Protein 7ARW (pdb70)

Nearest PDB structures (foldseek):
  7arw-assembly1_A  TM=1.003E+00  e=2.309E-49  Homo sapiens
  7aks-assembly4_GGG  TM=9.852E-01  e=9.099E-46  Homo sapiens
  7l9f-assembly3_A  TM=9.895E-01  e=3.810E-45  Homo sapiens
  7aks-assembly2_CCC  TM=9.820E-01  e=2.129E-45  Homo sapiens
  6d36-assembly3_A  TM=9.723E-01  e=6.816E-45  Homo sapiens

B-factor: mean 27.27, std 14.64, range [8.33, 114.0]

Structure (mmCIF, N/CA/C/O backbone):
data_7ARW
#
_entry.id   7ARW
#
_cell.length_a   44.746
_cell.length_b   66.112
_cell.length_c   70.055
_cell.angle_alpha   115.800
_cell.angle_beta   94.980
_cell.angle_gamma   104.070
#
_symmetry.space_group_name_H-M   'P 1'
#
loop_
_entity.id
_entity.type
_entity.pdbx_description
1 polymer 'ADP-ribose glycohydrolase ARH3'
2 non-polymer 'MAGNESIUM ION'
3 non-polymer 'alpha-Diphosphopyridine nucleotide'
4 non-polymer 1,2-ETHANEDIOL
5 non-polymer 'ACETATE ION'
6 water water
#
loop_
_atom_site.group_PDB
_atom_site.id
_atom_site.type_symbol
_atom_site.label_atom_id
_atom_site.label_alt_id
_atom_site.label_comp_id
_atom_site.label_asym_id
_atom_site.label_entity_id
_atom_site.label_seq_id
_atom_site.pdbx_PDB_ins_code
_atom_site.Cartn_x
_atom_site.Cartn_y
_atom_site.Cartn_z
_atom_site.occupancy
_atom_site.B_iso_or_equiv
_atom_site.auth_seq_id
_atom_site.auth_comp_id
_atom_site.auth_asym_id
_atom_site.auth_atom_id
_atom_site.pdbx_PDB_model_num
ATOM 1 N N . SER A 1 4 ? 34.686 -10.588 17.772 1.00 47.75 18 SER A N 1
ATOM 2 C CA . SER A 1 4 ? 35.659 -10.091 18.736 1.00 34.45 18 SER A CA 1
ATOM 3 C C . SER A 1 4 ? 34.964 -9.544 19.978 1.00 22.84 18 SER A C 1
ATOM 4 O O . SER A 1 4 ? 33.762 -9.259 19.969 1.00 20.53 18 SER A O 1
ATOM 7 N N . SER A 1 5 ? 35.732 -9.397 21.058 1.00 25.68 19 SER A N 1
ATOM 8 C CA A SER A 1 5 ? 35.165 -8.796 22.257 0.69 19.99 19 SER A CA 1
ATOM 9 C CA B SER A 1 5 ? 35.196 -8.785 22.268 0.31 21.55 19 SER A CA 1
ATOM 10 C C . SER A 1 5 ? 34.745 -7.355 21.997 1.00 18.56 19 SER A C 1
ATOM 11 O O . SER A 1 5 ? 33.703 -6.918 22.488 1.00 19.47 19 SER A O 1
ATOM 16 N N . LEU A 1 6 ? 35.528 -6.609 21.209 1.00 19.36 20 LEU A N 1
ATOM 17 C CA . LEU A 1 6 ? 35.134 -5.244 20.863 1.00 19.44 20 LEU A CA 1
ATOM 18 C C . LEU A 1 6 ? 33.785 -5.231 20.155 1.00 19.13 20 LEU A C 1
ATOM 19 O O . LEU A 1 6 ? 32.903 -4.430 20.483 1.00 17.13 20 LEU A O 1
ATOM 24 N N . SER A 1 7 ? 33.601 -6.129 19.186 1.00 20.26 21 SER A N 1
ATOM 25 C CA . SER A 1 7 ? 32.326 -6.202 18.478 1.00 17.51 21 SER A CA 1
ATOM 26 C C . SER A 1 7 ? 31.178 -6.511 19.430 1.00 17.74 21 SER A C 1
ATOM 27 O O . SER A 1 7 ? 30.074 -5.977 19.273 1.00 16.98 21 SER A O 1
ATOM 30 N N . ARG A 1 8 ? 31.414 -7.378 20.422 1.00 17.04 22 ARG A N 1
ATOM 31 C CA . ARG A 1 8 ? 30.358 -7.714 21.371 1.00 17.54 22 ARG A CA 1
ATOM 32 C C . ARG A 1 8 ? 30.060 -6.559 22.316 1.00 14.54 22 ARG A C 1
ATOM 33 O O . ARG A 1 8 ? 28.904 -6.358 22.705 1.00 14.88 22 ARG A O 1
ATOM 41 N N . PHE A 1 9 ? 31.091 -5.818 22.738 1.00 16.04 23 PHE A N 1
ATOM 42 C CA . PHE A 1 9 ? 30.862 -4.646 23.582 1.00 15.83 23 PHE A CA 1
ATOM 43 C C . PHE A 1 9 ? 30.025 -3.612 22.844 1.00 14.04 23 PHE A C 1
ATOM 44 O O . PHE A 1 9 ? 29.026 -3.101 23.371 1.00 14.05 23 PHE A O 1
ATOM 52 N N . ARG A 1 10 ? 30.413 -3.315 21.606 1.00 14.58 24 ARG A N 1
ATOM 53 C CA . ARG A 1 10 ? 29.674 -2.354 20.798 1.00 14.85 24 ARG A CA 1
ATOM 54 C C . ARG A 1 10 ? 28.267 -2.854 20.510 1.00 16.35 24 ARG A C 1
ATOM 55 O O . ARG A 1 10 ? 27.302 -2.087 20.590 1.00 14.63 24 ARG A O 1
ATOM 63 N N . GLY A 1 11 ? 28.126 -4.143 20.189 1.00 14.50 25 GLY A N 1
ATOM 64 C CA . GLY A 1 11 ? 26.806 -4.692 19.915 1.00 15.97 25 GLY A CA 1
ATOM 65 C C . GLY A 1 11 ? 25.893 -4.652 21.121 1.00 14.39 25 GLY A C 1
ATOM 66 O O . GLY A 1 11 ? 24.691 -4.391 20.995 1.00 14.23 25 GLY A O 1
ATOM 67 N N . CYS A 1 12 ? 26.445 -4.913 22.308 1.00 13.32 26 CYS A N 1
ATOM 68 C CA . CYS A 1 12 ? 25.643 -4.905 23.526 1.00 14.59 26 CYS A CA 1
ATOM 69 C C . CYS A 1 12 ? 25.019 -3.532 23.750 1.00 14.26 26 CYS A C 1
ATOM 70 O O . CYS A 1 12 ? 23.799 -3.408 23.911 1.00 13.63 26 CYS A O 1
ATOM 73 N N . LEU A 1 13 ? 25.838 -2.476 23.742 1.00 14.18 27 LEU A N 1
ATOM 74 C CA . LEU A 1 13 ? 25.286 -1.159 24.034 1.00 14.45 27 LEU A CA 1
ATOM 75 C C . LEU A 1 13 ? 24.410 -0.653 22.895 1.00 14.29 27 LEU A C 1
ATOM 76 O O . LEU A 1 13 ? 23.417 0.036 23.149 1.00 14.21 27 LEU A O 1
ATOM 81 N N . ALA A 1 14 ? 24.742 -0.997 21.644 1.00 13.63 28 ALA A N 1
ATOM 82 C CA . ALA A 1 14 ? 23.871 -0.632 20.530 1.00 13.61 28 ALA A CA 1
ATOM 83 C C . ALA A 1 14 ? 22.544 -1.370 20.612 1.00 13.87 28 ALA A C 1
ATOM 84 O O . ALA A 1 14 ? 21.488 -0.787 20.331 1.00 15.07 28 ALA A O 1
ATOM 86 N N . GLY A 1 15 ? 22.577 -2.652 20.979 1.00 13.61 29 GLY A N 1
ATOM 87 C CA . GLY A 1 15 ? 21.342 -3.400 21.121 1.00 13.49 29 GLY A CA 1
ATOM 88 C C . GLY A 1 15 ? 20.450 -2.856 22.210 1.00 12.73 29 GLY A C 1
ATOM 89 O O . GLY A 1 15 ? 19.222 -2.816 22.059 1.00 13.59 29 GLY A O 1
ATOM 90 N N . ALA A 1 16 ? 21.045 -2.481 23.345 1.00 12.55 30 ALA A N 1
ATOM 91 C CA . ALA A 1 16 ? 20.280 -1.841 24.405 1.00 12.88 30 ALA A CA 1
ATOM 92 C C . ALA A 1 16 ? 19.662 -0.532 23.921 1.00 14.21 30 ALA A C 1
ATOM 93 O O . ALA A 1 16 ? 18.485 -0.252 24.188 1.00 13.90 30 ALA A O 1
ATOM 95 N N . LEU A 1 17 ? 20.443 0.286 23.204 1.00 12.29 31 LEU A N 1
ATOM 96 C CA . LEU A 1 17 ? 19.920 1.544 22.683 1.00 12.27 31 LEU A CA 1
ATOM 97 C C . LEU A 1 17 ? 18.781 1.301 21.700 1.00 13.68 31 LEU A C 1
ATOM 98 O O . LEU A 1 17 ? 17.735 1.958 21.780 1.00 14.98 31 LEU A O 1
ATOM 103 N N . LEU A 1 18 ? 18.949 0.328 20.797 1.00 13.93 32 LEU A N 1
ATOM 104 C CA . LEU A 1 18 ? 17.880 -0.021 19.864 1.00 14.28 32 LEU A CA 1
ATOM 105 C C . LEU A 1 18 ? 16.615 -0.443 20.597 1.00 13.32 32 LEU A C 1
ATOM 106 O O . LEU A 1 18 ? 15.508 -0.031 20.239 1.00 13.47 32 LEU A O 1
ATOM 111 N N . GLY A 1 19 ? 16.745 -1.291 21.613 1.00 12.53 33 GLY A N 1
ATOM 112 C CA . GLY A 1 19 ? 15.559 -1.721 22.329 1.00 14.08 33 GLY A CA 1
ATOM 113 C C . GLY A 1 19 ? 14.825 -0.556 22.964 1.00 12.42 33 GLY A C 1
ATOM 114 O O . GLY A 1 19 ? 13.596 -0.472 22.899 1.00 14.34 33 GLY A O 1
ATOM 115 N N . ASP A 1 20 ? 15.568 0.359 23.595 1.00 12.70 34 ASP A N 1
ATOM 116 C CA . ASP A 1 20 ? 14.943 1.527 24.209 1.00 12.45 34 ASP A CA 1
ATOM 117 C C . ASP A 1 20 ? 14.277 2.410 23.148 1.00 13.26 34 ASP A C 1
ATOM 118 O O . ASP A 1 20 ? 13.097 2.768 23.259 1.00 14.14 34 ASP A O 1
ATOM 123 N N . CYS A 1 21 ? 15.019 2.749 22.101 1.00 13.26 35 CYS A N 1
ATOM 124 C CA . CYS A 1 21 ? 14.510 3.692 21.104 1.00 14.33 35 CYS A CA 1
ATOM 125 C C . CYS A 1 21 ? 13.377 3.092 20.287 1.00 14.27 35 CYS A C 1
ATOM 126 O O . CYS A 1 21 ? 12.328 3.722 20.117 1.00 14.81 35 CYS A O 1
ATOM 129 N N . VAL A 1 22 ? 13.569 1.872 19.770 1.00 14.93 36 VAL A N 1
ATOM 130 C CA . VAL A 1 22 ? 12.522 1.249 18.963 1.00 15.98 36 VAL A CA 1
ATOM 131 C C . VAL A 1 22 ? 11.340 0.869 19.842 1.00 15.96 36 VAL A C 1
ATOM 132 O O . VAL A 1 22 ? 10.177 1.069 19.469 1.00 16.20 36 VAL A O 1
ATOM 136 N N . GLY A 1 23 ? 11.616 0.329 21.033 1.00 15.42 37 GLY A N 1
ATOM 137 C CA . GLY A 1 23 ? 10.533 0.014 21.948 1.00 16.18 37 GLY A CA 1
ATOM 138 C C . GLY A 1 23 ? 9.695 1.224 22.317 1.00 15.43 37 GLY A C 1
ATOM 139 O O . GLY A 1 23 ? 8.465 1.154 22.346 1.00 17.75 37 GLY A O 1
ATOM 140 N N . SER A 1 24 ? 10.346 2.358 22.601 1.00 15.56 38 SER A N 1
ATOM 141 C CA A SER A 1 24 ? 9.598 3.556 22.974 0.50 15.80 38 SER A CA 1
ATOM 142 C CA B SER A 1 24 ? 9.595 3.555 22.973 0.30 16.28 38 SER A CA 1
ATOM 143 C CA C SER A 1 24 ? 9.590 3.549 22.975 0.20 16.45 38 SER A CA 1
ATOM 144 C C . SER A 1 24 ? 8.802 4.117 21.800 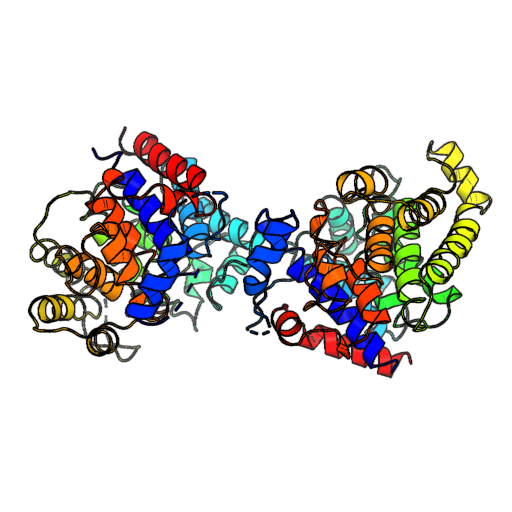1.00 16.77 38 SER A C 1
ATOM 145 O O . SER A 1 24 ? 7.710 4.661 21.998 1.00 19.33 38 SER A O 1
ATOM 152 N N . PHE A 1 25 ? 9.323 3.985 20.578 1.00 17.19 39 PHE A N 1
ATOM 153 C CA . PHE A 1 25 ? 8.564 4.415 19.407 1.00 17.27 39 PHE A CA 1
ATOM 154 C C . PHE A 1 25 ? 7.224 3.698 19.348 1.00 17.79 39 PHE A C 1
ATOM 155 O O . PHE A 1 25 ? 6.168 4.322 19.199 1.00 19.53 39 PHE A O 1
ATOM 163 N N . TYR A 1 26 ? 7.247 2.374 19.497 1.00 18.44 40 TYR A N 1
ATOM 164 C CA . TYR A 1 26 ? 6.005 1.628 19.378 1.00 19.28 40 TYR A CA 1
ATOM 165 C C . TYR A 1 26 ? 5.098 1.842 20.582 1.00 20.61 40 TYR A C 1
ATOM 166 O O . TYR A 1 26 ? 3.872 1.875 20.429 1.00 27.78 40 TYR A O 1
ATOM 175 N N . ALA A 1 27 ? 5.677 2.005 21.776 1.00 21.27 41 ALA A N 1
ATOM 176 C CA . ALA A 1 27 ? 4.867 2.254 22.964 1.00 27.78 41 ALA A CA 1
ATOM 177 C C . ALA A 1 27 ? 4.064 3.542 22.837 1.00 27.26 41 ALA A C 1
ATOM 178 O O . ALA A 1 27 ? 2.924 3.616 23.308 1.00 30.95 41 ALA A O 1
ATOM 180 N N . ALA A 1 28 ? 4.641 4.567 22.200 1.00 26.86 42 ALA A N 1
ATOM 181 C CA . ALA A 1 28 ? 3.972 5.859 22.072 1.00 25.83 42 ALA A CA 1
ATOM 182 C C . ALA A 1 28 ? 2.985 5.883 20.918 1.00 33.82 42 ALA A C 1
ATOM 183 O O . ALA A 1 28 ? 2.036 6.678 20.931 1.00 33.73 42 ALA A O 1
ATOM 185 N N . HIS A 1 29 ? 3.198 5.044 19.910 1.00 33.13 43 HIS A N 1
ATOM 186 C CA . HIS A 1 29 ? 2.283 4.938 18.788 1.00 31.41 43 HIS A CA 1
ATOM 187 C C . HIS A 1 29 ? 1.173 3.929 19.038 1.00 40.79 43 HIS A C 1
ATOM 188 O O . HIS A 1 29 ? 0.371 3.677 18.133 1.00 49.92 43 HIS A O 1
ATOM 195 N N . ASP A 1 30 ? 1.106 3.367 20.249 1.00 35.09 44 ASP A N 1
ATOM 196 C CA . ASP A 1 30 ? 0.077 2.392 20.616 1.00 46.73 44 ASP A CA 1
ATOM 197 C C . ASP A 1 30 ? 0.046 1.228 19.630 1.00 52.00 44 ASP A C 1
ATOM 198 O O . ASP A 1 30 ? -1.016 0.765 19.208 1.00 48.81 44 ASP A O 1
ATOM 200 N N . THR A 1 31 ? 1.233 0.765 19.253 1.00 59.76 45 THR A N 1
ATOM 201 C CA . THR A 1 31 ? 1.421 -0.303 18.275 1.00 63.28 45 THR A CA 1
ATOM 202 C C . THR A 1 31 ? 2.244 -1.383 18.972 1.00 61.66 45 THR A C 1
ATOM 203 O O . THR A 1 31 ? 3.474 -1.288 19.043 1.00 57.58 45 THR A O 1
ATOM 207 N N . VAL A 1 32 ? 1.570 -2.403 19.503 1.00 66.23 46 VAL A N 1
ATOM 208 C CA . VAL A 1 32 ? 2.248 -3.387 20.342 1.00 68.01 46 VAL A CA 1
ATOM 209 C C . VAL A 1 32 ? 1.975 -4.817 19.890 1.00 67.68 46 VAL A C 1
ATOM 210 O O . VAL A 1 32 ? 2.576 -5.760 20.414 1.00 74.61 46 VAL A O 1
ATOM 212 N N . ASP A 1 33 ? 1.073 -5.000 18.930 1.00 60.66 47 ASP A N 1
ATOM 213 C CA . ASP A 1 33 ? 0.851 -6.330 18.382 1.00 59.68 47 ASP A CA 1
ATOM 214 C C . ASP A 1 33 ? 1.768 -6.562 17.187 1.00 54.55 47 ASP A C 1
ATOM 215 O O . ASP A 1 33 ? 2.156 -5.623 16.486 1.00 53.95 47 ASP A O 1
ATOM 220 N N . LEU A 1 34 ? 2.106 -7.835 16.962 1.00 39.30 48 LEU A N 1
ATOM 221 C CA . LEU A 1 34 ? 3.184 -8.178 16.036 1.00 31.89 48 LEU A CA 1
ATOM 222 C C . LEU A 1 34 ? 2.914 -7.663 14.625 1.00 32.50 48 LEU A C 1
ATOM 223 O O . LEU A 1 34 ? 3.806 -7.101 13.978 1.00 29.18 48 LEU A O 1
ATOM 228 N N . THR A 1 35 ? 1.694 -7.859 14.123 1.00 33.53 49 THR A N 1
ATOM 229 C CA . THR A 1 35 ? 1.389 -7.444 12.757 1.00 32.53 49 THR A CA 1
ATOM 230 C C . THR A 1 35 ? 1.604 -5.946 12.575 1.00 38.45 49 THR A C 1
ATOM 231 O O . THR A 1 35 ? 2.099 -5.501 11.532 1.00 37.80 49 THR A O 1
ATOM 235 N N . SER A 1 36 ? 1.271 -5.154 13.590 1.00 38.54 50 SER A N 1
ATOM 236 C CA . SER A 1 36 ? 1.422 -3.712 13.458 1.00 43.29 50 SER A CA 1
ATOM 237 C C . SER A 1 36 ? 2.879 -3.285 13.606 1.00 36.33 50 SER A C 1
ATOM 238 O O . SER A 1 36 ? 3.318 -2.337 12.947 1.00 40.83 50 SER A O 1
ATOM 241 N N . VAL A 1 37 ? 3.640 -3.959 14.472 1.00 29.20 51 VAL A N 1
ATOM 242 C CA . VAL A 1 37 ? 5.085 -3.743 14.518 1.00 25.39 51 VAL A CA 1
ATOM 243 C C . VAL A 1 37 ? 5.706 -3.994 13.146 1.00 27.51 51 VAL A C 1
ATOM 244 O O . VAL A 1 37 ? 6.447 -3.157 12.613 1.00 26.70 51 VAL A O 1
ATOM 248 N N . LEU A 1 38 ? 5.414 -5.151 12.552 1.00 25.47 52 LEU A N 1
ATOM 249 C CA . LEU A 1 38 ? 5.990 -5.463 11.250 1.00 26.27 52 LEU A CA 1
ATOM 250 C C . LEU A 1 38 ? 5.533 -4.477 10.190 1.00 31.31 52 LEU A C 1
ATOM 251 O O . LEU A 1 38 ? 6.302 -4.146 9.282 1.00 32.57 52 LEU A O 1
ATOM 256 N N . ARG A 1 39 ? 4.295 -3.994 10.304 1.00 30.39 53 ARG A N 1
ATOM 257 C CA . ARG A 1 39 ? 3.736 -3.065 9.330 1.00 34.56 53 ARG A CA 1
ATOM 258 C C . ARG A 1 39 ? 4.491 -1.743 9.313 1.00 35.34 53 ARG A C 1
ATOM 259 O O . ARG A 1 39 ? 4.549 -1.079 8.272 1.00 37.08 53 ARG A O 1
ATOM 267 N N . HIS A 1 40 ? 5.085 -1.354 10.440 1.00 31.02 54 HIS A N 1
ATOM 268 C CA . HIS A 1 40 ? 5.674 -0.031 10.605 1.00 31.84 54 HIS A CA 1
ATOM 269 C C . HIS A 1 40 ? 7.188 -0.045 10.748 1.00 31.40 54 HIS A C 1
ATOM 270 O O . HIS A 1 40 ? 7.771 0.989 11.085 1.00 32.58 54 HIS A O 1
ATOM 277 N N . VAL A 1 41 ? 7.844 -1.183 10.509 1.00 32.68 55 VAL A N 1
ATOM 278 C CA . VAL A 1 41 ? 9.303 -1.223 10.574 1.00 30.59 55 VAL A CA 1
ATOM 279 C C . VAL A 1 41 ? 9.947 -0.177 9.664 1.00 36.04 55 VAL A C 1
ATOM 280 O O . VAL A 1 41 ? 11.059 0.286 9.946 1.00 36.64 55 VAL A O 1
ATOM 284 N N . GLN A 1 42 ? 9.257 0.240 8.593 1.00 37.11 56 GLN A N 1
ATOM 285 C CA . GLN A 1 42 ? 9.800 1.276 7.717 1.00 35.69 56 GLN A CA 1
ATOM 286 C C . GLN A 1 42 ? 9.984 2.601 8.449 1.00 42.23 56 GLN A C 1
ATOM 287 O O . GLN A 1 42 ? 10.844 3.404 8.070 1.00 41.32 56 GLN A O 1
ATOM 289 N N . SER A 1 43 ? 9.190 2.851 9.494 1.00 42.39 57 SER A N 1
ATOM 290 C CA . SER A 1 43 ? 9.344 4.060 10.293 1.00 45.57 57 SER A CA 1
ATOM 291 C C . SER A 1 43 ? 10.651 4.088 11.073 1.00 50.45 57 SER A C 1
ATOM 292 O O . SER A 1 43 ? 11.030 5.153 11.577 1.00 48.69 57 SER A O 1
ATOM 295 N N . LEU A 1 44 ? 11.333 2.952 11.194 1.00 51.99 58 LEU A N 1
ATOM 296 C CA . LEU A 1 44 ? 12.660 2.887 11.788 1.00 57.59 58 LEU A CA 1
ATOM 297 C C . LEU A 1 44 ? 13.757 3.205 10.782 1.00 72.35 58 LEU A C 1
ATOM 298 O O . LEU A 1 44 ? 14.941 3.103 11.123 1.00 68.80 58 LEU A O 1
ATOM 303 N N . GLU A 1 45 ? 13.382 3.588 9.557 1.00 80.30 59 GLU A N 1
ATOM 304 C CA . GLU A 1 45 ? 14.270 3.911 8.446 1.00 89.62 59 GLU A CA 1
ATOM 305 C C . GLU A 1 45 ? 15.237 2.771 8.142 1.00 96.71 59 GLU A C 1
ATOM 306 O O . GLU A 1 45 ? 16.446 2.926 8.349 1.00 100.02 59 GLU A O 1
ATOM 308 N N . PRO A 1 46 ? 14.755 1.615 7.649 1.00 98.55 60 PRO A N 1
ATOM 309 C CA . PRO A 1 46 ? 15.641 0.506 7.276 1.00 98.15 60 PRO A CA 1
ATOM 310 C C . PRO A 1 46 ? 16.440 0.787 6.005 1.00 96.95 60 PRO A C 1
ATOM 311 O O . PRO A 1 46 ? 16.025 1.617 5.198 1.00 95.38 60 PRO A O 1
ATOM 315 N N . THR A 1 56 ? 19.001 11.325 9.869 1.00 48.46 70 THR A N 1
ATOM 316 C CA . THR A 1 56 ? 18.936 11.990 11.167 1.00 48.35 70 THR A CA 1
ATOM 317 C C . THR A 1 56 ? 18.501 11.015 12.258 1.00 35.59 70 THR A C 1
ATOM 318 O O . THR A 1 56 ? 17.974 9.943 11.966 1.00 40.43 70 THR A O 1
ATOM 322 N N . GLU A 1 57 ? 18.707 11.399 13.519 1.00 31.69 71 GLU A N 1
ATOM 323 C CA . GLU A 1 57 ? 18.483 10.502 14.659 1.00 28.51 71 GLU A CA 1
ATOM 324 C C . GLU A 1 57 ? 17.071 10.692 15.208 1.00 33.32 71 GLU A C 1
ATOM 325 O O . GLU A 1 57 ? 16.832 11.379 16.204 1.00 36.12 71 GLU A O 1
ATOM 331 N N . ALA A 1 58 ? 16.124 10.027 14.559 1.00 24.31 72 ALA A N 1
ATOM 332 C CA . ALA A 1 58 ? 14.711 10.330 14.723 1.00 23.64 72 ALA A CA 1
ATOM 333 C C . ALA A 1 58 ? 14.077 9.672 15.940 1.00 21.00 72 ALA A C 1
ATOM 334 O O . ALA A 1 58 ? 12.948 10.034 16.290 1.00 27.07 72 ALA A O 1
ATOM 336 N N . LEU A 1 59 ? 14.737 8.702 16.562 1.00 18.65 73 LEU A N 1
ATOM 337 C CA . LEU A 1 59 ? 14.151 7.936 17.653 1.00 17.89 73 LEU A CA 1
ATOM 338 C C . LEU A 1 59 ? 14.835 8.332 18.951 1.00 18.38 73 LEU A C 1
ATOM 339 O O . LEU A 1 59 ? 16.018 8.039 19.148 1.00 19.54 73 LEU A O 1
ATOM 344 N N . TYR A 1 60 ? 14.082 8.960 19.843 1.00 17.29 74 TYR A N 1
ATOM 345 C CA . TYR A 1 60 ? 14.620 9.412 21.120 1.00 17.80 74 TYR A CA 1
ATOM 346 C C . TYR A 1 60 ? 14.753 8.262 22.106 1.00 17.76 74 TYR A C 1
ATOM 347 O O . TYR A 1 60 ? 13.917 7.355 22.168 1.00 17.34 74 TYR A O 1
ATOM 356 N N . TYR A 1 61 ? 15.803 8.327 22.918 1.00 16.23 75 TYR A N 1
ATOM 357 C CA . TYR A 1 61 ? 15.932 7.363 23.996 1.00 16.26 75 TYR A CA 1
ATOM 358 C C . TYR A 1 61 ? 15.173 7.834 25.240 1.00 15.78 75 TYR A C 1
ATOM 359 O O . TYR A 1 61 ? 14.656 8.950 25.302 1.00 17.48 75 TYR A O 1
ATOM 368 N N . THR A 1 62 ? 15.074 6.943 26.234 1.00 15.25 76 THR A N 1
ATOM 369 C CA . THR A 1 62 ? 14.332 7.287 27.444 1.00 16.10 76 THR A CA 1
ATOM 370 C C . THR A 1 62 ? 15.220 7.177 28.673 1.00 15.34 76 THR A C 1
ATOM 371 O O . THR A 1 62 ? 16.450 7.149 28.554 1.00 16.18 76 THR A O 1
ATOM 375 N N . ASP A 1 63 ? 14.595 7.132 29.851 1.00 16.24 77 ASP A N 1
ATOM 376 C CA . ASP A 1 63 ? 15.363 6.997 31.089 1.00 17.51 77 ASP A CA 1
ATOM 377 C C . ASP A 1 63 ? 16.256 5.756 31.088 1.00 17.72 77 ASP A C 1
ATOM 378 O O . ASP A 1 63 ? 17.316 5.765 31.727 1.00 16.41 77 ASP A O 1
ATOM 383 N N . ASP A 1 64 ? 15.852 4.686 30.392 1.00 14.62 78 ASP A N 1
ATOM 384 C CA . ASP A 1 64 ? 16.681 3.485 30.339 1.00 15.02 78 ASP A CA 1
ATOM 385 C C . ASP A 1 64 ? 18.091 3.819 29.875 1.00 16.38 78 ASP A C 1
ATOM 386 O O . ASP A 1 64 ? 19.078 3.465 30.528 1.00 15.60 78 ASP A O 1
ATOM 391 N N . THR A 1 65 ? 18.197 4.509 28.738 1.00 14.01 79 THR A N 1
ATOM 392 C CA . THR A 1 65 ? 19.498 4.849 28.181 1.00 14.75 79 THR A CA 1
ATOM 393 C C . THR A 1 65 ? 20.152 5.979 28.966 1.00 14.31 79 THR A C 1
ATOM 394 O O . THR A 1 65 ? 21.377 5.990 29.135 1.00 15.94 79 THR A O 1
ATOM 398 N N . ALA A 1 66 ? 19.358 6.949 29.435 1.00 14.73 80 ALA A N 1
ATOM 399 C CA . ALA A 1 66 ? 19.933 8.041 30.211 1.00 14.87 80 ALA A CA 1
ATOM 400 C C . ALA A 1 66 ? 20.678 7.500 31.419 1.00 16.08 80 ALA A C 1
ATOM 401 O O . ALA A 1 66 ? 21.804 7.923 31.703 1.00 16.40 80 ALA A O 1
ATOM 403 N N . MET A 1 67 ? 20.077 6.542 32.128 1.00 15.19 81 MET A N 1
ATOM 404 C CA . MET A 1 67 ? 20.749 5.989 33.300 1.00 15.09 81 MET A CA 1
ATOM 405 C C . MET A 1 67 ? 21.879 5.054 32.906 1.00 16.15 81 MET A C 1
ATOM 406 O O . MET A 1 67 ? 22.920 5.019 33.573 1.00 15.81 81 MET A O 1
ATOM 411 N N . ALA A 1 68 ? 21.690 4.284 31.827 1.00 15.09 82 ALA A N 1
ATOM 412 C CA . ALA A 1 68 ? 22.748 3.400 31.349 1.00 14.81 82 ALA A CA 1
ATOM 413 C C . ALA A 1 68 ? 23.997 4.195 30.995 1.00 16.81 82 ALA A C 1
ATOM 414 O O . ALA A 1 68 ? 25.121 3.780 31.318 1.00 17.74 82 ALA A O 1
ATOM 416 N N . ARG A 1 69 ? 23.817 5.352 30.343 1.00 16.14 83 ARG A N 1
ATOM 417 C CA . ARG A 1 69 ? 24.946 6.201 29.982 1.00 17.84 83 ARG A CA 1
ATOM 418 C C . ARG A 1 69 ? 25.651 6.719 31.227 1.00 18.84 83 ARG A C 1
ATOM 419 O O . ARG A 1 69 ? 26.884 6.693 31.309 1.00 20.46 83 ARG A O 1
ATOM 427 N N . ALA A 1 70 ? 24.877 7.196 32.208 1.00 14.94 84 ALA A N 1
ATOM 428 C CA . ALA A 1 70 ? 25.459 7.718 33.439 1.00 17.45 84 ALA A CA 1
ATOM 429 C C . ALA A 1 70 ? 26.223 6.636 34.191 1.00 17.92 84 ALA A C 1
ATOM 430 O O . ALA A 1 70 ? 27.294 6.900 34.756 1.00 19.36 84 ALA A O 1
ATOM 432 N N . LEU A 1 71 ? 25.678 5.422 34.239 1.00 16.42 85 LEU A N 1
ATOM 433 C CA . LEU A 1 71 ? 26.383 4.326 34.901 1.00 16.13 85 LEU A CA 1
ATOM 434 C C . LEU A 1 71 ? 27.741 4.076 34.242 1.00 17.58 85 LEU A C 1
ATOM 435 O O . LEU A 1 71 ? 28.774 3.976 34.923 1.00 18.34 85 LEU A O 1
ATOM 440 N N . VAL A 1 72 ? 27.757 4.003 32.908 1.00 17.62 86 VAL A N 1
ATOM 441 C CA . VAL A 1 72 ? 28.992 3.750 32.173 1.00 16.97 86 VAL A CA 1
ATOM 442 C C . VAL A 1 72 ? 29.969 4.910 32.324 1.00 18.58 86 VAL A C 1
ATOM 443 O O . VAL A 1 72 ? 31.177 4.708 32.503 1.00 19.51 86 VAL A O 1
ATOM 447 N N . GLN A 1 73 ? 29.470 6.143 32.258 1.00 18.23 87 GLN A N 1
ATOM 448 C CA . GLN A 1 73 ? 30.361 7.286 32.407 1.00 17.24 87 GLN A CA 1
ATOM 449 C C . GLN A 1 73 ? 30.982 7.335 33.795 1.00 19.65 87 GLN A C 1
ATOM 450 O O . GLN A 1 73 ? 32.132 7.759 33.943 1.00 22.05 87 GLN A O 1
ATOM 456 N N . SER A 1 74 ? 30.259 6.871 34.816 1.00 19.43 88 SER A N 1
ATOM 457 C CA . SER A 1 74 ? 30.844 6.809 36.150 1.00 20.83 88 SER A CA 1
ATOM 458 C C . SER A 1 74 ? 31.966 5.780 36.202 1.00 21.51 88 SER A C 1
ATOM 459 O O . SER A 1 74 ? 33.043 6.055 36.740 1.00 21.74 88 SER A O 1
ATOM 462 N N . LEU A 1 75 ? 31.736 4.588 35.636 1.00 19.40 89 LEU A N 1
ATOM 463 C CA . LEU A 1 75 ? 32.769 3.555 35.655 1.00 20.93 89 LEU A CA 1
ATOM 464 C C . LEU A 1 75 ? 34.006 4.011 34.893 1.00 21.52 89 LEU A C 1
ATOM 465 O O . LEU A 1 75 ? 35.139 3.754 35.318 1.00 22.53 89 LEU A O 1
ATOM 470 N N . LEU A 1 76 ? 33.810 4.698 33.769 1.00 21.93 90 LEU A N 1
ATOM 471 C CA . LEU A 1 76 ? 34.954 5.183 33.005 1.00 21.48 90 LEU A CA 1
ATOM 472 C C . LEU A 1 76 ? 35.684 6.304 33.736 1.00 23.18 90 LEU A C 1
ATOM 473 O O . LEU A 1 76 ? 36.918 6.376 33.694 1.00 25.14 90 LEU A O 1
ATOM 478 N N . ALA A 1 77 ? 34.939 7.186 34.410 1.00 20.67 91 ALA A N 1
ATOM 479 C CA . ALA A 1 77 ? 35.559 8.329 35.077 1.00 23.46 91 ALA A CA 1
ATOM 480 C C . ALA A 1 77 ? 36.475 7.886 36.206 1.00 27.63 91 ALA A C 1
ATOM 481 O O . ALA A 1 77 ? 37.536 8.483 36.422 1.00 28.59 91 ALA A O 1
ATOM 483 N N . LYS A 1 78 ? 36.073 6.857 36.946 1.00 26.70 92 LYS A N 1
ATOM 484 C CA . LYS A 1 78 ? 36.829 6.386 38.093 1.00 28.99 92 LYS A CA 1
ATOM 485 C C . LYS A 1 78 ? 37.609 5.112 37.805 1.00 27.88 92 LYS A C 1
ATOM 486 O O . LYS A 1 78 ? 38.436 4.708 38.631 1.00 31.23 92 LYS A O 1
ATOM 492 N N . GLU A 1 79 ? 37.371 4.481 36.654 1.00 24.06 93 GLU A N 1
ATOM 493 C CA . GLU A 1 79 ? 37.960 3.185 36.312 1.00 27.75 93 GLU A CA 1
ATOM 494 C C . GLU A 1 79 ? 37.689 2.158 37.404 1.00 29.23 93 GLU A C 1
ATOM 495 O O . GLU A 1 79 ? 38.483 1.245 37.641 1.00 26.80 93 GLU A O 1
ATOM 501 N N . ALA A 1 80 ? 36.531 2.299 38.043 1.00 21.40 94 ALA A N 1
ATOM 502 C CA . ALA A 1 80 ? 36.137 1.513 39.200 1.00 21.42 94 ALA A CA 1
ATOM 503 C C . ALA A 1 80 ? 34.733 1.957 39.577 1.00 24.09 94 ALA A C 1
ATOM 504 O O . ALA A 1 80 ? 34.201 2.937 39.041 1.00 24.22 94 ALA A O 1
ATOM 506 N N . PHE A 1 81 ? 34.134 1.212 40.502 1.00 21.94 95 PHE A N 1
ATOM 507 C CA . PHE A 1 81 ? 32.846 1.576 41.060 1.00 20.52 95 PHE A CA 1
ATOM 508 C C . PHE A 1 81 ? 33.056 2.544 42.213 1.00 22.98 95 PHE A C 1
ATOM 509 O O . PHE A 1 81 ? 33.806 2.255 43.152 1.00 24.01 95 PHE A O 1
ATOM 517 N N . ASP A 1 82 ? 32.386 3.691 42.132 1.00 22.39 96 ASP A N 1
ATOM 518 C CA . ASP A 1 82 ? 32.402 4.729 43.153 1.00 21.96 96 ASP A CA 1
ATOM 519 C C . ASP A 1 82 ? 30.950 5.138 43.345 1.00 22.85 96 ASP A C 1
ATOM 520 O O . ASP A 1 82 ? 30.374 5.791 42.473 1.00 22.22 96 ASP A O 1
ATOM 525 N N . GLU A 1 83 ? 30.352 4.744 44.471 1.00 23.00 97 GLU A N 1
ATOM 526 C CA . GLU A 1 83 ? 28.918 4.950 44.657 1.00 20.74 97 GLU A CA 1
ATOM 527 C C . GLU A 1 83 ? 28.556 6.427 44.725 1.00 22.55 97 GLU A C 1
ATOM 528 O O . GLU A 1 83 ? 27.468 6.813 44.287 1.00 22.59 97 GLU A O 1
ATOM 534 N N . VAL A 1 84 ? 29.437 7.265 45.269 1.00 22.49 98 VAL A N 1
ATOM 535 C CA . VAL A 1 84 ? 29.144 8.692 45.319 1.00 23.40 98 VAL A CA 1
ATOM 536 C C . VAL A 1 84 ? 29.142 9.276 43.917 1.00 24.01 98 VAL A C 1
ATOM 537 O O . VAL A 1 84 ? 28.227 10.015 43.537 1.00 24.88 98 VAL A O 1
ATOM 541 N N . ASP A 1 85 ? 30.166 8.950 43.126 1.00 23.69 99 ASP A N 1
ATOM 542 C CA . ASP A 1 85 ? 30.229 9.449 41.756 1.00 23.34 99 ASP A CA 1
ATOM 543 C C . ASP A 1 85 ? 29.035 8.970 40.942 1.00 23.09 99 ASP A C 1
ATOM 544 O O . ASP A 1 85 ? 28.406 9.754 40.226 1.00 21.96 99 ASP A O 1
ATOM 549 N N . MET A 1 86 ? 28.700 7.680 41.041 1.00 19.13 100 MET A N 1
ATOM 550 C CA . MET A 1 86 ? 27.597 7.170 40.238 1.00 19.78 100 MET A CA 1
ATOM 551 C C . MET A 1 86 ? 26.267 7.765 40.678 1.00 20.70 100 MET A C 1
ATOM 552 O O . MET A 1 86 ? 25.445 8.147 39.837 1.00 19.88 100 MET A O 1
ATOM 557 N N . ALA A 1 87 ? 26.032 7.851 41.990 1.00 21.34 101 ALA A N 1
ATOM 558 C CA . ALA A 1 87 ? 24.782 8.422 42.474 1.00 20.63 101 ALA A CA 1
ATOM 559 C C . ALA A 1 87 ? 24.635 9.863 42.022 1.00 22.66 101 ALA A C 1
ATOM 560 O O . ALA A 1 87 ? 23.547 10.286 41.607 1.00 22.79 101 ALA A O 1
ATOM 562 N N . HIS A 1 88 ? 25.722 10.628 42.081 1.00 22.07 102 HIS A N 1
ATOM 563 C CA . HIS A 1 88 ? 25.661 12.021 41.662 1.00 22.49 102 HIS A CA 1
ATOM 564 C C . HIS A 1 88 ? 25.456 12.136 40.157 1.00 21.54 102 HIS A C 1
ATOM 565 O O . HIS A 1 88 ? 24.735 13.027 39.696 1.00 24.89 102 HIS A O 1
ATOM 572 N N . ARG A 1 89 ? 26.034 11.220 39.380 1.00 20.34 103 ARG A N 1
ATOM 573 C CA . ARG A 1 89 ? 25.786 11.244 37.943 1.00 21.40 103 ARG A CA 1
ATOM 574 C C . ARG A 1 89 ? 24.334 10.912 37.622 1.00 19.74 103 ARG A C 1
ATOM 575 O O . ARG A 1 89 ? 23.747 11.532 36.732 1.00 20.66 103 ARG A O 1
ATOM 583 N N . PHE A 1 90 ? 23.731 9.952 38.334 1.00 19.49 104 PHE A N 1
ATOM 584 C CA . PHE A 1 90 ? 22.306 9.682 38.145 1.00 20.99 104 PHE A CA 1
ATOM 585 C C . PHE A 1 90 ? 21.475 10.913 38.491 1.00 19.21 104 PHE A C 1
ATOM 586 O O . PHE A 1 90 ? 20.559 11.293 37.751 1.00 20.24 104 PHE A O 1
ATOM 594 N N . ALA A 1 91 ? 21.760 11.534 39.637 1.00 20.28 105 ALA A N 1
ATOM 595 C CA . ALA A 1 91 ? 20.931 12.644 40.083 1.00 21.83 105 ALA A CA 1
ATOM 596 C C . ALA A 1 91 ? 21.124 13.853 39.189 1.00 22.64 105 ALA A C 1
ATOM 597 O O . ALA A 1 91 ? 20.157 14.556 38.878 1.00 23.68 105 ALA A O 1
ATOM 599 N N . GLN A 1 92 ? 22.363 14.113 38.763 1.00 23.90 106 GLN A N 1
ATOM 600 C CA . GLN A 1 92 ? 22.599 15.244 37.873 1.00 24.61 106 GLN A CA 1
ATOM 601 C C . GLN A 1 92 ? 21.972 15.024 36.501 1.00 23.94 106 GLN A C 1
ATOM 602 O O . GLN A 1 92 ? 21.490 15.987 35.887 1.00 24.54 106 GLN A O 1
ATOM 608 N N . GLU A 1 93 ? 21.962 13.784 36.002 1.00 22.80 107 GLU A N 1
ATOM 609 C CA . GLU A 1 93 ? 21.300 13.543 34.723 1.00 23.45 107 GLU A CA 1
ATOM 610 C C . GLU A 1 93 ? 19.797 13.755 34.845 1.00 23.43 107 GLU A C 1
ATOM 611 O O . GLU A 1 93 ? 19.173 14.368 33.965 1.00 23.39 107 GLU A O 1
ATOM 617 N N . TYR A 1 94 ? 19.199 13.274 35.938 1.00 22.44 108 TYR A N 1
ATOM 618 C CA . TYR A 1 94 ? 17.795 13.576 36.198 1.00 24.85 108 TYR A CA 1
ATOM 619 C C . TYR A 1 94 ? 17.553 15.080 36.248 1.00 25.05 108 TYR A C 1
ATOM 620 O O . TYR A 1 94 ? 16.624 15.592 35.615 1.00 26.44 108 TYR A O 1
ATOM 629 N N . LYS A 1 95 ? 18.383 15.810 36.996 1.00 24.40 109 LYS A N 1
ATOM 630 C CA . LYS A 1 95 ? 18.192 17.250 37.126 1.00 25.19 109 LYS A CA 1
ATOM 631 C C . LYS A 1 95 ? 18.273 17.945 35.772 1.00 28.61 109 LYS A C 1
ATOM 632 O O . LYS A 1 95 ? 17.505 18.874 35.495 1.00 29.50 109 LYS A O 1
ATOM 638 N N . LYS A 1 96 ? 19.194 17.497 34.916 1.00 25.20 110 LYS A N 1
ATOM 639 C CA . LYS A 1 96 ? 19.378 18.106 33.603 1.00 28.59 110 LYS A CA 1
ATOM 640 C C . LYS A 1 96 ? 18.192 17.819 32.689 1.00 26.11 110 LYS A C 1
ATOM 641 O O . LYS A 1 96 ? 17.748 18.700 31.935 1.00 30.66 110 LYS A O 1
ATOM 647 N N . ASP A 1 97 ? 17.661 16.600 32.740 1.00 26.97 111 ASP A N 1
ATOM 648 C CA . ASP A 1 97 ? 16.552 16.195 31.875 1.00 26.43 111 ASP A CA 1
ATOM 649 C C . ASP A 1 97 ? 15.612 15.283 32.640 1.00 23.78 111 ASP A C 1
ATOM 650 O O . ASP A 1 97 ? 15.681 14.050 32.533 1.00 25.11 111 ASP A O 1
ATOM 655 N N . PRO A 1 98 ? 14.694 15.861 33.419 1.00 24.41 112 PRO A N 1
ATOM 656 C CA . PRO A 1 98 ? 13.796 15.039 34.239 1.00 24.98 112 PRO A CA 1
ATOM 657 C C . PRO A 1 98 ? 12.641 14.435 33.463 1.00 26.42 112 PRO A C 1
ATOM 658 O O . PRO A 1 98 ? 11.820 13.729 34.060 1.00 28.21 112 PRO A O 1
ATOM 662 N N . ASP A 1 99 ? 12.568 14.681 32.154 1.00 24.69 113 ASP A N 1
ATOM 663 C CA . ASP A 1 99 ? 11.396 14.344 31.358 1.00 23.10 113 ASP A CA 1
ATOM 664 C C . ASP A 1 99 ? 11.615 13.144 30.444 1.00 26.28 113 ASP A C 1
ATOM 665 O O . ASP A 1 99 ? 10.868 12.963 29.481 1.00 27.46 113 ASP A O 1
ATOM 670 N N . ARG A 1 100 ? 12.611 12.309 30.737 1.00 23.33 114 ARG A N 1
ATOM 671 C CA . ARG A 1 100 ? 12.911 11.158 29.894 1.00 24.06 114 ARG A CA 1
ATOM 672 C C . ARG A 1 100 ? 11.989 9.970 30.129 1.00 23.40 114 ARG A C 1
ATOM 673 O O . ARG A 1 100 ? 12.066 8.995 29.369 1.00 24.48 114 ARG A O 1
ATOM 681 N N . GLY A 1 101 ? 11.138 10.009 31.154 1.00 24.18 115 GLY A N 1
ATOM 682 C CA . GLY A 1 101 ? 10.204 8.923 31.394 1.00 21.97 115 GLY A CA 1
ATOM 683 C C . GLY A 1 101 ? 10.542 8.081 32.609 1.00 25.04 115 GLY A C 1
ATOM 684 O O . GLY A 1 101 ? 10.269 6.881 32.640 1.00 24.68 115 GLY A O 1
ATOM 685 N N . TYR A 1 102 ? 11.137 8.703 33.620 1.00 20.89 116 TYR A N 1
ATOM 686 C CA . TYR A 1 102 ? 11.515 8.010 34.844 1.00 21.66 116 TYR A CA 1
ATOM 687 C C . TYR A 1 102 ? 10.296 7.461 35.582 1.00 20.84 116 TYR A C 1
ATOM 688 O O . TYR A 1 102 ? 9.179 7.981 35.468 1.00 24.36 116 TYR A O 1
ATOM 697 N N . GLY A 1 103 ? 10.529 6.400 36.354 1.00 23.07 117 GLY A N 1
ATOM 698 C CA . GLY A 1 103 ? 9.490 5.888 37.228 1.00 24.84 117 GLY A CA 1
ATOM 699 C C . GLY A 1 103 ? 9.055 6.924 38.248 1.00 26.22 117 GLY A C 1
ATOM 700 O O . GLY A 1 103 ? 9.827 7.794 38.660 1.00 23.46 117 GLY A O 1
ATOM 701 N N . ALA A 1 104 ? 7.792 6.823 38.665 1.00 23.86 118 ALA A N 1
ATOM 702 C CA . ALA A 1 104 ? 7.230 7.835 39.553 1.00 27.65 118 ALA A CA 1
ATOM 703 C C . ALA A 1 104 ? 7.880 7.823 40.929 1.00 29.92 118 ALA A C 1
ATOM 704 O O . ALA A 1 104 ? 8.007 8.878 41.559 1.00 28.33 118 ALA A O 1
ATOM 706 N N . GLY A 1 105 ? 8.293 6.657 41.413 1.00 23.50 119 GLY A N 1
ATOM 707 C CA . GLY A 1 105 ? 8.898 6.588 42.728 1.00 21.91 119 GLY A CA 1
ATOM 708 C C . GLY A 1 105 ? 10.360 6.992 42.758 1.00 21.55 119 GLY A C 1
ATOM 709 O O . GLY A 1 105 ? 10.793 7.687 43.684 1.00 23.68 119 GLY A O 1
ATOM 710 N N . VAL A 1 106 ? 11.127 6.584 41.741 1.00 21.00 120 VAL A N 1
ATOM 711 C CA . VAL A 1 106 ? 12.570 6.792 41.766 1.00 21.77 120 VAL A CA 1
ATOM 712 C C . VAL A 1 106 ? 12.944 8.267 41.788 1.00 23.27 120 VAL A C 1
ATOM 713 O O . VAL A 1 106 ? 14.026 8.622 42.263 1.00 21.32 120 VAL A O 1
ATOM 717 N N . VAL A 1 107 ? 12.073 9.151 41.291 1.00 21.94 121 VAL A N 1
ATOM 718 C CA . VAL A 1 107 ? 12.404 10.575 41.333 1.00 23.17 121 VAL A CA 1
ATOM 719 C C . VAL A 1 107 ? 12.658 11.060 42.762 1.00 23.12 121 VAL A C 1
ATOM 720 O O . VAL A 1 107 ? 13.424 12.007 42.974 1.00 25.86 121 VAL A O 1
ATOM 724 N N . THR A 1 108 ? 12.047 10.414 43.760 1.00 23.13 122 THR A N 1
ATOM 725 C CA . THR A 1 108 ? 12.318 10.779 45.151 1.00 28.18 122 THR A CA 1
ATOM 726 C C . THR A 1 108 ? 13.774 10.509 45.523 1.00 22.71 122 THR A C 1
ATOM 727 O O . THR A 1 108 ? 14.394 11.295 46.245 1.00 24.10 122 THR A O 1
ATOM 731 N N . VAL A 1 109 ? 14.339 9.406 45.029 1.00 22.33 123 VAL A N 1
ATOM 732 C CA . VAL A 1 109 ? 15.752 9.121 45.261 1.00 23.08 123 VAL A CA 1
ATOM 733 C C . VAL A 1 109 ? 16.625 10.235 44.698 1.00 23.63 123 VAL A C 1
ATOM 734 O O . VAL A 1 109 ? 17.522 10.746 45.377 1.00 22.72 123 VAL A O 1
ATOM 738 N N . PHE A 1 110 ? 16.377 10.629 43.444 1.00 20.83 124 PHE A N 1
ATOM 739 C CA . PHE A 1 110 ? 17.194 11.672 42.830 1.00 21.57 124 PHE A CA 1
ATOM 740 C C . PHE A 1 110 ? 17.092 12.974 43.608 1.00 23.62 124 PHE A C 1
ATOM 741 O O . PHE A 1 110 ? 18.102 13.645 43.856 1.00 24.83 124 PHE A O 1
ATOM 749 N N . LYS A 1 111 ? 15.875 13.349 44.003 1.00 23.34 125 LYS A N 1
ATOM 750 C CA . LYS A 1 111 ? 15.689 14.595 44.736 1.00 25.74 125 LYS A CA 1
ATOM 751 C C . LYS A 1 111 ? 16.423 14.560 46.072 1.00 24.07 125 LYS A C 1
ATOM 752 O O . LYS A 1 111 ? 16.990 15.569 46.507 1.00 27.35 125 LYS A O 1
ATOM 758 N N . LYS A 1 112 ? 16.453 13.394 46.722 1.00 26.44 126 LYS A N 1
ATOM 759 C CA . LYS A 1 112 ? 17.185 13.285 47.977 1.00 23.67 126 LYS A CA 1
ATOM 760 C C . LYS A 1 112 ? 18.691 13.355 47.749 1.00 27.82 126 LYS A C 1
ATOM 761 O O . LYS A 1 112 ? 19.411 13.994 48.525 1.00 30.13 126 LYS A O 1
ATOM 767 N N . LEU A 1 113 ? 19.183 12.715 46.687 1.00 24.84 127 LEU A N 1
ATOM 768 C CA . LEU A 1 113 ? 20.613 12.744 46.404 1.00 25.99 127 LEU A CA 1
ATOM 769 C C . LEU A 1 113 ? 21.085 14.139 46.036 1.00 26.94 127 LEU A C 1
ATOM 770 O O . LEU A 1 113 ? 22.253 14.468 46.253 1.00 30.15 127 LEU A O 1
ATOM 775 N N . LEU A 1 114 ? 20.202 14.958 45.459 1.00 27.24 128 LEU A N 1
ATOM 776 C CA . LEU A 1 114 ? 20.527 16.329 45.097 1.00 27.38 128 LEU A CA 1
ATOM 777 C C . LEU A 1 114 ? 20.554 17.261 46.295 1.00 31.31 128 LEU A C 1
ATOM 778 O O . LEU A 1 114 ? 21.041 18.393 46.169 1.00 31.58 128 LEU A O 1
ATOM 783 N N . ASN A 1 115 ? 20.034 16.825 47.436 1.00 29.60 129 ASN A N 1
ATOM 784 C CA . ASN A 1 115 ? 20.085 17.642 48.639 1.00 35.48 129 ASN A CA 1
ATOM 785 C C . ASN A 1 115 ? 21.525 17.695 49.137 1.00 35.76 129 ASN A C 1
ATOM 786 O O . ASN A 1 115 ? 22.155 16.644 49.305 1.00 36.14 129 ASN A O 1
ATOM 791 N N . PRO A 1 116 ? 22.083 18.886 49.371 1.00 40.70 130 PRO A N 1
ATOM 792 C CA . PRO A 1 116 ? 23.463 18.961 49.875 1.00 42.46 130 PRO A CA 1
ATOM 793 C C . PRO A 1 116 ? 23.651 18.291 51.223 1.00 45.77 130 PRO A C 1
ATOM 794 O O . PRO A 1 116 ? 24.775 17.884 51.545 1.00 51.51 130 PRO A O 1
ATOM 798 N N . LYS A 1 117 ? 22.588 18.157 52.018 1.00 41.99 131 LYS A N 1
ATOM 799 C CA . LYS A 1 117 ? 22.704 17.508 53.319 1.00 41.77 131 LYS A CA 1
ATOM 800 C C . LYS A 1 117 ? 22.880 15.998 53.210 1.00 38.28 131 LYS A C 1
ATOM 801 O O . LYS A 1 117 ? 23.257 15.363 54.200 1.00 40.05 131 LYS A O 1
ATOM 807 N N . CYS A 1 118 ? 22.611 15.406 52.047 1.00 34.19 132 CYS A N 1
ATOM 808 C CA . CYS A 1 118 ? 22.707 13.956 51.923 1.00 35.28 132 CYS A CA 1
ATOM 809 C C . CYS A 1 118 ? 24.129 13.495 52.218 1.00 43.92 132 CYS A C 1
ATOM 810 O O . CYS A 1 118 ? 25.094 13.990 51.627 1.00 55.61 132 CYS A O 1
ATOM 813 N N . ARG A 1 119 ? 24.254 12.549 53.148 1.00 33.57 133 ARG A N 1
ATOM 814 C CA . ARG A 1 119 ? 25.549 12.059 53.597 1.00 44.40 133 ARG A CA 1
ATOM 815 C C . ARG A 1 119 ? 25.796 10.602 53.240 1.00 47.71 133 ARG A C 1
ATOM 816 O O . ARG A 1 119 ? 26.922 10.122 53.412 1.00 53.94 133 ARG A O 1
ATOM 824 N N . ASP A 1 120 ? 24.784 9.893 52.750 1.00 30.54 134 ASP A N 1
ATOM 825 C CA . ASP A 1 120 ? 24.875 8.460 52.489 1.00 25.72 134 ASP A CA 1
ATOM 826 C C . ASP A 1 120 ? 24.061 8.206 51.235 1.00 26.37 134 ASP A C 1
ATOM 827 O O . ASP A 1 120 ? 22.831 8.311 51.264 1.00 27.85 134 ASP A O 1
ATOM 832 N N . VAL A 1 121 ? 24.739 7.919 50.125 1.00 24.74 135 VAL A N 1
ATOM 833 C CA . VAL A 1 121 ? 24.040 7.805 48.808 1.00 25.06 135 VAL A CA 1
ATOM 834 C C . VAL A 1 121 ? 23.156 6.557 48.711 1.00 25.20 135 VAL A C 1
ATOM 835 O O . VAL A 1 121 ? 22.394 6.481 47.742 1.00 23.29 135 VAL A O 1
ATOM 839 N N . PHE A 1 122 ? 23.226 5.640 49.676 1.00 23.08 136 PHE A N 1
ATOM 840 C CA . PHE A 1 122 ? 22.400 4.407 49.604 1.00 22.07 136 PHE A CA 1
ATOM 841 C C . PHE A 1 122 ? 21.138 4.539 50.462 1.00 23.34 136 PHE A C 1
ATOM 842 O O . PHE A 1 122 ? 20.222 3.729 50.292 1.00 23.27 136 PHE A O 1
ATOM 850 N N . GLU A 1 123 ? 21.082 5.542 51.342 1.00 24.95 137 GLU A N 1
ATOM 851 C CA . GLU A 1 123 ? 19.913 5.666 52.257 1.00 26.58 137 GLU A CA 1
ATOM 852 C C . GLU A 1 123 ? 18.617 5.978 51.502 1.00 26.34 137 GLU A C 1
ATOM 853 O O . GLU A 1 123 ? 17.607 5.353 51.833 1.00 25.81 137 GLU A O 1
ATOM 859 N N . PRO A 1 124 ? 18.575 6.929 50.542 1.00 23.66 138 PRO A N 1
ATOM 860 C CA . PRO A 1 124 ? 17.332 7.237 49.834 1.00 23.14 138 PRO A CA 1
ATOM 861 C C . PRO A 1 124 ? 16.664 5.988 49.237 1.00 24.14 138 PRO A C 1
ATOM 862 O O . PRO A 1 124 ? 15.485 5.839 49.421 1.00 23.02 138 PRO A O 1
ATOM 866 N N . ALA A 1 125 ? 17.432 5.117 48.575 1.00 21.55 139 ALA A N 1
ATOM 867 C CA . ALA A 1 125 ? 16.834 3.911 48.008 1.00 19.52 139 ALA A CA 1
ATOM 868 C C . ALA A 1 125 ? 16.254 3.011 49.094 1.00 21.10 139 ALA A C 1
ATOM 869 O O . ALA A 1 125 ? 15.199 2.395 48.903 1.00 21.59 139 ALA A O 1
ATOM 871 N N . ARG A 1 126 ? 16.919 2.934 50.247 1.00 21.70 140 ARG A N 1
ATOM 872 C CA . ARG A 1 126 ? 16.421 2.083 51.319 1.00 21.64 140 ARG A CA 1
ATOM 873 C C . ARG A 1 126 ? 15.112 2.604 51.897 1.00 22.88 140 ARG A C 1
ATOM 874 O O . ARG A 1 126 ? 14.298 1.815 52.393 1.00 26.07 140 ARG A O 1
ATOM 882 N N . ALA A 1 127 ? 14.879 3.916 51.830 1.00 22.78 141 ALA A N 1
ATOM 883 C CA . ALA A 1 127 ? 13.671 4.508 52.394 1.00 24.68 141 ALA A CA 1
ATOM 884 C C . ALA A 1 127 ? 12.462 4.380 51.476 1.00 24.81 141 ALA A C 1
ATOM 885 O O . ALA A 1 127 ? 11.335 4.601 51.935 1.00 28.49 141 ALA A O 1
ATOM 887 N N . GLN A 1 128 ? 12.672 4.028 50.210 1.00 23.92 142 GLN A N 1
ATOM 888 C CA . GLN A 1 128 ? 11.585 3.948 49.241 1.00 24.37 142 GLN A CA 1
ATOM 889 C C . GLN A 1 128 ? 10.518 2.964 49.701 1.00 25.47 142 GLN A C 1
ATOM 890 O O . GLN A 1 128 ? 10.824 1.905 50.256 1.00 26.70 142 GLN A O 1
ATOM 896 N N . PHE A 1 129 ? 9.259 3.329 49.468 1.00 27.08 143 PHE A N 1
ATOM 897 C CA . PHE A 1 129 ? 8.114 2.450 49.697 1.00 28.65 143 PHE A CA 1
ATOM 898 C C . PHE A 1 129 ? 8.092 1.910 51.127 1.00 30.85 143 PHE A C 1
ATOM 899 O O . PHE A 1 129 ? 8.149 0.703 51.377 1.00 33.35 143 PHE A O 1
ATOM 907 N N . ASN A 1 130 ? 8.016 2.852 52.069 1.00 29.80 144 ASN A N 1
ATOM 908 C CA . ASN A 1 130 ? 7.922 2.547 53.494 1.00 37.53 144 ASN A CA 1
ATOM 909 C C . ASN A 1 130 ? 9.098 1.694 53.968 1.00 33.80 144 ASN A C 1
ATOM 910 O O . ASN A 1 130 ? 8.961 0.835 54.843 1.00 34.03 144 ASN A O 1
ATOM 915 N N . GLY A 1 131 ? 10.267 1.937 53.385 1.00 28.82 145 GLY A N 1
ATOM 916 C CA . GLY A 1 131 ? 11.477 1.276 53.824 1.00 28.79 145 GLY A CA 1
ATOM 917 C C . GLY A 1 131 ? 11.711 -0.098 53.243 1.00 27.35 145 GLY A C 1
ATOM 918 O O . GLY A 1 131 ? 12.662 -0.772 53.658 1.00 33.85 145 GLY A O 1
ATOM 919 N N . LYS A 1 132 ? 10.872 -0.544 52.309 1.00 27.70 146 LYS A N 1
ATOM 920 C CA . LYS A 1 132 ? 11.042 -1.855 51.696 1.00 27.11 146 LYS A CA 1
ATOM 921 C C . LYS A 1 132 ? 11.857 -1.811 50.407 1.00 25.67 146 LYS A C 1
ATOM 922 O O . LYS A 1 132 ? 12.363 -2.856 49.978 1.00 27.21 146 LYS A O 1
ATOM 928 N N . GLY A 1 133 ? 11.973 -0.650 49.768 1.00 23.71 147 GLY A N 1
ATOM 929 C CA . GLY A 1 133 ? 12.726 -0.549 48.526 1.00 22.42 147 GLY A CA 1
ATOM 930 C C . GLY A 1 133 ? 11.865 -0.792 47.304 1.00 23.91 147 GLY A C 1
ATOM 931 O O . GLY A 1 133 ? 10.856 -1.496 47.338 1.00 23.19 147 GLY A O 1
ATOM 932 N N . SER A 1 134 ? 12.269 -0.181 46.198 1.00 20.07 148 SER A N 1
ATOM 933 C CA . SER A 1 134 ? 11.576 -0.413 44.939 1.00 18.97 148 SER A CA 1
ATOM 934 C C . SER A 1 134 ? 11.867 -1.805 44.393 1.00 22.33 148 SER A C 1
ATOM 935 O O . SER A 1 134 ? 12.998 -2.295 44.463 1.00 19.41 148 SER A O 1
ATOM 938 N N . TYR A 1 135 ? 10.833 -2.432 43.829 1.00 20.89 149 TYR A N 1
ATOM 939 C CA . TYR A 1 135 ? 10.975 -3.654 43.057 1.00 19.88 149 TYR A CA 1
ATOM 940 C C . TYR A 1 135 ? 10.887 -3.406 41.559 1.00 18.73 149 TYR A C 1
ATOM 941 O O . TYR A 1 135 ? 10.737 -4.361 40.787 1.00 17.84 149 TYR A O 1
ATOM 950 N N . GLY A 1 136 ? 10.971 -2.148 41.128 1.00 19.60 150 GLY A N 1
ATOM 951 C CA . GLY A 1 136 ? 10.887 -1.845 39.713 1.00 16.50 150 GLY A CA 1
ATOM 952 C C . GLY A 1 136 ? 12.097 -2.351 38.954 1.00 16.52 150 GLY A C 1
ATOM 953 O O . GLY A 1 136 ? 13.099 -2.785 39.526 1.00 18.03 150 GLY A O 1
ATOM 954 N N . ASN A 1 137 ? 11.994 -2.300 37.623 1.00 17.05 151 ASN A N 1
ATOM 955 C CA . ASN A 1 137 ? 13.054 -2.802 36.757 1.00 15.80 151 ASN A CA 1
ATOM 956 C C . ASN A 1 137 ? 14.133 -1.767 36.445 1.00 15.95 151 ASN A C 1
ATOM 957 O O . ASN A 1 137 ? 15.017 -2.048 35.635 1.00 16.24 151 ASN A O 1
ATOM 962 N N . GLY A 1 138 ? 14.119 -0.611 37.119 1.00 15.75 152 GLY A N 1
ATOM 963 C CA . GLY A 1 138 ? 15.070 0.443 36.796 1.00 16.28 152 GLY A CA 1
ATOM 964 C C . GLY A 1 138 ? 16.513 0.106 37.134 1.00 15.26 152 GLY A C 1
ATOM 965 O O . GLY A 1 138 ? 17.436 0.616 36.494 1.00 16.09 152 GLY A O 1
ATOM 966 N N . GLY A 1 139 ? 16.739 -0.743 38.137 1.00 16.44 153 GLY A N 1
ATOM 967 C CA . GLY A 1 139 ? 18.099 -1.180 38.410 1.00 16.18 153 GLY A CA 1
ATOM 968 C C . GLY A 1 139 ? 18.657 -2.077 37.320 1.00 15.78 153 GLY A C 1
ATOM 969 O O . GLY A 1 139 ? 19.856 -2.028 37.017 1.00 15.70 153 GLY A O 1
ATOM 970 N N . ALA A 1 140 ? 17.798 -2.883 36.698 1.00 15.02 154 ALA A N 1
ATOM 971 C CA . ALA A 1 140 ? 18.222 -3.810 35.660 1.00 14.84 154 ALA A CA 1
ATOM 972 C C . ALA A 1 140 ? 18.275 -3.160 34.290 1.00 14.33 154 ALA A C 1
ATOM 973 O O . ALA A 1 140 ? 19.061 -3.596 33.439 1.00 15.00 154 ALA A O 1
ATOM 975 N N . MET A 1 141 ? 17.431 -2.147 34.044 1.00 14.33 155 MET A N 1
ATOM 976 C CA . MET A 1 141 ? 17.331 -1.554 32.714 1.00 14.43 155 MET A CA 1
ATOM 977 C C . MET A 1 141 ? 18.637 -0.903 32.282 1.00 15.67 155 MET A C 1
ATOM 978 O O . MET A 1 141 ? 18.875 -0.746 31.083 1.00 15.67 155 MET A O 1
ATOM 983 N N . ARG A 1 142 ? 19.488 -0.545 33.239 1.00 15.00 156 ARG A N 1
ATOM 984 C CA . ARG A 1 142 ? 20.685 0.242 33.002 1.00 14.50 156 ARG A CA 1
ATOM 985 C C . ARG A 1 142 ? 21.963 -0.538 33.271 1.00 14.17 156 ARG A C 1
ATOM 986 O O . ARG A 1 142 ? 23.053 0.029 33.159 1.00 16.20 156 ARG A O 1
ATOM 994 N N . VAL A 1 143 ? 21.862 -1.823 33.632 1.00 14.71 157 VAL A N 1
ATOM 995 C CA . VAL A 1 143 ? 22.977 -2.534 34.256 1.00 14.86 157 VAL A CA 1
ATOM 996 C C . VAL A 1 143 ? 23.968 -3.132 33.265 1.00 15.46 157 VAL A C 1
ATOM 997 O O . VAL A 1 143 ? 25.039 -3.579 33.682 1.00 15.31 157 VAL A O 1
ATOM 1001 N N . ALA A 1 144 ? 23.652 -3.175 31.970 1.00 14.72 158 ALA A N 1
ATOM 1002 C CA . ALA A 1 144 ? 24.485 -3.944 31.044 1.00 16.36 158 ALA A CA 1
ATOM 1003 C C . ALA A 1 144 ? 25.953 -3.527 31.086 1.00 16.80 158 ALA A C 1
ATOM 1004 O O . ALA A 1 144 ? 26.847 -4.379 30.973 1.00 16.54 158 ALA A O 1
ATOM 1006 N N . GLY A 1 145 ? 26.227 -2.235 31.268 1.00 17.02 159 GLY A N 1
ATOM 1007 C CA . GLY A 1 145 ? 27.605 -1.778 31.289 1.00 16.70 159 GLY A CA 1
ATOM 1008 C C . GLY A 1 145 ? 28.447 -2.412 32.385 1.00 15.06 159 GLY A C 1
ATOM 1009 O O . GLY A 1 145 ? 29.671 -2.489 32.257 1.00 16.74 159 GLY A O 1
ATOM 1010 N N . ILE A 1 146 ? 27.816 -2.835 33.488 1.00 15.97 160 ILE A N 1
ATOM 1011 C CA . ILE A 1 146 ? 28.537 -3.559 34.537 1.00 16.20 160 ILE A CA 1
ATOM 1012 C C . ILE A 1 146 ? 29.263 -4.763 33.953 1.00 16.06 160 ILE A C 1
ATOM 1013 O O . ILE A 1 146 ? 30.417 -5.046 34.302 1.00 16.89 160 ILE A O 1
ATOM 1018 N N . SER A 1 147 ? 28.598 -5.493 33.062 1.00 16.43 161 SER A N 1
ATOM 1019 C CA . SER A 1 147 ? 29.185 -6.709 32.517 1.00 15.80 161 SER A CA 1
ATOM 1020 C C . SER A 1 147 ? 30.227 -6.445 31.451 1.00 16.37 161 SER A C 1
ATOM 1021 O O . SER A 1 147 ? 30.970 -7.361 31.085 1.00 18.50 161 SER A O 1
ATOM 1024 N N . LEU A 1 148 ? 30.318 -5.209 30.966 1.00 15.57 162 LEU A N 1
ATOM 1025 C CA A LEU A 1 148 ? 31.423 -4.815 30.105 0.38 16.36 162 LEU A CA 1
ATOM 1026 C CA B LEU A 1 148 ? 31.418 -4.801 30.101 0.62 16.23 162 LEU A CA 1
ATOM 1027 C C . LEU A 1 148 ? 32.630 -4.357 30.909 1.00 16.99 162 LEU A C 1
ATOM 1028 O O . LEU A 1 148 ? 33.768 -4.581 30.487 1.00 21.85 162 LEU A O 1
ATOM 1037 N N . ALA A 1 149 ? 32.402 -3.730 32.064 1.00 18.87 163 ALA A N 1
ATOM 1038 C CA . ALA A 1 149 ? 33.493 -3.257 32.905 1.00 17.60 163 ALA A CA 1
ATOM 1039 C C . ALA A 1 149 ? 34.139 -4.383 33.695 1.00 19.95 163 ALA A C 1
ATOM 1040 O O . ALA A 1 149 ? 35.340 -4.322 33.969 1.00 21.48 163 ALA A O 1
ATOM 1042 N N . TYR A 1 150 ? 33.375 -5.410 34.055 1.00 18.12 164 TYR A N 1
ATOM 1043 C CA . TYR A 1 150 ? 33.833 -6.445 34.977 1.00 18.36 164 TYR A CA 1
ATOM 1044 C C . TYR A 1 150 ? 33.704 -7.795 34.293 1.00 19.35 164 TYR A C 1
ATOM 1045 O O . TYR A 1 150 ? 32.588 -8.257 34.031 1.00 20.38 164 TYR A O 1
ATOM 1054 N N . SER A 1 151 ? 34.840 -8.435 34.027 1.00 22.34 165 SER A N 1
ATOM 1055 C CA . SER A 1 151 ? 34.804 -9.699 33.300 1.00 24.94 165 SER A CA 1
ATOM 1056 C C . SER A 1 151 ? 34.528 -10.904 34.192 1.00 22.73 165 SER A C 1
ATOM 1057 O O . SER A 1 151 ? 34.004 -11.909 33.697 1.00 25.30 165 SER A O 1
ATOM 1060 N N . SER A 1 152 ? 34.826 -10.827 35.487 1.00 22.24 166 SER A N 1
ATOM 1061 C CA . SER A 1 152 ? 34.635 -11.973 36.366 1.00 23.53 166 SER A CA 1
ATOM 1062 C C . SER A 1 152 ? 33.203 -12.020 36.879 1.00 22.68 166 SER A C 1
ATOM 1063 O O . SER A 1 152 ? 32.609 -10.989 37.212 1.00 21.68 166 SER A O 1
ATOM 1066 N N . VAL A 1 153 ? 32.650 -13.230 36.948 1.00 24.67 167 VAL A N 1
ATOM 1067 C CA . VAL A 1 153 ? 31.266 -13.400 37.380 1.00 23.65 167 VAL A CA 1
ATOM 1068 C C . VAL A 1 153 ? 31.052 -12.884 38.805 1.00 21.80 167 VAL A C 1
ATOM 1069 O O . VAL A 1 153 ? 29.996 -12.319 39.112 1.00 24.05 167 VAL A O 1
ATOM 1073 N N . GLN A 1 154 ? 32.039 -13.052 39.697 1.00 22.03 168 GLN A N 1
ATOM 1074 C CA . GLN A 1 154 ? 31.867 -12.545 41.058 1.00 19.73 168 GLN A CA 1
ATOM 1075 C C . GLN A 1 154 ? 31.737 -11.024 41.065 1.00 24.12 168 GLN A C 1
ATOM 1076 O O . GLN A 1 154 ? 30.953 -10.468 41.842 1.00 23.64 168 GLN A O 1
ATOM 1079 N N . ASP A 1 155 ? 32.494 -10.334 40.202 1.00 20.27 169 ASP A N 1
ATOM 1080 C CA . ASP A 1 155 ? 32.417 -8.877 40.156 1.00 19.51 169 ASP A CA 1
ATOM 1081 C C . ASP A 1 155 ? 31.126 -8.419 39.491 1.00 18.72 169 ASP A C 1
ATOM 1082 O O . ASP A 1 155 ? 30.536 -7.414 39.902 1.00 19.07 169 ASP A O 1
ATOM 1087 N N . VAL A 1 156 ? 30.682 -9.127 38.450 1.00 16.71 170 VAL A N 1
ATOM 1088 C CA . VAL A 1 156 ? 29.392 -8.814 37.838 1.00 17.27 170 VAL A CA 1
ATOM 1089 C C . VAL A 1 156 ? 28.293 -8.779 38.893 1.00 18.35 170 VAL A C 1
ATOM 1090 O O . VAL A 1 156 ? 27.514 -7.822 38.975 1.00 18.24 170 VAL A O 1
ATOM 1094 N N . GLN A 1 157 ? 28.202 -9.822 39.716 1.00 17.51 171 GLN A N 1
ATOM 1095 C CA . GLN A 1 157 ? 27.133 -9.845 40.707 1.00 19.46 171 GLN A CA 1
ATOM 1096 C C . GLN A 1 157 ? 27.327 -8.752 41.743 1.00 19.27 171 GLN A C 1
ATOM 1097 O O . GLN A 1 157 ? 26.363 -8.079 42.127 1.00 18.86 171 GLN A O 1
ATOM 1103 N N . LYS A 1 158 ? 28.567 -8.576 42.211 1.00 17.79 172 LYS A N 1
ATOM 1104 C CA . LYS A 1 158 ? 28.871 -7.571 43.224 1.00 17.54 172 LYS A CA 1
ATOM 1105 C C . LYS A 1 158 ? 28.448 -6.182 42.780 1.00 18.74 172 LYS A C 1
ATOM 1106 O O . LYS A 1 158 ? 27.802 -5.447 43.538 1.00 17.76 172 LYS A O 1
ATOM 1112 N N . PHE A 1 159 ? 28.822 -5.793 41.564 1.00 17.53 173 PHE A N 1
ATOM 1113 C CA . PHE A 1 159 ? 28.591 -4.420 41.139 1.00 17.09 173 PHE A CA 1
ATOM 1114 C C . PHE A 1 159 ? 27.259 -4.223 40.448 1.00 17.44 173 PHE A C 1
ATOM 1115 O O . PHE A 1 159 ? 26.745 -3.100 40.447 1.00 16.64 173 PHE A O 1
ATOM 1123 N N . ALA A 1 160 ? 26.669 -5.280 39.882 1.00 15.83 174 ALA A N 1
ATOM 1124 C CA . ALA A 1 160 ? 25.264 -5.173 39.517 1.00 15.83 174 ALA A CA 1
ATOM 1125 C C . ALA A 1 160 ? 24.426 -4.888 40.747 1.00 15.37 174 ALA A C 1
ATOM 1126 O O . ALA A 1 160 ? 23.541 -4.027 40.722 1.00 15.81 174 ALA A O 1
ATOM 1128 N N . ARG A 1 161 ? 24.704 -5.588 41.846 1.00 17.54 175 ARG A N 1
ATOM 1129 C CA . ARG A 1 161 ? 23.957 -5.347 43.072 1.00 14.97 175 ARG A CA 1
ATOM 1130 C C . ARG A 1 161 ? 24.165 -3.924 43.590 1.00 19.29 175 ARG A C 1
ATOM 1131 O O . ARG A 1 161 ? 23.192 -3.213 43.869 1.00 18.15 175 ARG A O 1
ATOM 1139 N N . LEU A 1 162 ? 25.427 -3.497 43.741 1.00 17.52 176 LEU A N 1
ATOM 1140 C CA . LEU A 1 162 ? 25.719 -2.167 44.283 1.00 18.84 176 LEU A CA 1
ATOM 1141 C C . LEU A 1 162 ? 25.127 -1.064 43.418 1.00 19.46 176 LEU A C 1
ATOM 1142 O O . LEU A 1 162 ? 24.495 -0.132 43.927 1.00 18.40 176 LEU A O 1
ATOM 1147 N N . SER A 1 163 ? 25.330 -1.144 42.104 1.00 16.38 177 SER A N 1
ATOM 1148 C CA . SER A 1 163 ? 24.790 -0.101 41.240 1.00 16.53 177 SER A CA 1
ATOM 1149 C C . SER A 1 163 ? 23.266 -0.074 41.301 1.00 17.41 177 SER A C 1
ATOM 1150 O O . SER A 1 163 ? 22.659 1.004 41.305 1.00 17.55 177 SER A O 1
ATOM 1153 N N . ALA A 1 164 ? 22.625 -1.244 41.383 1.00 16.20 178 ALA A N 1
ATOM 1154 C CA . ALA A 1 164 ? 21.168 -1.254 41.471 1.00 16.86 178 ALA A CA 1
ATOM 1155 C C . ALA A 1 164 ? 20.687 -0.645 42.778 1.00 16.56 178 ALA A C 1
ATOM 1156 O O . ALA A 1 164 ? 19.674 0.068 42.799 1.00 16.82 178 ALA A O 1
ATOM 1158 N N . GLN A 1 165 ? 21.391 -0.928 43.876 1.00 17.55 179 GLN A N 1
ATOM 1159 C CA . GLN A 1 165 ? 20.986 -0.462 45.193 1.00 16.47 179 GLN A CA 1
ATOM 1160 C C . GLN A 1 165 ? 21.015 1.055 45.332 1.00 18.76 179 GLN A C 1
ATOM 1161 O O . GLN A 1 165 ? 20.456 1.576 46.303 1.00 20.32 179 GLN A O 1
ATOM 1167 N N . LEU A 1 166 ? 21.647 1.781 44.406 1.00 17.23 180 LEU A N 1
ATOM 1168 C CA . LEU A 1 166 ? 21.560 3.238 44.449 1.00 18.11 180 LEU A CA 1
ATOM 1169 C C . LEU A 1 166 ? 20.128 3.720 44.273 1.00 17.85 180 LEU A C 1
ATOM 1170 O O . LEU A 1 166 ? 19.798 4.823 44.715 1.00 19.64 180 LEU A O 1
ATOM 1175 N N . THR A 1 167 ? 19.270 2.918 43.632 1.00 17.52 181 THR A N 1
ATOM 1176 C CA . THR A 1 167 ? 17.858 3.255 43.459 1.00 17.08 181 THR A CA 1
ATOM 1177 C C . THR A 1 167 ? 16.919 2.141 43.892 1.00 18.77 181 THR A C 1
ATOM 1178 O O . THR A 1 167 ? 15.750 2.426 44.183 1.00 18.79 181 THR A O 1
ATOM 1182 N N . HIS A 1 168 ? 17.391 0.897 43.971 1.00 16.25 182 HIS A N 1
ATOM 1183 C CA . HIS A 1 168 ? 16.535 -0.282 44.120 1.00 18.12 182 HIS A CA 1
ATOM 1184 C C . HIS A 1 168 ? 17.081 -1.153 45.239 1.00 17.40 182 HIS A C 1
ATOM 1185 O O . HIS A 1 168 ? 17.965 -1.989 45.019 1.00 19.53 182 HIS A O 1
ATOM 1192 N N . ALA A 1 169 ? 16.521 -0.962 46.427 1.00 19.41 183 ALA A N 1
ATOM 1193 C CA . ALA A 1 169 ? 17.023 -1.592 47.640 1.00 18.67 183 ALA A CA 1
ATOM 1194 C C . ALA A 1 169 ? 16.345 -2.916 47.964 1.00 21.74 183 ALA A C 1
ATOM 1195 O O . ALA A 1 169 ? 16.864 -3.666 48.801 1.00 23.51 183 ALA A O 1
ATOM 1197 N N . SER A 1 170 ? 15.204 -3.220 47.349 1.00 22.09 184 SER A N 1
ATOM 1198 C CA . SER A 1 170 ? 14.563 -4.506 47.590 1.00 21.28 184 SER A CA 1
ATOM 1199 C C . SER A 1 170 ? 15.321 -5.602 46.856 1.00 20.87 184 SER A C 1
ATOM 1200 O O . SER A 1 170 ? 15.925 -5.371 45.805 1.00 19.91 184 SER A O 1
ATOM 1203 N N . SER A 1 171 ? 15.278 -6.814 47.420 1.00 21.62 185 SER A N 1
ATOM 1204 C CA . SER A 1 171 ? 15.948 -7.935 46.769 1.00 21.95 185 SER A CA 1
ATOM 1205 C C . SER A 1 171 ? 15.349 -8.231 45.402 1.00 19.32 185 SER A C 1
ATOM 1206 O O . SER A 1 171 ? 16.077 -8.612 44.485 1.00 19.88 185 SER A O 1
ATOM 1209 N N . LEU A 1 172 ? 14.039 -8.055 45.232 1.00 20.15 186 LEU A N 1
ATOM 1210 C CA . LEU A 1 172 ? 13.468 -8.234 43.901 1.00 20.43 186 LEU A CA 1
ATOM 1211 C C . LEU A 1 172 ? 14.101 -7.263 42.920 1.00 19.01 186 LEU A C 1
ATOM 1212 O O . LEU A 1 172 ? 14.422 -7.633 41.785 1.00 20.39 186 LEU A O 1
ATOM 1217 N N . GLY A 1 173 ? 14.315 -6.021 43.357 1.00 18.61 187 GLY A N 1
ATOM 1218 C CA . GLY A 1 173 ? 14.927 -5.031 42.492 1.00 17.45 187 GLY A CA 1
ATOM 1219 C C . GLY A 1 173 ? 16.382 -5.325 42.182 1.00 17.24 187 GLY A C 1
ATOM 1220 O O . GLY A 1 173 ? 16.790 -5.322 41.014 1.00 17.67 187 GLY A O 1
ATOM 1221 N N . TYR A 1 174 ? 17.200 -5.564 43.211 1.00 17.75 188 TYR A N 1
ATOM 1222 C CA . TYR A 1 174 ? 18.616 -5.759 42.915 1.00 17.08 188 TYR A CA 1
ATOM 1223 C C . TYR A 1 174 ? 18.928 -7.147 42.364 1.00 15.65 188 TYR A C 1
ATOM 1224 O O . TYR A 1 174 ? 19.850 -7.278 41.553 1.00 16.96 188 TYR A O 1
ATOM 1233 N N . ASN A 1 175 ? 18.174 -8.180 42.754 1.00 16.65 189 ASN A N 1
ATOM 1234 C CA . ASN A 1 175 ? 18.420 -9.493 42.154 1.00 16.33 189 ASN A CA 1
ATOM 1235 C C . ASN A 1 175 ? 17.972 -9.535 40.706 1.00 15.28 189 ASN A C 1
ATOM 1236 O O . ASN A 1 175 ? 18.549 -10.275 39.904 1.00 17.36 189 ASN A O 1
ATOM 1241 N N . GLY A 1 176 ? 16.972 -8.727 40.345 1.00 14.91 190 GLY A N 1
ATOM 1242 C CA . GLY A 1 176 ? 16.636 -8.584 38.940 1.00 15.43 190 GLY A CA 1
ATOM 1243 C C . GLY A 1 176 ? 17.768 -7.966 38.152 1.00 14.10 190 GLY A C 1
ATOM 1244 O O . GLY A 1 176 ? 18.050 -8.370 37.023 1.00 15.39 190 GLY A O 1
ATOM 1245 N N . ALA A 1 177 ? 18.433 -6.965 38.735 1.00 15.30 191 ALA A N 1
ATOM 1246 C CA . ALA A 1 177 ? 19.581 -6.356 38.080 1.00 15.16 191 ALA A CA 1
ATOM 1247 C C . ALA A 1 177 ? 20.740 -7.340 37.965 1.00 14.64 191 ALA A C 1
ATOM 1248 O O . ALA A 1 177 ? 21.426 -7.375 36.938 1.00 15.44 191 ALA A O 1
ATOM 1250 N N . ILE A 1 178 ? 20.992 -8.129 39.019 1.00 16.57 192 ILE A N 1
ATOM 1251 C CA . ILE A 1 178 ? 22.036 -9.151 38.952 1.00 15.48 192 ILE A CA 1
ATOM 1252 C C . ILE A 1 178 ? 21.736 -10.138 37.835 1.00 15.97 192 ILE A C 1
ATOM 1253 O O . ILE A 1 178 ? 22.614 -10.487 37.037 1.00 15.96 192 ILE A O 1
ATOM 1258 N N . LEU A 1 179 ? 20.486 -10.595 37.753 1.00 15.07 193 LEU A N 1
ATOM 1259 C CA . LEU A 1 179 ? 20.137 -11.578 36.733 1.00 15.97 193 LEU A CA 1
ATOM 1260 C C . LEU A 1 179 ? 20.371 -11.023 35.335 1.00 14.35 193 LEU A C 1
ATOM 1261 O O . LEU A 1 179 ? 20.929 -11.708 34.469 1.00 15.24 193 LEU A O 1
ATOM 1266 N N . GLN A 1 180 ? 19.945 -9.783 35.091 1.00 15.56 194 GLN A N 1
ATOM 1267 C CA . GLN A 1 180 ? 20.171 -9.163 33.795 1.00 15.05 194 GLN A CA 1
ATOM 1268 C C . GLN A 1 180 ? 21.656 -9.008 33.505 1.00 13.53 194 GLN A C 1
ATOM 1269 O O . GLN A 1 180 ? 22.109 -9.289 32.395 1.00 16.41 194 GLN A O 1
ATOM 1275 N N . ALA A 1 181 ? 22.436 -8.568 34.498 1.00 14.84 195 ALA A N 1
ATOM 1276 C CA . ALA A 1 181 ? 23.877 -8.433 34.290 1.00 13.73 195 ALA A CA 1
ATOM 1277 C C . ALA A 1 181 ? 24.536 -9.786 34.021 1.00 14.18 195 ALA A C 1
ATOM 1278 O O . ALA A 1 181 ? 25.441 -9.885 33.182 1.00 15.13 195 ALA A O 1
ATOM 1280 N N . LEU A 1 182 ? 24.084 -10.844 34.708 1.00 13.84 196 LEU A N 1
ATOM 1281 C CA . LEU A 1 182 ? 24.619 -12.182 34.446 1.00 13.63 196 LEU A CA 1
ATOM 1282 C C . LEU A 1 182 ? 24.308 -12.635 33.025 1.00 15.40 196 LEU A C 1
ATOM 1283 O O . LEU A 1 182 ? 25.147 -13.263 32.365 1.00 15.11 196 LEU A O 1
ATOM 1288 N N . ALA A 1 183 ? 23.103 -12.334 32.538 1.00 13.64 197 ALA A N 1
ATOM 1289 C CA . ALA A 1 183 ? 22.745 -12.700 31.174 1.00 14.19 197 ALA A CA 1
ATOM 1290 C C . ALA A 1 183 ? 23.637 -11.984 30.168 1.00 13.97 197 ALA A C 1
ATOM 1291 O O . ALA A 1 183 ? 24.101 -12.592 29.195 1.00 14.12 197 ALA A O 1
ATOM 1293 N N . VAL A 1 184 ? 23.904 -10.693 30.383 1.00 14.24 198 VAL A N 1
ATOM 1294 C CA . VAL A 1 184 ? 24.811 -9.995 29.477 1.00 14.30 198 VAL A CA 1
ATOM 1295 C C . VAL A 1 184 ? 26.206 -10.596 29.563 1.00 13.81 198 VAL A C 1
ATOM 1296 O O . VAL A 1 184 ? 26.869 -10.817 28.539 1.00 15.25 198 VAL A O 1
ATOM 1300 N N . HIS A 1 185 ? 26.673 -10.860 30.787 1.00 14.59 199 HIS A N 1
ATOM 1301 C CA . HIS A 1 185 ? 27.972 -11.494 30.978 1.00 15.51 199 HIS A CA 1
ATOM 1302 C C . HIS A 1 185 ? 28.084 -12.801 30.204 1.00 15.38 199 HIS A C 1
ATOM 1303 O O . HIS A 1 185 ? 29.085 -13.057 29.522 1.00 17.50 199 HIS A O 1
ATOM 1310 N N . LEU A 1 186 ? 27.072 -13.658 30.321 1.00 14.86 200 LEU A N 1
ATOM 1311 C CA A LEU A 1 186 ? 27.107 -14.934 29.616 0.60 16.35 200 LEU A CA 1
ATOM 1312 C CA B LEU A 1 186 ? 27.112 -14.934 29.622 0.40 16.29 200 LEU A CA 1
ATOM 1313 C C . LEU A 1 186 ? 27.086 -14.740 28.108 1.00 14.49 200 LEU A C 1
ATOM 1314 O O . LEU A 1 186 ? 27.784 -15.446 27.369 1.00 19.41 200 LEU A O 1
ATOM 1323 N N . ALA A 1 187 ? 26.284 -13.787 27.627 1.00 14.67 201 ALA A N 1
ATOM 1324 C CA . ALA A 1 187 ? 26.215 -13.541 26.192 1.00 16.22 201 ALA A CA 1
ATOM 1325 C C . ALA A 1 187 ? 27.562 -13.106 25.630 1.00 15.08 201 ALA A C 1
ATOM 1326 O O . ALA A 1 187 ? 27.908 -13.464 24.498 1.00 17.05 201 ALA A O 1
ATOM 1328 N N . LEU A 1 188 ? 28.354 -12.368 26.416 1.00 17.50 202 LEU A N 1
ATOM 1329 C CA . LEU A 1 188 ? 29.678 -11.951 25.967 1.00 17.97 202 LEU A CA 1
ATOM 1330 C C . LEU A 1 188 ? 30.624 -13.121 25.763 1.00 22.16 202 LEU A C 1
ATOM 1331 O O . LEU A 1 188 ? 31.644 -12.962 25.083 1.00 25.98 202 LEU A O 1
ATOM 1336 N N . GLN A 1 189 ? 30.314 -14.289 26.324 1.00 19.21 203 GLN A N 1
ATOM 1337 C CA A GLN A 1 189 ? 31.167 -15.459 26.155 0.40 22.83 203 GLN A CA 1
ATOM 1338 C CA B GLN A 1 189 ? 31.160 -15.466 26.162 0.60 23.11 203 GLN A CA 1
ATOM 1339 C C . GLN A 1 189 ? 30.933 -16.178 24.832 1.00 22.02 203 GLN A C 1
ATOM 1340 O O . GLN A 1 189 ? 31.642 -17.145 24.537 1.00 29.74 203 GLN A O 1
ATOM 1351 N N . GLY A 1 190 ? 29.973 -15.735 24.034 1.00 21.37 204 GLY A N 1
ATOM 1352 C CA . GLY A 1 190 ? 29.798 -16.280 22.700 1.00 22.93 204 GLY A CA 1
ATOM 1353 C C . GLY A 1 190 ? 28.843 -17.456 22.652 1.00 21.29 204 GLY A C 1
ATOM 1354 O O . GLY A 1 190 ? 27.999 -17.664 23.528 1.00 21.78 204 GLY A O 1
ATOM 1355 N N . GLU A 1 191 ? 29.017 -18.259 21.599 1.00 21.57 205 GLU A N 1
ATOM 1356 C CA . GLU A 1 191 ? 28.015 -19.239 21.197 1.00 22.09 205 GLU A CA 1
ATOM 1357 C C . GLU A 1 191 ? 27.644 -20.186 22.332 1.00 21.79 205 GLU A C 1
ATOM 1358 O O . GLU A 1 191 ? 28.500 -20.647 23.096 1.00 24.80 205 GLU A O 1
ATOM 1361 N N . SER A 1 192 ? 26.349 -20.480 22.426 1.00 18.98 206 SER A N 1
ATOM 1362 C CA . SER A 1 192 ? 25.823 -21.326 23.486 1.00 20.72 206 SER A CA 1
ATOM 1363 C C . SER A 1 192 ? 24.510 -21.932 23.015 1.00 19.43 206 SER A C 1
ATOM 1364 O O . SER A 1 192 ? 23.818 -21.350 22.177 1.00 23.50 206 SER A O 1
ATOM 1367 N N . SER A 1 193 ? 24.174 -23.114 23.537 1.00 19.36 207 SER A N 1
ATOM 1368 C CA . SER A 1 193 ? 22.791 -23.563 23.450 1.00 19.03 207 SER A CA 1
ATOM 1369 C C . SER A 1 193 ? 21.925 -22.695 24.360 1.00 17.39 207 SER A C 1
ATOM 1370 O O . SER A 1 193 ? 22.401 -22.132 25.347 1.00 18.73 207 SER A O 1
ATOM 1373 N N . SER A 1 194 ? 20.635 -22.589 24.031 1.00 19.95 208 SER A N 1
ATOM 1374 C CA . SER A 1 194 ? 19.714 -21.946 24.966 1.00 19.55 208 SER A CA 1
ATOM 1375 C C . SER A 1 194 ? 19.703 -22.679 26.295 1.00 20.85 208 SER A C 1
ATOM 1376 O O . SER A 1 194 ? 19.653 -22.053 27.361 1.00 21.02 208 SER A O 1
ATOM 1379 N N . GLU A 1 195 ? 19.737 -24.010 26.245 1.00 22.26 209 GLU A N 1
ATOM 1380 C CA . GLU A 1 195 ? 19.668 -24.811 27.459 1.00 23.09 209 GLU A CA 1
ATOM 1381 C C . GLU A 1 195 ? 20.833 -24.496 28.386 1.00 22.49 209 GLU A C 1
ATOM 1382 O O . GLU A 1 195 ? 20.648 -24.309 29.593 1.00 20.55 209 GLU A O 1
ATOM 1388 N N . HIS A 1 196 ? 22.048 -24.443 27.843 1.00 19.92 210 HIS A N 1
ATOM 1389 C CA . HIS A 1 196 ? 23.212 -24.178 28.680 1.00 22.15 210 HIS A CA 1
ATOM 1390 C C . HIS A 1 196 ? 23.160 -22.767 29.251 1.00 18.38 210 HIS A C 1
ATOM 1391 O O . HIS A 1 196 ? 23.487 -22.551 30.426 1.00 21.13 210 HIS A O 1
ATOM 1398 N N . PHE A 1 197 ? 22.757 -21.795 28.434 1.00 17.83 211 PHE A N 1
ATOM 1399 C CA . PHE A 1 197 ? 22.631 -20.418 28.893 1.00 16.67 211 PHE A CA 1
ATOM 1400 C C . PHE A 1 197 ? 21.661 -20.329 30.063 1.00 16.76 211 PHE A C 1
ATOM 1401 O O . PHE A 1 197 ? 21.992 -19.776 31.121 1.00 17.31 211 PHE A O 1
ATOM 1409 N N . LEU A 1 198 ? 20.470 -20.913 29.905 1.00 18.25 212 LEU A N 1
ATOM 1410 C CA . LEU A 1 198 ? 19.464 -20.856 30.958 1.00 17.71 212 LEU A CA 1
ATOM 1411 C C . LEU A 1 198 ? 19.936 -21.578 32.210 1.00 17.20 212 LEU A C 1
ATOM 1412 O O . LEU A 1 198 ? 19.753 -21.081 33.328 1.00 18.97 212 LEU A O 1
ATOM 1417 N N . LYS A 1 199 ? 20.561 -22.744 32.046 1.00 18.32 213 LYS A N 1
ATOM 1418 C CA . LYS A 1 199 ? 21.027 -23.491 33.209 1.00 19.06 213 LYS A CA 1
ATOM 1419 C C . LYS A 1 199 ? 22.070 -22.713 33.999 1.00 19.79 213 LYS A C 1
ATOM 1420 O O . LYS A 1 199 ? 22.068 -22.744 35.236 1.00 20.33 213 LYS A O 1
ATOM 1426 N N . GLN A 1 200 ? 22.976 -22.014 33.314 1.00 18.83 214 GLN A N 1
ATOM 1427 C CA A GLN A 1 200 ? 23.963 -21.223 34.037 0.40 19.82 214 GLN A CA 1
ATOM 1428 C CA B GLN A 1 200 ? 23.967 -21.206 34.020 0.60 19.74 214 GLN A CA 1
ATOM 1429 C C . GLN A 1 200 ? 23.292 -20.126 34.852 1.00 19.10 214 GLN A C 1
ATOM 1430 O O . GLN A 1 200 ? 23.649 -19.903 36.017 1.00 18.44 214 GLN A O 1
ATOM 1441 N N . LEU A 1 201 ? 22.310 -19.441 34.267 1.00 17.67 215 LEU A N 1
ATOM 1442 C CA . LEU A 1 201 ? 21.606 -18.392 35.001 1.00 16.32 215 LEU A CA 1
ATOM 1443 C C . LEU A 1 201 ? 20.850 -18.976 36.185 1.00 18.35 215 LEU A C 1
ATOM 1444 O O . LEU A 1 201 ? 20.850 -18.397 37.281 1.00 17.74 215 LEU A O 1
ATOM 1449 N N . LEU A 1 202 ? 20.188 -20.120 35.976 1.00 18.15 216 LEU A N 1
ATOM 1450 C CA . LEU A 1 202 ? 19.437 -20.752 37.050 1.00 19.23 216 LEU A CA 1
ATOM 1451 C C . LEU A 1 202 ? 20.358 -21.131 38.195 1.00 19.81 216 LEU A C 1
ATOM 1452 O O . LEU A 1 202 ? 20.025 -20.918 39.364 1.00 21.49 216 LEU A O 1
ATOM 1457 N N . GLY A 1 203 ? 21.526 -21.692 37.879 1.00 19.01 217 GLY A N 1
ATOM 1458 C CA . GLY A 1 203 ? 22.469 -22.047 38.927 1.00 21.88 217 GLY A CA 1
ATOM 1459 C C . GLY A 1 203 ? 22.884 -20.853 39.767 1.00 19.93 217 GLY A C 1
ATOM 1460 O O . GLY A 1 203 ? 23.006 -20.951 40.987 1.00 20.57 217 GLY A O 1
ATOM 1461 N N . HIS A 1 204 ? 23.108 -19.708 39.125 1.00 18.75 218 HIS A N 1
ATOM 1462 C CA . HIS A 1 204 ? 23.492 -18.521 39.886 1.00 18.67 218 HIS A CA 1
ATOM 1463 C C . HIS A 1 204 ? 22.341 -18.010 40.743 1.00 19.42 218 HIS A C 1
ATOM 1464 O O . HIS A 1 204 ? 22.552 -17.616 41.896 1.00 20.21 218 HIS A O 1
ATOM 1471 N N . MET A 1 205 ? 21.119 -18.015 40.212 1.00 17.63 219 MET A N 1
ATOM 1472 C CA . MET A 1 205 ? 19.998 -17.500 40.994 1.00 18.46 219 MET A CA 1
ATOM 1473 C C . MET A 1 205 ? 19.624 -18.433 42.142 1.00 19.62 219 MET A C 1
ATOM 1474 O O . MET A 1 205 ? 19.235 -17.961 43.217 1.00 20.63 219 MET A O 1
ATOM 1479 N N . GLU A 1 206 ? 19.750 -19.748 41.945 1.00 20.47 220 GLU A N 1
ATOM 1480 C CA . GLU A 1 206 ? 19.537 -20.677 43.048 1.00 21.28 220 GLU A CA 1
ATOM 1481 C C . GLU A 1 206 ? 20.534 -20.436 44.177 1.00 22.84 220 GLU A C 1
ATOM 1482 O O . GLU A 1 206 ? 20.178 -20.526 45.359 1.00 24.98 220 GLU A O 1
ATOM 1488 N N . ASP A 1 207 ? 21.791 -20.138 43.833 1.00 22.92 221 ASP A N 1
ATOM 1489 C CA . ASP A 1 207 ? 22.783 -19.854 44.864 1.00 24.76 221 ASP A CA 1
ATOM 1490 C C . ASP A 1 207 ? 22.428 -18.584 45.626 1.00 2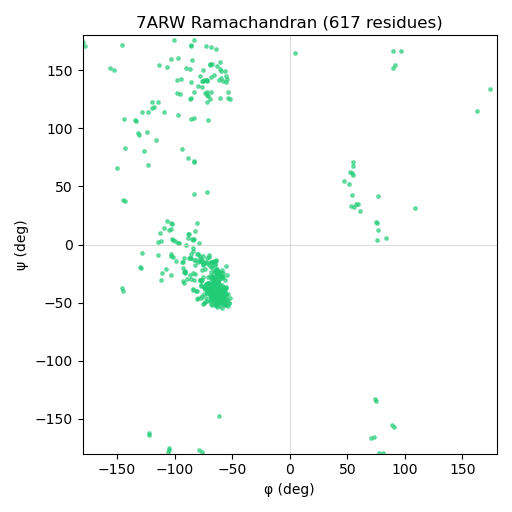4.61 221 ASP A C 1
ATOM 1491 O O . ASP A 1 207 ? 22.555 -18.530 46.852 1.00 27.63 221 ASP A O 1
ATOM 1496 N N . LEU A 1 208 ? 21.953 -17.560 44.913 1.00 22.68 222 LEU A N 1
ATOM 1497 C CA . LEU A 1 208 ? 21.646 -16.277 45.537 1.00 23.65 222 LEU A CA 1
ATOM 1498 C C . LEU A 1 208 ? 20.342 -16.307 46.314 1.00 24.79 222 LEU A C 1
ATOM 1499 O O . LEU A 1 208 ? 20.220 -15.624 47.336 1.00 27.16 222 LEU A O 1
ATOM 1504 N N . GLU A 1 209 ? 19.352 -17.059 45.838 1.00 24.10 223 GLU A N 1
ATOM 1505 C CA . GLU A 1 209 ? 18.050 -17.098 46.486 1.00 25.55 223 GLU A CA 1
ATOM 1506 C C . GLU A 1 209 ? 17.921 -18.230 47.489 1.00 29.34 223 GLU A C 1
ATOM 1507 O O . GLU A 1 209 ? 16.994 -18.208 48.302 1.00 32.63 223 GLU A O 1
ATOM 1513 N N . GLY A 1 210 ? 18.822 -19.206 47.449 1.00 32.34 224 GLY A N 1
ATOM 1514 C CA . GLY A 1 210 ? 18.915 -20.206 48.493 1.00 37.44 224 GLY A CA 1
ATOM 1515 C C . GLY A 1 210 ? 19.728 -19.807 49.708 1.00 34.48 224 GLY A C 1
ATOM 1516 O O . GLY A 1 210 ? 19.808 -20.580 50.670 1.00 46.53 224 GLY A O 1
ATOM 1517 N N . ASP A 1 211 ? 20.337 -18.621 49.709 1.00 42.74 225 ASP A N 1
ATOM 1518 C CA . ASP A 1 211 ? 21.136 -18.203 50.854 1.00 47.81 225 ASP A CA 1
ATOM 1519 C C . ASP A 1 211 ? 20.251 -18.007 52.077 1.00 47.89 225 ASP A C 1
ATOM 1520 O O . ASP A 1 211 ? 19.097 -17.583 51.975 1.00 52.84 225 ASP A O 1
ATOM 1522 N N . ALA A 1 212 ? 20.815 -18.316 53.249 1.00 50.88 226 ALA A N 1
ATOM 1523 C CA . ALA A 1 212 ? 20.011 -18.447 54.461 1.00 50.10 226 ALA A CA 1
ATOM 1524 C C . ALA A 1 212 ? 19.297 -17.147 54.812 1.00 51.42 226 ALA A C 1
ATOM 1525 O O . ALA A 1 212 ? 18.089 -17.142 55.071 1.00 48.57 226 ALA A O 1
ATOM 1527 N N . GLN A 1 213 ? 20.035 -16.033 54.847 1.00 55.43 227 GLN A N 1
ATOM 1528 C CA . GLN A 1 213 ? 19.431 -14.743 55.168 1.00 58.38 227 GLN A CA 1
ATOM 1529 C C . GLN A 1 213 ? 18.432 -14.297 54.103 1.00 51.89 227 GLN A C 1
ATOM 1530 O O . GLN A 1 213 ? 17.532 -13.504 54.403 1.00 47.70 227 GLN A O 1
ATOM 1536 N N . SER A 1 214 ? 18.548 -14.812 52.878 1.00 56.43 228 SER A N 1
ATOM 1537 C CA . SER A 1 214 ? 17.644 -14.395 51.810 1.00 53.66 228 SER A CA 1
ATOM 1538 C C . SER A 1 214 ? 16.304 -15.121 51.889 1.00 52.02 228 SER A C 1
ATOM 1539 O O . SER A 1 214 ? 15.244 -14.494 51.786 1.00 52.36 228 SER A O 1
ATOM 1542 N N . VAL A 1 215 ? 16.326 -16.445 52.062 1.00 48.40 229 VAL A N 1
ATOM 1543 C CA . VAL A 1 215 ? 15.072 -17.186 52.127 1.00 44.76 229 VAL A CA 1
ATOM 1544 C C . VAL A 1 215 ? 14.352 -16.964 53.452 1.00 58.72 229 VAL A C 1
ATOM 1545 O O . VAL A 1 215 ? 13.138 -17.186 53.540 1.00 62.87 229 VAL A O 1
ATOM 1547 N N . LEU A 1 216 ? 15.070 -16.536 54.492 1.00 60.51 230 LEU A N 1
ATOM 1548 C CA . LEU A 1 216 ? 14.399 -16.132 55.723 1.00 70.81 230 LEU A CA 1
ATOM 1549 C C . LEU A 1 216 ? 13.670 -14.807 55.532 1.00 67.82 230 LEU A C 1
ATOM 1550 O O . LEU A 1 216 ? 12.535 -14.639 55.996 1.00 63.06 230 LEU A O 1
ATOM 1552 N N . ASP A 1 217 ? 14.307 -13.859 54.839 1.00 61.00 231 ASP A N 1
ATOM 1553 C CA . ASP A 1 217 ? 13.664 -12.580 54.560 1.00 64.16 231 ASP A CA 1
ATOM 1554 C C . ASP A 1 217 ? 12.437 -12.758 53.675 1.00 67.76 231 ASP A C 1
ATOM 1555 O O . ASP A 1 217 ? 11.403 -12.116 53.900 1.00 68.94 231 ASP A O 1
ATOM 1557 N N . ALA A 1 218 ? 12.529 -13.631 52.666 1.00 63.20 232 ALA A N 1
ATOM 1558 C CA . ALA A 1 218 ? 11.367 -13.957 51.844 1.00 63.24 232 ALA A CA 1
ATOM 1559 C C . ALA A 1 218 ? 10.251 -14.615 52.641 1.00 67.02 232 ALA A C 1
ATOM 1560 O O . ALA A 1 218 ? 9.086 -14.517 52.241 1.00 64.13 232 ALA A O 1
ATOM 1562 N N . ARG A 1 219 ? 10.578 -15.276 53.753 1.00 70.93 233 ARG A N 1
ATOM 1563 C CA . ARG A 1 219 ? 9.553 -15.881 54.595 1.00 74.10 233 ARG A CA 1
ATOM 1564 C C . ARG A 1 219 ? 8.819 -14.828 55.413 1.00 77.71 233 ARG A C 1
ATOM 1565 O O . ARG A 1 219 ? 7.584 -14.792 55.423 1.00 77.42 233 ARG A O 1
ATOM 1567 N N . GLU A 1 220 ? 9.563 -13.970 56.116 1.00 81.16 234 GLU A N 1
ATOM 1568 C CA . GLU A 1 220 ? 8.943 -12.952 56.956 1.00 83.49 234 GLU A CA 1
ATOM 1569 C C . GLU A 1 220 ? 8.218 -11.884 56.146 1.00 82.72 234 GLU A C 1
ATOM 1570 O O . GLU A 1 220 ? 7.303 -11.243 56.673 1.00 87.10 234 GLU A O 1
ATOM 1572 N N . LEU A 1 221 ? 8.599 -11.683 54.885 1.00 74.20 235 LEU A N 1
ATOM 1573 C CA . LEU A 1 221 ? 7.986 -10.670 54.036 1.00 70.85 235 LEU A CA 1
ATOM 1574 C C . LEU A 1 221 ? 6.795 -11.193 53.241 1.00 72.13 235 LEU A C 1
ATOM 1575 O O . LEU A 1 221 ? 6.184 -10.424 52.490 1.00 72.48 235 LEU A O 1
ATOM 1577 N N . GLY A 1 222 ? 6.452 -12.473 53.383 1.00 69.29 236 GLY A N 1
ATOM 1578 C CA . GLY A 1 222 ? 5.336 -13.054 52.667 1.00 67.82 236 GLY A CA 1
ATOM 1579 C C . GLY A 1 222 ? 5.585 -13.342 51.203 1.00 72.41 236 GLY A C 1
ATOM 1580 O O . GLY A 1 222 ? 4.651 -13.763 50.505 1.00 73.13 236 GLY A O 1
ATOM 1581 N N . MET A 1 223 ? 6.804 -13.130 50.712 1.00 72.39 237 MET A N 1
ATOM 1582 C CA . MET A 1 223 ? 7.122 -13.393 49.318 1.00 66.15 237 MET A CA 1
ATOM 1583 C C . MET A 1 223 ? 7.195 -14.896 49.061 1.00 62.64 237 MET A C 1
ATOM 1584 O O . MET A 1 223 ? 7.170 -15.718 49.981 1.00 68.99 237 MET A O 1
ATOM 1589 N N . GLU A 1 224 ? 7.295 -15.253 47.785 1.00 59.67 238 GLU A N 1
ATOM 1590 C CA . GLU A 1 224 ? 7.493 -16.644 47.410 1.00 61.90 238 GLU A CA 1
ATOM 1591 C C . GLU A 1 224 ? 8.978 -16.994 47.448 1.00 56.86 238 GLU A C 1
ATOM 1592 O O . GLU A 1 224 ? 9.851 -16.125 47.385 1.00 50.78 238 GLU A O 1
ATOM 1598 N N . GLU A 1 225 ? 9.253 -18.290 47.560 1.00 55.95 239 GLU A N 1
ATOM 1599 C CA . GLU A 1 225 ? 10.618 -18.765 47.729 1.00 55.25 239 GLU A CA 1
ATOM 1600 C C . GLU A 1 225 ? 11.312 -18.862 46.377 1.00 48.01 239 GLU A C 1
ATOM 1601 O O . GLU A 1 225 ? 10.768 -19.438 45.428 1.00 56.41 239 GLU A O 1
ATOM 1603 N N . ARG A 1 226 ? 12.514 -18.299 46.300 1.00 35.20 240 ARG A N 1
ATOM 1604 C CA . ARG A 1 226 ? 13.334 -18.306 45.094 1.00 28.81 240 ARG A CA 1
ATOM 1605 C C . ARG A 1 226 ? 12.588 -17.792 43.857 1.00 26.64 240 ARG A C 1
ATOM 1606 O O . ARG A 1 226 ? 12.425 -18.519 42.876 1.00 26.72 240 ARG A O 1
ATOM 1614 N N . PRO A 1 227 ? 12.161 -16.522 43.866 1.00 26.79 241 PRO A N 1
ATOM 1615 C CA . PRO A 1 227 ? 11.297 -16.040 42.773 1.00 27.24 241 PRO A CA 1
ATOM 1616 C C . PRO A 1 227 ? 11.942 -16.098 41.400 1.00 23.09 241 PRO A C 1
ATOM 1617 O O . PRO A 1 227 ? 11.311 -16.581 40.448 1.00 24.86 241 PRO A O 1
ATOM 1621 N N . TYR A 1 228 ? 13.180 -15.614 41.255 1.00 21.37 242 TYR A N 1
ATOM 1622 C CA . TYR A 1 228 ? 13.811 -15.637 39.939 1.00 18.62 242 TYR A CA 1
ATOM 1623 C C . TYR A 1 228 ? 14.123 -17.055 39.495 1.00 19.86 242 TYR A C 1
ATOM 1624 O O . TYR A 1 228 ? 13.980 -17.373 38.310 1.00 19.03 242 TYR A O 1
ATOM 1633 N N . SER A 1 229 ? 14.566 -17.910 40.420 1.00 21.59 243 SER A N 1
ATOM 1634 C CA . SER A 1 229 ? 14.824 -19.301 40.065 1.00 22.60 243 SER A CA 1
ATOM 1635 C C . SER A 1 229 ? 13.558 -19.957 39.530 1.00 20.19 243 SER A C 1
ATOM 1636 O O . SER A 1 229 ? 13.599 -20.689 38.533 1.00 20.78 243 SER A O 1
ATOM 1639 N N . SER A 1 230 ? 12.420 -19.690 40.172 1.00 23.50 244 SER A N 1
ATOM 1640 C CA A SER A 1 230 ? 11.167 -20.282 39.717 0.45 21.91 244 SER A CA 1
ATOM 1641 C CA B SER A 1 230 ? 11.157 -20.270 39.723 0.55 21.51 244 SER A CA 1
ATOM 1642 C C . SER A 1 230 ? 10.796 -19.786 38.325 1.00 21.55 244 SER A C 1
ATOM 1643 O O . SER A 1 230 ? 10.279 -20.553 37.505 1.00 22.59 244 SER A O 1
ATOM 1648 N N . ARG A 1 231 ? 11.054 -18.512 38.039 1.00 19.55 245 ARG A N 1
ATOM 1649 C CA . ARG A 1 231 ? 10.723 -17.984 36.721 1.00 19.49 245 ARG A CA 1
ATOM 1650 C C . ARG A 1 231 ? 11.676 -18.506 35.658 1.00 19.28 245 ARG A C 1
ATOM 1651 O O . ARG A 1 231 ? 11.261 -18.755 34.521 1.00 19.90 245 ARG A O 1
ATOM 1659 N N . LEU A 1 232 ? 12.952 -18.694 36.001 1.00 19.79 246 LEU A N 1
ATOM 1660 C CA . LEU A 1 232 ? 13.863 -19.313 35.043 1.00 17.45 246 LEU A CA 1
ATOM 1661 C C . LEU A 1 232 ? 13.448 -20.749 34.732 1.00 16.69 246 LEU A C 1
ATOM 1662 O O . LEU A 1 232 ? 13.567 -21.198 33.584 1.00 17.66 246 LEU A O 1
ATOM 1667 N N . LYS A 1 233 ? 12.941 -21.478 35.729 1.00 17.43 247 LYS A N 1
ATOM 1668 C CA . LYS A 1 233 ? 12.400 -22.807 35.460 1.00 17.00 247 LYS A CA 1
ATOM 1669 C C . LYS A 1 233 ? 11.192 -22.725 34.544 1.00 19.73 247 LYS A C 1
ATOM 1670 O O . LYS A 1 233 ? 11.037 -23.554 33.640 1.00 21.36 247 LYS A O 1
ATOM 1676 N N . LYS A 1 234 ? 10.343 -21.712 34.736 1.00 18.54 248 LYS A N 1
ATOM 1677 C CA A LYS A 1 234 ? 9.199 -21.542 33.847 0.42 21.93 248 LYS A CA 1
ATOM 1678 C CA B LYS A 1 234 ? 9.198 -21.536 33.847 0.58 22.07 248 LYS A CA 1
ATOM 1679 C C . LYS A 1 234 ? 9.648 -21.247 32.421 1.00 19.32 248 LYS A C 1
ATOM 1680 O O . LYS A 1 234 ? 9.025 -21.713 31.458 1.00 20.38 248 LYS A O 1
ATOM 1691 N N . ILE A 1 235 ? 10.729 -20.476 32.265 1.00 19.35 249 ILE A N 1
ATOM 1692 C CA . ILE A 1 235 ? 11.281 -20.213 30.938 1.00 18.10 249 ILE A CA 1
ATOM 1693 C C . ILE A 1 235 ? 11.700 -21.511 30.257 1.00 18.23 249 ILE A C 1
ATOM 1694 O O . ILE A 1 235 ? 11.443 -21.717 29.066 1.00 19.81 249 ILE A O 1
ATOM 1699 N N . GLY A 1 236 ? 12.362 -22.403 30.988 1.00 18.57 250 GLY A N 1
ATOM 1700 C CA . GLY A 1 236 ? 12.760 -23.665 30.390 1.00 20.04 250 GLY A CA 1
ATOM 1701 C C . GLY A 1 236 ? 11.569 -24.480 29.929 1.00 21.15 250 GLY A C 1
ATOM 1702 O O . GLY A 1 236 ? 11.609 -25.114 28.869 1.00 20.69 250 GLY A O 1
ATOM 1703 N N . GLU A 1 237 ? 10.488 -24.459 30.710 1.00 19.60 251 GLU A N 1
ATOM 1704 C CA . GLU A 1 237 ? 9.259 -25.128 30.287 1.00 22.41 251 GLU A CA 1
ATOM 1705 C C . GLU A 1 237 ? 8.714 -24.507 29.006 1.00 20.15 251 GLU A C 1
ATOM 1706 O O . GLU A 1 237 ? 8.343 -25.224 28.066 1.00 20.63 251 GLU A O 1
ATOM 1712 N N . LEU A 1 238 ? 8.66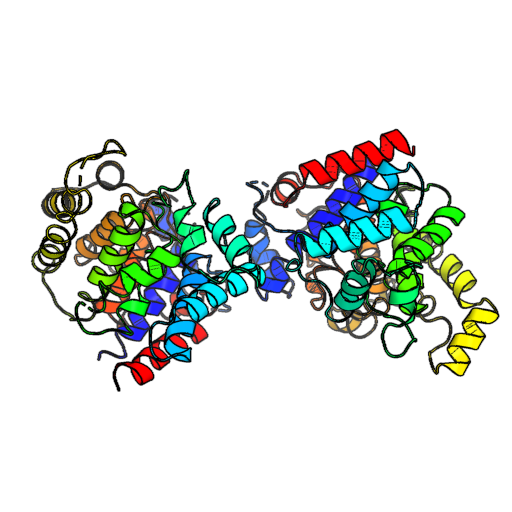5 -23.171 28.945 1.00 18.54 252 LEU A N 1
ATOM 1713 C CA . LEU A 1 238 ? 8.142 -22.499 27.756 1.00 16.66 252 LEU A CA 1
ATOM 1714 C C . LEU A 1 238 ? 8.999 -22.785 26.527 1.00 18.30 252 LEU A C 1
ATOM 1715 O O . LEU A 1 238 ? 8.477 -22.953 25.417 1.00 18.31 252 LEU A O 1
ATOM 1720 N N . LEU A 1 239 ? 10.317 -22.838 26.699 1.00 17.49 253 LEU A N 1
ATOM 1721 C CA . LEU A 1 239 ? 11.189 -23.124 25.567 1.00 18.02 253 LEU A CA 1
ATOM 1722 C C . LEU A 1 239 ? 10.970 -24.520 25.000 1.00 19.50 253 LEU A C 1
ATOM 1723 O O . LEU A 1 239 ? 11.308 -24.761 23.839 1.00 21.26 253 LEU A O 1
ATOM 1728 N N . ASP A 1 240 ? 10.432 -25.448 25.790 1.00 16.57 254 ASP A N 1
ATOM 1729 C CA . ASP A 1 240 ? 10.121 -26.794 25.328 1.00 17.18 254 ASP A CA 1
ATOM 1730 C C . ASP A 1 240 ? 8.667 -26.966 24.905 1.00 17.53 254 ASP A C 1
ATOM 1731 O O . ASP A 1 240 ? 8.276 -28.073 24.527 1.00 19.10 254 ASP A O 1
ATOM 1736 N N . GLN A 1 241 ? 7.862 -25.914 24.963 1.00 17.92 255 GLN A N 1
ATOM 1737 C CA . GLN A 1 241 ? 6.420 -26.056 24.803 1.00 18.23 255 GLN A CA 1
ATOM 1738 C C . GLN A 1 241 ? 6.005 -25.825 23.357 1.00 17.08 255 GLN A C 1
ATOM 1739 O O . GLN A 1 241 ? 6.550 -24.962 22.668 1.00 17.74 255 GLN A O 1
ATOM 1745 N N . ALA A 1 242 ? 5.031 -26.606 22.912 1.00 18.96 256 ALA A N 1
ATOM 1746 C CA . ALA A 1 242 ? 4.488 -26.435 21.572 1.00 18.86 256 ALA A CA 1
ATOM 1747 C C . ALA A 1 242 ? 3.601 -25.193 21.503 1.00 22.22 256 ALA A C 1
ATOM 1748 O O . ALA A 1 242 ? 2.876 -24.873 22.450 1.00 23.66 256 ALA A O 1
ATOM 1750 N N . SER A 1 243 ? 3.685 -24.483 20.380 1.00 21.22 257 SER A N 1
ATOM 1751 C CA . SER A 1 243 ? 2.734 -23.420 20.031 1.00 24.05 257 SER A CA 1
ATOM 1752 C C . SER A 1 243 ? 2.550 -22.408 21.161 1.00 22.62 257 SER A C 1
ATOM 1753 O O . SER A 1 243 ? 1.428 -22.117 21.586 1.00 25.91 257 SER A O 1
ATOM 1756 N N . VAL A 1 244 ? 3.663 -21.884 21.663 1.00 22.17 258 VAL A N 1
ATOM 1757 C CA . VAL A 1 244 ? 3.591 -20.885 22.721 1.00 19.36 258 VAL A CA 1
ATOM 1758 C C . VAL A 1 244 ? 2.992 -19.604 22.159 1.00 25.80 258 VAL A C 1
ATOM 1759 O O . VAL A 1 244 ? 3.412 -19.115 21.102 1.00 31.94 258 VAL A O 1
ATOM 1763 N N . THR A 1 245 ? 2.004 -19.058 22.857 1.00 22.48 259 THR A N 1
ATOM 1764 C CA . THR A 1 245 ? 1.357 -17.825 22.436 1.00 21.04 259 THR A CA 1
ATOM 1765 C C . THR A 1 245 ? 1.852 -16.654 23.277 1.00 21.00 259 THR A C 1
ATOM 1766 O O . THR A 1 245 ? 2.380 -16.824 24.380 1.00 19.36 259 THR A O 1
ATOM 1770 N N . ARG A 1 246 ? 1.665 -15.445 22.733 1.00 21.53 260 ARG A N 1
ATOM 1771 C CA . ARG A 1 246 ? 1.992 -14.241 23.486 1.00 21.02 260 ARG A CA 1
ATOM 1772 C C . ARG A 1 246 ? 1.246 -14.209 24.815 1.00 19.27 260 ARG A C 1
ATOM 1773 O O . ARG A 1 246 ? 1.810 -13.825 25.848 1.00 20.26 260 ARG A O 1
ATOM 1781 N N . GLU A 1 247 ? -0.016 -14.624 24.808 1.00 19.95 261 GLU A N 1
ATOM 1782 C CA . GLU A 1 247 ? -0.810 -14.593 26.027 1.00 21.25 261 GLU A CA 1
ATOM 1783 C C . GLU A 1 247 ? -0.230 -15.521 27.087 1.00 21.61 261 GLU A C 1
ATOM 1784 O O . GLU A 1 247 ? -0.237 -15.192 28.277 1.00 22.61 261 GLU A O 1
ATOM 1790 N N . GLU A 1 248 ? 0.301 -16.675 26.674 1.00 21.72 262 GLU A N 1
ATOM 1791 C CA . GLU A 1 248 ? 0.932 -17.574 27.636 1.00 22.18 262 GLU A CA 1
ATOM 1792 C C . GLU A 1 248 ? 2.230 -16.991 28.179 1.00 20.56 262 GLU A C 1
ATOM 1793 O O . GLU A 1 248 ? 2.509 -17.095 29.381 1.00 20.94 262 GLU A O 1
ATOM 1799 N N . VAL A 1 249 ? 3.040 -16.375 27.316 1.00 19.79 263 VAL A N 1
ATOM 1800 C CA . VAL A 1 249 ? 4.271 -15.738 27.780 1.00 18.69 263 VAL A CA 1
ATOM 1801 C C . VAL A 1 249 ? 3.959 -14.651 28.802 1.00 18.85 263 VAL A C 1
ATOM 1802 O O . VAL A 1 249 ? 4.585 -14.572 29.869 1.00 21.01 263 VAL A O 1
ATOM 1806 N N . VAL A 1 250 ? 2.992 -13.788 28.484 1.00 18.39 264 VAL A N 1
ATOM 1807 C CA . VAL A 1 250 ? 2.688 -12.665 29.361 1.00 19.56 264 VAL A CA 1
ATOM 1808 C C . VAL A 1 250 ? 2.050 -13.145 30.656 1.00 22.08 264 VAL A C 1
ATOM 1809 O O . VAL A 1 250 ? 2.356 -12.631 31.740 1.00 23.04 264 VAL A O 1
ATOM 1813 N N . SER A 1 251 ? 1.170 -14.147 30.571 1.00 22.12 265 SER A N 1
ATOM 1814 C CA A SER A 1 251 ? 0.515 -14.676 31.765 0.40 24.80 265 SER A CA 1
ATOM 1815 C CA B SER A 1 251 ? 0.520 -14.658 31.773 0.21 24.83 265 SER A CA 1
ATOM 1816 C CA C SER A 1 251 ? 0.525 -14.640 31.782 0.39 24.70 265 SER A CA 1
ATOM 1817 C C . SER A 1 251 ? 1.514 -15.346 32.698 1.00 26.17 265 SER A C 1
ATOM 1818 O O . SER A 1 251 ? 1.368 -15.280 33.924 1.00 27.50 265 SER A O 1
ATOM 1825 N N . GLU A 1 252 ? 2.525 -16.009 32.136 1.00 22.33 266 GLU A N 1
ATOM 1826 C CA . GLU A 1 252 ? 3.463 -16.770 32.951 1.00 20.77 266 GLU A CA 1
ATOM 1827 C C . GLU A 1 252 ? 4.694 -15.987 33.383 1.00 21.19 266 GLU A C 1
ATOM 1828 O O . GLU A 1 252 ? 5.206 -16.231 34.479 1.00 23.31 266 GLU A O 1
ATOM 1834 N N . LEU A 1 253 ? 5.188 -15.060 32.559 1.00 20.05 267 LEU A N 1
ATOM 1835 C CA . LEU A 1 253 ? 6.386 -14.302 32.891 1.00 20.79 267 LEU A CA 1
ATOM 1836 C C . LEU A 1 253 ? 6.117 -12.836 33.186 1.00 21.30 267 LEU A C 1
ATOM 1837 O O . LEU A 1 253 ? 6.904 -12.213 33.907 1.00 21.67 267 LEU A O 1
ATOM 1842 N N . GLY A 1 254 ? 5.037 -12.276 32.660 1.00 20.68 268 GLY A N 1
ATOM 1843 C CA . GLY A 1 254 ? 4.737 -10.874 32.842 1.00 20.38 268 GLY A CA 1
ATOM 1844 C C . GLY A 1 254 ? 5.349 -9.995 31.766 1.00 18.01 268 GLY A C 1
ATOM 1845 O O . GLY A 1 254 ? 6.211 -10.402 30.984 1.00 18.98 268 GLY A O 1
ATOM 1846 N N . ASN A 1 255 ? 4.871 -8.755 31.727 1.00 20.30 269 ASN A N 1
ATOM 1847 C CA . ASN A 1 255 ? 5.412 -7.729 30.838 1.00 19.16 269 ASN A CA 1
ATOM 1848 C C . ASN A 1 255 ? 5.367 -6.374 31.523 1.00 18.58 269 ASN A C 1
ATOM 1849 O O . ASN A 1 255 ? 5.085 -5.345 30.899 1.00 20.60 269 ASN A O 1
ATOM 1854 N N . GLY A 1 256 ? 5.649 -6.360 32.828 1.00 20.66 270 GLY A N 1
ATOM 1855 C CA . GLY A 1 256 ? 5.378 -5.213 33.662 1.00 21.63 270 GLY A CA 1
ATOM 1856 C C . GLY A 1 256 ? 6.614 -4.409 34.036 1.00 21.51 270 GLY A C 1
ATOM 1857 O O . GLY A 1 256 ? 7.739 -4.682 33.620 1.00 20.31 270 GLY A O 1
ATOM 1858 N N . ILE A 1 257 ? 6.363 -3.386 34.854 1.00 21.02 271 ILE A N 1
ATOM 1859 C CA . ILE A 1 257 ? 7.416 -2.487 35.314 1.00 21.48 271 ILE A CA 1
ATOM 1860 C C . ILE A 1 257 ? 8.223 -3.081 36.458 1.00 20.89 271 ILE A C 1
ATOM 1861 O O . ILE A 1 257 ? 9.288 -2.546 36.801 1.00 20.67 271 ILE A O 1
ATOM 1866 N N . ALA A 1 258 ? 7.727 -4.132 37.092 1.00 20.35 272 ALA A N 1
ATOM 1867 C CA . ALA A 1 258 ? 8.475 -4.793 38.149 1.00 22.24 272 ALA A CA 1
ATOM 1868 C C . ALA A 1 258 ? 9.578 -5.642 37.538 1.00 20.68 272 ALA A C 1
ATOM 1869 O O . ALA A 1 258 ? 9.384 -6.287 36.504 1.00 18.12 272 ALA A O 1
ATOM 1871 N N . ALA A 1 259 ? 10.748 -5.637 38.179 1.00 18.21 273 ALA A N 1
ATOM 1872 C CA . ALA A 1 259 ? 11.859 -6.440 37.670 1.00 18.75 273 ALA A CA 1
ATOM 1873 C C . ALA A 1 259 ? 11.467 -7.909 37.535 1.00 17.73 273 ALA A C 1
ATOM 1874 O O . ALA A 1 259 ? 11.871 -8.586 36.579 1.00 16.97 273 ALA A O 1
ATOM 1876 N N . PHE A 1 260 ? 10.663 -8.412 38.471 1.00 19.74 274 PHE A N 1
ATOM 1877 C CA . PHE A 1 260 ? 10.260 -9.813 38.454 1.00 17.98 274 PHE A CA 1
ATOM 1878 C C . PHE A 1 260 ? 9.415 -10.139 37.235 1.00 21.15 274 PHE A C 1
ATOM 1879 O O . PHE A 1 260 ? 9.434 -11.280 36.757 1.00 21.12 274 PHE A O 1
ATOM 1887 N N . GLU A 1 261 ? 8.681 -9.154 36.718 1.00 18.91 275 GLU A N 1
ATOM 1888 C CA . GLU A 1 261 ? 7.783 -9.338 35.586 1.00 19.70 275 GLU A CA 1
ATOM 1889 C C . GLU A 1 261 ? 8.364 -8.806 34.281 1.00 19.84 275 GLU A C 1
ATOM 1890 O O . GLU A 1 261 ? 7.613 -8.578 33.327 1.00 21.17 275 GLU A O 1
ATOM 1896 N N . SER A 1 262 ? 9.683 -8.593 34.217 1.00 17.26 276 SER A N 1
ATOM 1897 C CA . SER A 1 262 ? 10.301 -8.079 32.998 1.00 16.36 276 SER A CA 1
ATOM 1898 C C . SER A 1 262 ? 11.697 -8.630 32.712 1.00 15.15 276 SER A C 1
ATOM 1899 O O . SER A 1 262 ? 12.027 -8.890 31.550 1.00 15.06 276 SER A O 1
ATOM 1902 N N . VAL A 1 263 ? 12.549 -8.802 33.729 1.00 15.16 277 VAL A N 1
ATOM 1903 C CA . VAL A 1 263 ? 13.876 -9.370 33.473 1.00 15.26 277 VAL A CA 1
ATOM 1904 C C . VAL A 1 263 ? 13.799 -10.797 32.946 1.00 14.59 277 VAL A C 1
ATOM 1905 O O . VAL A 1 263 ? 14.425 -11.086 31.912 1.00 14.54 277 VAL A O 1
ATOM 1909 N N . PRO A 1 264 ? 13.081 -11.728 33.587 1.00 15.02 278 PRO A N 1
ATOM 1910 C CA . PRO A 1 264 ? 12.940 -13.056 32.979 1.00 14.13 278 PRO A CA 1
ATOM 1911 C C . PRO A 1 264 ? 12.317 -13.001 31.600 1.00 14.08 278 PRO A C 1
ATOM 1912 O O . PRO A 1 264 ? 12.752 -13.725 30.698 1.00 15.56 278 PRO A O 1
ATOM 1916 N N . THR A 1 265 ? 11.336 -12.119 31.404 1.00 15.37 279 THR A N 1
ATOM 1917 C CA . THR A 1 265 ? 10.700 -11.997 30.099 1.00 14.87 279 THR A CA 1
ATOM 1918 C C . THR A 1 265 ? 11.720 -11.616 29.035 1.00 13.53 279 THR A C 1
ATOM 1919 O O . THR A 1 265 ? 11.742 -12.206 27.949 1.00 14.51 279 THR A O 1
ATOM 1923 N N . ALA A 1 266 ? 12.573 -10.628 29.330 1.00 14.10 280 ALA A N 1
ATOM 1924 C CA . ALA A 1 266 ? 13.609 -10.238 28.378 1.00 14.33 280 ALA A CA 1
ATOM 1925 C C . ALA A 1 266 ? 14.536 -11.398 28.052 1.00 13.40 280 ALA A C 1
ATOM 1926 O O . ALA A 1 266 ? 14.896 -11.610 26.890 1.00 14.07 280 ALA A O 1
ATOM 1928 N N . ILE A 1 267 ? 14.920 -12.169 29.069 1.00 13.79 281 ILE A N 1
ATOM 1929 C CA . ILE A 1 267 ? 15.785 -13.322 28.850 1.00 13.57 281 ILE A CA 1
ATOM 1930 C C . ILE A 1 267 ? 15.079 -14.368 27.992 1.00 14.05 281 ILE A C 1
ATOM 1931 O O . ILE A 1 267 ? 15.679 -14.940 27.077 1.00 14.14 281 ILE A O 1
ATOM 1936 N N . TYR A 1 268 ? 13.786 -14.609 28.249 1.00 14.61 282 TYR A N 1
ATOM 1937 C CA . TYR A 1 268 ? 13.020 -15.512 27.396 1.00 15.37 282 TYR A CA 1
ATOM 1938 C C . TYR A 1 268 ? 13.028 -15.041 25.947 1.00 13.88 282 TYR A C 1
ATOM 1939 O O . TYR A 1 268 ? 13.211 -15.842 25.021 1.00 14.54 282 TYR A O 1
ATOM 1948 N N . CYS A 1 269 ? 12.846 -13.738 25.725 1.00 13.84 283 CYS A N 1
ATOM 1949 C CA . CYS A 1 269 ? 12.848 -13.236 24.354 1.00 13.96 283 CYS A CA 1
ATOM 1950 C C . CYS A 1 269 ? 14.171 -13.527 23.667 1.00 14.24 283 CYS A C 1
ATOM 1951 O O . CYS A 1 269 ? 14.197 -13.960 22.511 1.00 14.60 283 CYS A O 1
ATOM 1954 N N . PHE A 1 270 ? 15.282 -13.295 24.366 1.00 13.17 284 PHE A N 1
ATOM 1955 C CA . PHE A 1 270 ? 16.584 -13.619 23.797 1.00 14.03 284 PHE A CA 1
ATOM 1956 C C . PHE A 1 270 ? 16.694 -15.107 23.482 1.00 13.48 284 PHE A C 1
ATOM 1957 O O . PHE A 1 270 ? 17.103 -15.487 22.378 1.00 14.91 284 PHE A O 1
ATOM 1965 N N . LEU A 1 271 ? 16.344 -15.967 24.443 1.00 13.68 285 LEU A N 1
ATOM 1966 C CA . LEU A 1 271 ? 16.506 -17.404 24.248 1.00 14.40 285 LEU A CA 1
ATOM 1967 C C . LEU A 1 271 ? 15.596 -17.921 23.145 1.00 15.35 285 LEU A C 1
ATOM 1968 O O . LEU A 1 271 ? 16.040 -18.674 22.268 1.00 17.66 285 LEU A O 1
ATOM 1973 N N . ARG A 1 272 ? 14.323 -17.535 23.176 1.00 14.04 286 ARG A N 1
ATOM 1974 C CA . ARG A 1 272 ? 13.387 -17.984 22.150 1.00 14.41 286 ARG A CA 1
ATOM 1975 C C . ARG A 1 272 ? 13.849 -17.569 20.762 1.00 15.10 286 ARG A C 1
ATOM 1976 O O . ARG A 1 272 ? 13.751 -18.343 19.803 1.00 16.84 286 ARG A O 1
ATOM 1984 N N . CYS A 1 273 ? 14.345 -16.345 20.630 1.00 13.99 287 CYS A N 1
ATOM 1985 C CA . CYS A 1 273 ? 14.681 -15.812 19.319 1.00 14.87 287 CYS A CA 1
ATOM 1986 C C . CYS A 1 273 ? 16.050 -16.245 18.827 1.00 16.50 287 CYS A C 1
ATOM 1987 O O . CYS A 1 273 ? 16.451 -15.813 17.735 1.00 17.41 287 CYS A O 1
ATOM 1990 N N . MET A 1 274 ? 16.754 -17.115 19.569 1.00 16.71 288 MET A N 1
ATOM 1991 C CA A MET A 1 274 ? 17.931 -17.786 19.031 0.44 18.50 288 MET A CA 1
ATOM 1992 C CA B MET A 1 274 ? 17.942 -17.725 18.994 0.56 17.61 288 MET A CA 1
ATOM 1993 C C . MET A 1 274 ? 17.588 -18.644 17.832 1.00 22.09 288 MET A C 1
ATOM 1994 O O . MET A 1 274 ? 18.470 -18.965 17.030 1.00 26.60 288 MET A O 1
ATOM 2003 N N . GLU A 1 275 ? 16.326 -19.041 17.714 1.00 17.62 289 GLU A N 1
ATOM 2004 C CA . GLU A 1 275 ? 15.841 -19.816 16.598 1.00 21.57 289 GLU A CA 1
ATOM 2005 C C . GLU A 1 275 ? 14.855 -18.991 15.772 1.00 19.53 289 GLU A C 1
ATOM 2006 O O . GLU A 1 275 ? 14.221 -18.060 16.285 1.00 20.59 289 GLU A O 1
ATOM 2012 N N . PRO A 1 276 ? 14.715 -19.308 14.486 1.00 20.97 290 PRO A N 1
ATOM 2013 C CA . PRO A 1 276 ? 13.737 -18.606 13.648 1.00 20.97 290 PRO A CA 1
ATOM 2014 C C . PRO A 1 276 ? 12.332 -18.693 14.224 1.00 23.62 290 PRO A C 1
ATOM 2015 O O . PRO A 1 276 ? 11.955 -19.676 14.872 1.00 25.06 290 PRO A O 1
ATOM 2019 N N . ASP A 1 277 ? 11.553 -17.649 13.966 1.00 26.19 291 ASP A N 1
ATOM 2020 C CA . ASP A 1 277 ? 10.143 -17.587 14.319 1.00 24.18 291 ASP A CA 1
ATOM 2021 C C . ASP A 1 277 ? 9.357 -17.455 13.021 1.00 33.05 291 ASP A C 1
ATOM 2022 O O . ASP A 1 277 ? 9.549 -16.470 12.285 1.00 26.99 291 ASP A O 1
ATOM 2027 N N . PRO A 1 278 ? 8.482 -18.406 12.685 1.00 30.52 292 PRO A N 1
ATOM 2028 C CA . PRO A 1 278 ? 7.734 -18.301 11.420 1.00 29.97 292 PRO A CA 1
ATOM 2029 C C . PRO A 1 278 ? 6.887 -17.041 11.293 1.00 27.11 292 PRO A C 1
ATOM 2030 O O . PRO A 1 278 ? 6.564 -16.645 10.165 1.00 34.03 292 PRO A O 1
ATOM 2034 N N . GLU A 1 279 ? 6.520 -16.400 12.405 1.00 26.95 293 GLU A N 1
ATOM 2035 C CA . GLU A 1 279 ? 5.705 -15.191 12.364 1.00 24.23 293 GLU A CA 1
ATOM 2036 C C . GLU A 1 279 ? 6.515 -13.924 12.129 1.00 24.40 293 GLU A C 1
ATOM 2037 O O . GLU A 1 279 ? 5.922 -12.848 11.997 1.00 27.49 293 GLU A O 1
ATOM 2043 N N . ILE A 1 280 ? 7.837 -14.014 12.093 1.00 22.83 294 ILE A N 1
ATOM 2044 C CA . ILE A 1 280 ? 8.698 -12.866 11.849 1.00 20.88 294 ILE A CA 1
ATOM 2045 C C . ILE A 1 280 ? 9.496 -13.162 10.587 1.00 20.99 294 ILE A C 1
ATOM 2046 O O . ILE A 1 280 ? 10.197 -14.172 10.526 1.00 24.71 294 ILE A O 1
ATOM 2051 N N . PRO A 1 281 ? 9.412 -12.323 9.556 1.00 20.92 295 PRO A N 1
ATOM 2052 C CA . PRO A 1 281 ? 10.079 -12.630 8.283 1.00 23.24 295 PRO A CA 1
ATOM 2053 C C . PRO A 1 281 ? 11.567 -12.907 8.448 1.00 22.51 295 PRO A C 1
ATOM 2054 O O . PRO A 1 281 ? 12.252 -12.290 9.266 1.00 21.12 295 PRO A O 1
ATOM 2058 N N . SER A 1 282 ? 12.056 -13.873 7.660 1.00 24.41 296 SER A N 1
ATOM 2059 C CA . SER A 1 282 ? 13.441 -14.317 7.754 1.00 24.06 296 SER A CA 1
ATOM 2060 C C . SER A 1 282 ? 14.434 -13.267 7.283 1.00 26.68 296 SER A C 1
ATOM 2061 O O . SER A 1 282 ? 15.625 -13.391 7.588 1.00 27.01 296 SER A O 1
ATOM 2064 N N . ALA A 1 283 ? 13.977 -12.234 6.567 1.00 24.21 297 ALA A N 1
ATOM 2065 C CA . ALA A 1 283 ? 14.858 -11.127 6.220 1.00 26.36 297 ALA A CA 1
ATOM 2066 C C . ALA A 1 283 ? 15.426 -10.431 7.451 1.00 24.59 297 ALA A C 1
ATOM 2067 O O . ALA A 1 283 ? 16.507 -9.839 7.373 1.00 29.71 297 ALA A O 1
ATOM 2069 N N . PHE A 1 284 ? 14.716 -10.464 8.577 1.00 21.27 298 PHE A N 1
ATOM 2070 C CA . PHE A 1 284 ? 15.237 -9.892 9.808 1.00 19.89 298 PHE A CA 1
ATOM 2071 C C . PHE A 1 284 ? 16.289 -10.814 10.412 1.00 19.44 298 PHE A C 1
ATOM 2072 O O . PHE A 1 284 ? 16.111 -12.036 10.459 1.00 21.42 298 PHE A O 1
ATOM 2080 N N . ASN A 1 285 ? 17.400 -10.229 10.864 1.00 18.64 299 ASN A N 1
ATOM 2081 C CA . ASN A 1 285 ? 18.431 -11.027 11.515 1.00 17.47 299 ASN A CA 1
ATOM 2082 C C . ASN A 1 285 ? 17.996 -11.373 12.939 1.00 17.62 299 ASN A C 1
ATOM 2083 O O . ASN A 1 285 ? 16.902 -11.019 13.384 1.00 17.20 299 ASN A O 1
ATOM 2088 N N . SER A 1 286 ? 18.868 -12.077 13.669 1.00 17.99 300 SER A N 1
ATOM 2089 C CA . SER A 1 286 ? 18.493 -12.592 14.985 1.00 15.42 300 SER A CA 1
ATOM 2090 C C . SER A 1 286 ? 18.319 -11.476 16.007 1.00 14.40 300 SER A C 1
ATOM 2091 O O . SER A 1 286 ? 17.435 -11.553 16.867 1.00 14.89 300 SER A O 1
ATOM 2094 N N . LEU A 1 287 ? 19.154 -10.435 15.937 1.00 15.65 301 LEU A N 1
ATOM 2095 C CA A LEU A 1 287 ? 18.986 -9.297 16.837 0.71 15.93 301 LEU A CA 1
ATOM 2096 C CA B LEU A 1 287 ? 18.985 -9.302 16.837 0.29 15.82 301 LEU A CA 1
ATOM 2097 C C . LEU A 1 287 ? 17.680 -8.572 16.540 1.00 14.50 301 LEU A C 1
ATOM 2098 O O . LEU A 1 287 ? 16.911 -8.250 17.454 1.00 15.53 301 LEU A O 1
ATOM 2107 N N . GLN A 1 288 ? 17.407 -8.324 15.266 1.00 15.89 302 GLN A N 1
ATOM 2108 C CA . GLN A 1 288 ? 16.160 -7.661 14.893 1.00 14.35 302 GLN A CA 1
ATOM 2109 C C . GLN A 1 288 ? 14.951 -8.475 15.333 1.00 15.87 302 GLN A C 1
ATOM 2110 O O . GLN A 1 288 ? 13.977 -7.924 15.865 1.00 16.32 302 GLN A O 1
ATOM 2116 N N . ARG A 1 289 ? 14.994 -9.791 15.107 1.00 15.44 303 ARG A N 1
ATOM 2117 C CA . ARG A 1 289 ? 13.886 -10.653 15.500 1.00 15.47 303 ARG A CA 1
ATOM 2118 C C . ARG A 1 289 ? 13.646 -10.591 17.003 1.00 14.69 303 ARG A C 1
ATOM 2119 O O . ARG A 1 289 ? 12.497 -10.542 17.454 1.00 16.59 303 ARG A O 1
ATOM 2127 N N . THR A 1 290 ? 14.724 -10.583 17.790 1.00 13.53 304 THR A N 1
ATOM 2128 C CA . THR A 1 290 ? 14.602 -10.479 19.239 1.00 14.24 304 THR A CA 1
ATOM 2129 C C . THR A 1 290 ? 13.894 -9.193 19.639 1.00 13.94 304 THR A C 1
ATOM 2130 O O . THR A 1 290 ? 13.016 -9.194 20.511 1.00 15.54 304 THR A O 1
ATOM 2134 N N . LEU A 1 291 ? 14.296 -8.070 19.034 1.00 14.11 305 LEU A N 1
ATOM 2135 C CA . LEU A 1 291 ? 13.665 -6.784 19.345 1.00 14.76 305 LEU A CA 1
ATOM 2136 C C . LEU A 1 291 ? 12.201 -6.766 18.934 1.00 15.43 305 LEU A C 1
ATOM 2137 O O . LEU A 1 291 ? 11.325 -6.364 19.714 1.00 15.43 305 LEU A O 1
ATOM 2142 N N . ILE A 1 292 ? 11.919 -7.197 17.704 1.00 14.80 306 ILE A N 1
ATOM 2143 C CA . ILE A 1 292 ? 10.543 -7.241 17.225 1.00 15.07 306 ILE A CA 1
ATOM 2144 C C . ILE A 1 292 ? 9.694 -8.103 18.144 1.00 14.96 306 ILE A C 1
ATOM 2145 O O . ILE A 1 292 ? 8.591 -7.714 18.551 1.00 16.22 306 ILE A O 1
ATOM 2150 N N . TYR A 1 293 ? 10.186 -9.304 18.461 1.00 14.68 307 TYR A N 1
ATOM 2151 C CA . TYR A 1 293 ? 9.416 -10.196 19.313 1.00 14.62 307 TYR A CA 1
ATOM 2152 C C . TYR A 1 293 ? 9.165 -9.566 20.677 1.00 15.71 307 TYR A C 1
ATOM 2153 O O . TYR A 1 293 ? 8.036 -9.587 21.182 1.00 15.30 307 TYR A O 1
ATOM 2162 N N . SER A 1 294 ? 10.214 -9.016 21.298 1.00 15.43 308 SER A N 1
ATOM 2163 C CA A SER A 1 294 ? 10.035 -8.440 22.626 0.57 15.23 308 SER A CA 1
ATOM 2164 C CA B SER A 1 294 ? 10.069 -8.406 22.621 0.43 14.44 308 SER A CA 1
ATOM 2165 C C . SER A 1 294 ? 8.994 -7.327 22.607 1.00 16.57 308 SER A C 1
ATOM 2166 O O . SER A 1 294 ? 8.144 -7.253 23.501 1.00 17.29 308 SER A O 1
ATOM 2171 N N . ILE A 1 295 ? 9.021 -6.467 21.585 1.00 15.67 309 ILE A N 1
ATOM 2172 C CA . ILE A 1 295 ? 8.052 -5.379 21.528 1.00 17.85 309 ILE A CA 1
ATOM 2173 C C . ILE A 1 295 ? 6.632 -5.911 21.355 1.00 17.82 309 ILE A C 1
ATOM 2174 O O . ILE A 1 295 ? 5.670 -5.323 21.869 1.00 19.99 309 ILE A O 1
ATOM 2179 N N . SER A 1 296 ? 6.468 -7.043 20.659 1.00 17.09 310 SER A N 1
ATOM 2180 C CA . SER A 1 296 ? 5.141 -7.597 20.430 1.00 18.74 310 SER A CA 1
ATOM 2181 C C . SER A 1 296 ? 4.475 -8.099 21.706 1.00 18.61 310 SER A C 1
ATOM 2182 O O . SER A 1 296 ? 3.265 -8.354 21.696 1.00 20.16 310 SER A O 1
ATOM 2185 N N . LEU A 1 297 ? 5.230 -8.268 22.791 1.00 18.38 311 LEU A N 1
ATOM 2186 C CA . LEU A 1 297 ? 4.626 -8.672 24.056 1.00 20.29 311 LEU A CA 1
ATOM 2187 C C . LEU A 1 297 ? 3.875 -7.533 24.736 1.00 18.64 311 LEU A C 1
ATOM 2188 O O . LEU A 1 297 ? 3.047 -7.789 25.618 1.00 20.04 311 LEU A O 1
ATOM 2193 N N . GLY A 1 298 ? 4.127 -6.291 24.337 1.00 18.94 312 GLY A N 1
ATOM 2194 C CA . GLY A 1 298 ? 3.453 -5.185 24.981 1.00 19.11 312 GLY A CA 1
ATOM 2195 C C . GLY A 1 298 ? 3.938 -4.960 26.414 1.00 19.70 312 GLY A C 1
ATOM 2196 O O . GLY A 1 298 ? 4.974 -5.468 26.856 1.00 18.29 312 GLY A O 1
ATOM 2197 N N . GLY A 1 299 ? 3.162 -4.161 27.137 1.00 20.61 313 GLY A N 1
ATOM 2198 C CA . GLY A 1 299 ? 3.552 -3.814 28.499 1.00 20.50 313 GLY A CA 1
ATOM 2199 C C . GLY A 1 299 ? 4.685 -2.798 28.498 1.00 19.72 313 GLY A C 1
ATOM 2200 O O . GLY A 1 299 ? 4.665 -1.808 27.756 1.00 19.94 313 GLY A O 1
ATOM 2201 N N . ASP A 1 300 ? 5.697 -3.044 29.340 1.00 17.53 314 ASP A N 1
ATOM 2202 C CA . ASP A 1 300 ? 6.827 -2.125 29.501 1.00 20.54 314 ASP A CA 1
ATOM 2203 C C . ASP A 1 300 ? 7.833 -2.401 28.383 1.00 20.41 314 ASP A C 1
ATOM 2204 O O . ASP A 1 300 ? 8.941 -2.902 28.584 1.00 20.40 314 ASP A O 1
ATOM 2209 N N . THR A 1 301 ? 7.429 -2.008 27.175 1.00 19.90 315 THR A N 1
ATOM 2210 C CA A THR A 1 301 ? 8.153 -2.405 25.974 0.47 20.44 315 THR A CA 1
ATOM 2211 C CA B THR A 1 301 ? 8.160 -2.418 25.980 0.53 20.17 315 THR A CA 1
ATOM 2212 C C . THR A 1 301 ? 9.564 -1.828 25.936 1.00 19.82 315 THR A C 1
ATOM 2213 O O . THR A 1 301 ? 10.512 -2.506 25.529 1.00 18.53 315 THR A O 1
ATOM 2220 N N . ASP A 1 302 ? 9.736 -0.570 26.343 1.00 17.75 316 ASP A N 1
ATOM 2221 C CA A ASP A 1 302 ? 11.064 0.009 26.212 0.53 17.50 316 ASP A CA 1
ATOM 2222 C CA B ASP A 1 302 ? 11.060 0.044 26.254 0.47 17.81 316 ASP A CA 1
ATOM 2223 C C . ASP A 1 302 ? 12.066 -0.715 27.100 1.00 15.53 316 ASP A C 1
ATOM 2224 O O . ASP A 1 302 ? 13.206 -0.939 26.687 1.00 16.11 316 ASP A O 1
ATOM 2233 N N . THR A 1 303 ? 11.653 -1.119 28.299 1.00 15.39 317 THR A N 1
ATOM 2234 C CA . THR A 1 303 ? 12.607 -1.746 29.197 1.00 14.77 317 THR A CA 1
ATOM 2235 C C . THR A 1 303 ? 12.800 -3.224 28.873 1.00 13.82 317 THR A C 1
ATOM 2236 O O . THR A 1 303 ? 13.928 -3.736 28.922 1.00 14.52 317 THR A O 1
ATOM 2240 N N . ILE A 1 304 ? 11.723 -3.934 28.539 1.00 14.31 318 ILE A N 1
ATOM 2241 C CA . ILE A 1 304 ? 11.895 -5.316 28.110 1.00 15.22 318 ILE A CA 1
ATOM 2242 C C . ILE A 1 304 ? 12.774 -5.388 26.866 1.00 13.90 318 ILE A C 1
ATOM 2243 O O . ILE A 1 304 ? 13.689 -6.214 26.786 1.00 14.33 318 ILE A O 1
ATOM 2248 N N . ALA A 1 305 ? 12.539 -4.506 25.889 1.00 13.55 319 ALA A N 1
ATOM 2249 C CA . ALA A 1 305 ? 13.358 -4.541 24.682 1.00 14.74 319 ALA A CA 1
ATOM 2250 C C . ALA A 1 305 ? 14.786 -4.060 24.939 1.00 14.02 319 ALA A C 1
ATOM 2251 O O . ALA A 1 305 ? 15.731 -4.577 24.333 1.00 13.78 319 ALA A O 1
ATOM 2253 N N . THR A 1 306 ? 14.975 -3.058 25.805 1.00 13.31 320 THR A N 1
ATOM 2254 C CA A THR A 1 306 ? 16.348 -2.649 26.079 0.69 14.69 320 THR A CA 1
ATOM 2255 C CA B THR A 1 306 ? 16.325 -2.623 26.158 0.31 14.48 320 THR A CA 1
ATOM 2256 C C . THR A 1 306 ? 17.135 -3.784 26.719 1.00 12.78 320 THR A C 1
ATOM 2257 O O . THR A 1 306 ? 18.317 -3.981 26.387 1.00 13.84 320 THR A O 1
ATOM 2264 N N . MET A 1 307 ? 16.501 -4.566 27.592 1.00 12.87 321 MET A N 1
ATOM 2265 C CA . MET A 1 307 ? 17.227 -5.640 28.262 1.00 13.20 321 MET A CA 1
ATOM 2266 C C . MET A 1 307 ? 17.474 -6.810 27.322 1.00 11.87 321 MET A C 1
ATOM 2267 O O . MET A 1 307 ? 18.587 -7.350 27.275 1.00 12.93 321 MET A O 1
ATOM 2272 N N . ALA A 1 308 ? 16.467 -7.171 26.532 1.00 13.03 322 ALA A N 1
ATOM 2273 C CA . ALA A 1 308 ? 16.650 -8.229 25.545 1.00 13.46 322 ALA A CA 1
ATOM 2274 C C . ALA A 1 308 ? 17.674 -7.817 24.507 1.00 14.02 322 ALA A C 1
ATOM 2275 O O . ALA A 1 308 ? 18.502 -8.630 24.086 1.00 13.73 322 ALA A O 1
ATOM 2277 N N . GLY A 1 309 ? 17.649 -6.541 24.108 1.00 12.88 323 GLY A N 1
ATOM 2278 C CA . GLY A 1 309 ? 18.594 -6.055 23.116 1.00 13.56 323 GLY A CA 1
ATOM 2279 C C . GLY A 1 309 ? 20.019 -5.995 23.619 1.00 12.24 323 GLY A C 1
ATOM 2280 O O . GLY A 1 309 ? 20.957 -6.228 22.853 1.00 13.78 323 GLY A O 1
ATOM 2281 N N . ALA A 1 310 ? 20.210 -5.687 24.908 1.00 11.63 324 ALA A N 1
ATOM 2282 C CA . ALA A 1 310 ? 21.554 -5.739 25.468 1.00 13.07 324 ALA A CA 1
ATOM 2283 C C . ALA A 1 310 ? 22.114 -7.160 25.420 1.00 13.32 324 ALA A C 1
ATOM 2284 O O . ALA A 1 310 ? 23.287 -7.365 25.089 1.00 13.61 324 ALA A O 1
ATOM 2286 N N . ILE A 1 311 ? 21.301 -8.154 25.800 1.00 13.43 325 ILE A N 1
ATOM 2287 C CA . ILE A 1 311 ? 21.763 -9.542 25.782 1.00 14.67 325 ILE A CA 1
ATOM 2288 C C . ILE A 1 311 ? 22.035 -9.988 24.351 1.00 13.03 325 ILE A C 1
ATOM 2289 O O . ILE A 1 311 ? 23.099 -10.540 24.045 1.00 13.18 325 ILE A O 1
ATOM 2294 N N . ALA A 1 312 ? 21.080 -9.735 23.451 1.00 13.22 326 ALA A N 1
ATOM 2295 C CA . ALA A 1 312 ? 21.237 -10.140 22.061 1.00 13.06 326 ALA A CA 1
ATOM 2296 C C . ALA A 1 312 ? 22.406 -9.422 21.399 1.00 14.68 326 ALA A C 1
ATOM 2297 O O . ALA A 1 312 ? 23.140 -10.017 20.601 1.00 14.54 326 ALA A O 1
ATOM 2299 N N . GLY A 1 313 ? 22.586 -8.137 21.697 1.00 14.03 327 GLY A N 1
ATOM 2300 C CA . GLY A 1 313 ? 23.701 -7.412 21.106 1.00 15.71 327 GLY A CA 1
ATOM 2301 C C . GLY A 1 313 ? 25.047 -7.958 21.536 1.00 14.24 327 GLY A C 1
ATOM 2302 O O . GLY A 1 313 ? 25.972 -8.069 20.729 1.00 16.42 327 GLY A O 1
ATOM 2303 N N . ALA A 1 314 ? 25.174 -8.308 22.816 1.00 13.26 328 ALA A N 1
ATOM 2304 C CA . ALA A 1 314 ? 26.404 -8.923 23.294 1.00 14.75 328 ALA A CA 1
ATOM 2305 C C . ALA A 1 314 ? 26.631 -10.281 22.641 1.00 14.96 328 ALA A C 1
ATOM 2306 O O . ALA A 1 314 ? 27.774 -10.664 22.362 1.00 18.22 328 ALA A O 1
ATOM 2308 N N . TYR A 1 315 ? 25.552 -11.020 22.394 1.00 14.49 329 TYR A N 1
ATOM 2309 C CA . TYR A 1 315 ? 25.653 -12.374 21.868 1.00 16.46 329 TYR A CA 1
ATOM 2310 C C . TYR A 1 315 ? 25.967 -12.386 20.376 1.00 17.68 329 TYR A C 1
ATOM 2311 O O . TYR A 1 315 ? 26.829 -13.148 19.925 1.00 19.36 329 TYR A O 1
ATOM 2320 N N . TYR A 1 316 ? 25.266 -11.561 19.594 1.00 15.43 330 TYR A N 1
ATOM 2321 C CA . TYR A 1 316 ? 25.406 -11.568 18.141 1.00 17.41 330 TYR A CA 1
ATOM 2322 C C . TYR A 1 316 ? 26.459 -10.589 17.654 1.00 15.64 330 TYR A C 1
ATOM 2323 O O . TYR A 1 316 ? 27.015 -10.789 16.567 1.00 19.84 330 TYR A O 1
ATOM 2332 N N . GLY A 1 317 ? 26.752 -9.552 18.439 1.00 15.38 331 GLY A N 1
ATOM 2333 C CA . GLY A 1 317 ? 27.771 -8.584 18.080 1.00 16.50 331 GLY A CA 1
ATOM 2334 C C . GLY A 1 317 ? 27.320 -7.571 17.042 1.00 15.35 331 GLY A C 1
ATOM 2335 O O . GLY A 1 317 ? 26.188 -7.576 16.547 1.00 16.72 331 GLY A O 1
ATOM 2336 N N . MET A 1 318 ? 28.266 -6.686 16.705 1.00 16.66 332 MET A N 1
ATOM 2337 C CA . MET A 1 318 ? 27.975 -5.551 15.836 1.00 18.51 332 MET A CA 1
ATOM 2338 C C . MET A 1 318 ? 27.551 -5.981 14.444 1.00 23.45 332 MET A C 1
ATOM 2339 O O . MET A 1 318 ? 26.867 -5.219 13.755 1.00 25.29 332 MET A O 1
ATOM 2344 N N . ASP A 1 319 ? 27.960 -7.172 13.994 1.00 20.44 333 ASP A N 1
ATOM 2345 C CA . ASP A 1 319 ? 27.578 -7.608 12.651 1.00 25.71 333 ASP A CA 1
ATOM 2346 C C . ASP A 1 319 ? 26.071 -7.695 12.474 1.00 27.92 333 ASP A C 1
ATOM 2347 O O . ASP A 1 319 ? 25.589 -7.624 11.336 1.00 31.82 333 ASP A O 1
ATOM 2352 N N . GLN A 1 320 ? 25.317 -7.850 13.559 1.00 20.13 334 GLN A N 1
ATOM 2353 C CA . GLN A 1 320 ? 23.866 -7.929 13.476 1.00 19.27 334 GLN A CA 1
ATOM 2354 C C . GLN A 1 320 ? 23.171 -6.637 13.870 1.00 19.22 334 GLN A C 1
ATOM 2355 O O . GLN A 1 320 ? 21.939 -6.606 13.920 1.00 20.07 334 GLN A O 1
ATOM 2361 N N . VAL A 1 321 ? 23.919 -5.573 14.147 1.00 19.08 335 VAL A N 1
ATOM 2362 C CA . VAL A 1 321 ? 23.339 -4.258 14.399 1.00 17.64 335 VAL A CA 1
ATOM 2363 C C . VAL A 1 321 ? 23.141 -3.580 13.046 1.00 21.22 335 VAL A C 1
ATOM 2364 O O . VAL A 1 321 ? 24.136 -3.197 12.408 1.00 21.39 335 VAL A O 1
ATOM 2368 N N . PRO A 1 322 ? 21.907 -3.435 12.559 1.00 21.70 336 PRO A N 1
ATOM 2369 C CA . PRO A 1 322 ? 21.716 -2.841 11.229 1.00 21.80 336 PRO A CA 1
ATOM 2370 C C . PRO A 1 322 ? 22.012 -1.351 11.283 1.00 21.18 336 PRO A C 1
ATOM 2371 O O . PRO A 1 322 ? 21.491 -0.641 12.144 1.00 21.52 336 PRO A O 1
ATOM 2375 N N . GLU A 1 323 ? 22.863 -0.887 10.367 1.00 23.26 337 GLU A N 1
ATOM 2376 C CA . GLU A 1 323 ? 23.225 0.527 10.353 1.00 24.05 337 GLU A CA 1
ATOM 2377 C C . GLU A 1 323 ? 21.994 1.419 10.270 1.00 22.01 337 GLU A C 1
ATOM 2378 O O . GLU A 1 323 ? 21.912 2.438 10.961 1.00 23.67 337 GLU A O 1
ATOM 2384 N N . SER A 1 324 ? 21.023 1.050 9.433 1.00 24.40 338 SER A N 1
ATOM 2385 C CA . SER A 1 324 ? 19.852 1.900 9.255 1.00 25.64 338 SER A CA 1
ATOM 2386 C C . SER A 1 324 ? 19.052 2.043 10.550 1.00 25.55 338 SER A C 1
ATOM 2387 O O . SER A 1 324 ? 18.554 3.132 10.859 1.00 24.86 338 SER A O 1
ATOM 2390 N N . TRP A 1 325 ? 18.939 0.965 11.332 1.00 19.21 339 TRP A N 1
ATOM 2391 C CA . TRP A 1 325 ? 18.269 1.061 12.628 1.00 18.36 339 TRP A CA 1
ATOM 2392 C C . TRP A 1 325 ? 19.124 1.834 13.626 1.00 18.83 339 TRP A C 1
ATOM 2393 O O . TRP A 1 325 ? 18.641 2.757 14.292 1.00 18.86 339 TRP A O 1
ATOM 2404 N N . GLN A 1 326 ? 20.406 1.476 13.723 1.00 16.58 340 GLN A N 1
ATOM 2405 C CA . GLN A 1 326 ? 21.300 2.108 14.689 1.00 16.64 340 GLN A CA 1
ATOM 2406 C C . GLN A 1 326 ? 21.347 3.616 14.490 1.00 16.02 340 GLN A C 1
ATOM 2407 O O . GLN A 1 326 ? 21.248 4.382 15.455 1.00 17.23 340 GLN A O 1
ATOM 2413 N N . GLN A 1 327 ? 21.490 4.060 13.238 1.00 16.69 341 GLN A N 1
ATOM 2414 C CA . GLN A 1 327 ? 21.662 5.475 12.944 1.00 18.19 341 GLN A CA 1
ATOM 2415 C C . GLN A 1 327 ? 20.383 6.268 13.144 1.00 18.92 341 GLN A C 1
ATOM 2416 O O . GLN A 1 327 ? 20.431 7.501 13.138 1.00 22.05 341 GLN A O 1
ATOM 2422 N N . SER A 1 328 ? 19.244 5.597 13.312 1.00 19.07 342 SER A N 1
ATOM 2423 C CA . SER A 1 328 ? 18.021 6.304 13.666 1.00 19.72 342 SER A CA 1
ATOM 2424 C C . SER A 1 328 ? 17.939 6.636 15.151 1.00 18.52 342 SER A C 1
ATOM 2425 O O . SER A 1 328 ? 17.046 7.390 15.550 1.00 19.55 342 SER A O 1
ATOM 2428 N N . CYS A 1 329 ? 18.861 6.129 15.967 1.00 16.17 343 CYS A N 1
ATOM 2429 C CA . CYS A 1 329 ? 18.759 6.226 17.415 1.00 16.34 343 CYS A CA 1
ATOM 2430 C C . CYS A 1 329 ? 19.529 7.427 17.943 1.00 16.11 343 CYS A C 1
ATOM 2431 O O . CYS A 1 329 ? 20.710 7.604 17.630 1.00 18.47 343 CYS A O 1
ATOM 2434 N N . GLU A 1 330 ? 18.855 8.227 18.767 1.00 16.31 344 GLU A N 1
ATOM 2435 C CA . GLU A 1 330 ? 19.491 9.337 19.459 1.00 16.30 344 GLU A CA 1
ATOM 2436 C C . GLU A 1 330 ? 20.744 8.882 20.194 1.00 16.59 344 GLU A C 1
ATOM 2437 O O . GLU A 1 330 ? 20.703 7.956 21.015 1.00 17.51 344 GLU A O 1
ATOM 2443 N N . GLY A 1 331 ? 21.860 9.548 19.902 1.00 16.94 345 GLY A N 1
ATOM 2444 C CA . GLY A 1 331 ? 23.093 9.295 20.619 1.00 16.40 345 GLY A CA 1
ATOM 2445 C C . GLY A 1 331 ? 23.807 8.012 20.266 1.00 17.11 345 GLY A C 1
ATOM 2446 O O . GLY A 1 331 ? 24.664 7.567 21.031 1.00 17.20 345 GLY A O 1
ATOM 2447 N N . TYR A 1 332 ? 23.518 7.409 19.113 1.00 17.07 346 TYR A N 1
ATOM 2448 C CA . TYR A 1 332 ? 24.145 6.122 18.812 1.00 15.15 346 TYR A CA 1
ATOM 2449 C C . TYR A 1 332 ? 25.663 6.238 18.710 1.00 15.36 346 TYR A C 1
ATOM 2450 O O . TYR A 1 332 ? 26.376 5.280 19.029 1.00 16.01 346 TYR A O 1
ATOM 2459 N N . GLU A 1 333 ? 26.184 7.379 18.251 1.00 15.78 347 GLU A N 1
ATOM 2460 C CA . GLU A 1 333 ? 27.635 7.526 18.176 1.00 16.30 347 GLU A CA 1
ATOM 2461 C C . GLU A 1 333 ? 28.258 7.596 19.562 1.00 17.51 347 GLU A C 1
ATOM 2462 O O . GLU A 1 333 ? 29.280 6.947 19.820 1.00 17.33 347 GLU A O 1
ATOM 2468 N N . GLU A 1 334 ? 27.660 8.376 20.467 1.00 16.09 348 GLU A N 1
ATOM 2469 C CA . GLU A 1 334 ? 28.155 8.438 21.837 1.00 17.28 348 GLU A CA 1
ATOM 2470 C C . GLU A 1 334 ? 28.060 7.077 22.514 1.00 16.08 348 GLU A C 1
ATOM 2471 O O . GLU A 1 334 ? 28.983 6.661 23.224 1.00 17.16 348 GLU A O 1
ATOM 2477 N N . THR A 1 335 ? 26.959 6.362 22.288 1.00 15.19 349 THR A N 1
ATOM 2478 C CA . THR A 1 335 ? 26.816 5.014 22.820 1.00 16.01 349 THR A CA 1
ATOM 2479 C C . THR A 1 335 ? 27.955 4.121 22.339 1.00 15.88 349 THR A C 1
ATOM 2480 O O . THR A 1 335 ? 28.566 3.386 23.129 1.00 16.55 349 THR A O 1
ATOM 2484 N N . ASP A 1 336 ? 28.270 4.186 21.045 1.00 15.02 350 ASP A N 1
ATOM 2485 C CA . ASP A 1 336 ? 29.348 3.366 20.501 1.00 16.27 350 ASP A CA 1
ATOM 2486 C C . ASP A 1 336 ? 30.705 3.776 21.054 1.00 16.65 350 ASP A C 1
ATOM 2487 O O . ASP A 1 336 ? 31.539 2.912 21.366 1.00 18.24 350 ASP A O 1
ATOM 2492 N N . ILE A 1 337 ? 30.953 5.083 21.186 1.00 16.42 351 ILE A N 1
ATOM 2493 C CA . ILE A 1 337 ? 32.211 5.537 21.781 1.00 19.43 351 ILE A CA 1
ATOM 2494 C C . ILE A 1 337 ? 32.353 5.016 23.201 1.00 18.17 351 ILE A C 1
ATOM 2495 O O . ILE A 1 337 ? 33.439 4.589 23.609 1.00 20.20 351 ILE A O 1
ATOM 2500 N N . LEU A 1 338 ? 31.262 5.041 23.975 1.00 16.50 352 LEU A N 1
ATOM 2501 C CA . LEU A 1 338 ? 31.306 4.525 25.339 1.00 16.19 352 LEU A CA 1
ATOM 2502 C C . LEU A 1 338 ? 31.605 3.034 25.353 1.00 15.65 352 LEU A C 1
ATOM 2503 O O . LEU A 1 338 ? 32.383 2.562 26.189 1.00 18.49 352 LEU A O 1
ATOM 2508 N N . ALA A 1 339 ? 31.026 2.284 24.415 1.00 16.67 353 ALA A N 1
ATOM 2509 C CA . ALA A 1 339 ? 31.303 0.852 24.349 1.00 17.49 353 ALA A CA 1
ATOM 2510 C C . ALA A 1 339 ? 32.773 0.598 24.046 1.00 16.46 353 ALA A C 1
ATOM 2511 O O . ALA A 1 339 ? 33.417 -0.239 24.693 1.00 18.55 353 ALA A O 1
ATOM 2513 N N . GLN A 1 340 ? 33.335 1.339 23.091 1.00 18.29 354 GLN A N 1
ATOM 2514 C CA . GLN A 1 340 ? 34.747 1.177 22.768 1.00 21.23 354 GLN A CA 1
ATOM 2515 C C . GLN A 1 340 ? 35.634 1.618 23.926 1.00 21.12 354 GLN A C 1
ATOM 2516 O O . GLN A 1 340 ? 36.687 1.016 24.175 1.00 23.55 354 GLN A O 1
ATOM 2522 N N . SER A 1 341 ? 35.225 2.664 24.649 1.00 20.42 355 SER A N 1
ATOM 2523 C CA . SER A 1 341 ? 36.001 3.121 25.798 1.00 20.74 355 SER A CA 1
ATOM 2524 C C . SER A 1 341 ? 36.008 2.080 26.911 1.00 20.37 355 SER A C 1
ATOM 2525 O O . SER A 1 341 ? 37.055 1.833 27.524 1.00 22.77 355 SER A O 1
ATOM 2528 N N . LEU A 1 342 ? 34.851 1.480 27.202 1.00 19.72 356 LEU A N 1
ATOM 2529 C CA . LEU A 1 342 ? 34.811 0.398 28.180 1.00 18.25 356 LEU A CA 1
ATOM 2530 C C . LEU A 1 342 ? 35.754 -0.726 27.785 1.00 21.60 356 LEU A C 1
ATOM 2531 O O . LEU A 1 342 ? 36.449 -1.291 28.636 1.00 22.56 356 LEU A O 1
ATOM 2536 N N . HIS A 1 343 ? 35.799 -1.055 26.493 1.00 22.09 357 HIS A N 1
ATOM 2537 C CA . HIS A 1 343 ? 36.699 -2.109 26.045 1.00 22.48 357 HIS A CA 1
ATOM 2538 C C . HIS A 1 343 ? 38.156 -1.709 26.242 1.00 22.78 357 HIS A C 1
ATOM 2539 O O . HIS A 1 343 ? 38.965 -2.505 26.738 1.00 24.91 357 HIS A O 1
ATOM 2546 N N . ARG A 1 344 ? 38.507 -0.470 25.892 1.00 23.21 358 ARG A N 1
ATOM 2547 C CA . ARG A 1 344 ? 39.887 -0.018 26.038 1.00 25.54 358 ARG A CA 1
ATOM 2548 C C . ARG A 1 344 ? 40.306 0.025 27.502 1.00 26.17 358 ARG A C 1
ATOM 2549 O O . ARG A 1 344 ? 41.413 -0.406 27.853 1.00 31.12 358 ARG A O 1
ATOM 2557 N N . VAL A 1 345 ? 39.431 0.527 28.374 1.00 26.61 359 VAL A N 1
ATOM 2558 C CA . VAL A 1 345 ? 39.793 0.726 29.774 1.00 26.33 359 VAL A CA 1
ATOM 2559 C C . VAL A 1 345 ? 39.812 -0.593 30.538 1.00 28.42 359 VAL A C 1
ATOM 2560 O O . VAL A 1 345 ? 40.741 -0.857 31.314 1.00 31.06 359 VAL A O 1
ATOM 2564 N N . PHE A 1 346 ? 38.802 -1.437 30.338 1.00 25.73 360 PHE A N 1
ATOM 2565 C CA . PHE A 1 346 ? 38.595 -2.583 31.216 1.00 30.38 360 PHE A CA 1
ATOM 2566 C C . PHE A 1 346 ? 39.039 -3.914 30.626 1.00 35.58 360 PHE A C 1
ATOM 2567 O O . PHE A 1 346 ? 39.381 -4.823 31.389 1.00 36.42 360 PHE A O 1
ATOM 2575 N N . GLN A 1 347 ? 39.059 -4.057 29.304 1.00 29.06 361 GLN A N 1
ATOM 2576 C CA . GLN A 1 347 ? 39.593 -5.267 28.676 1.00 35.60 361 GLN A CA 1
ATOM 2577 C C . GLN A 1 347 ? 41.091 -5.133 28.436 1.00 45.84 361 GLN A C 1
ATOM 2578 O O . GLN A 1 347 ? 41.865 -6.024 28.786 1.00 55.66 361 GLN A O 1
ATOM 2584 N N . SER B 1 4 ? -24.131 23.201 6.250 1.00 50.45 18 SER B N 1
ATOM 2585 C CA . SER B 1 4 ? -23.890 22.720 7.605 1.00 35.07 18 SER B CA 1
ATOM 2586 C C . SER B 1 4 ? -22.473 23.065 8.067 1.00 27.19 18 SER B C 1
ATOM 2587 O O . SER B 1 4 ? -21.480 22.542 7.546 1.00 25.46 18 SER B O 1
ATOM 2590 N N . SER B 1 5 ? -22.376 23.972 9.040 1.00 25.65 19 SER B N 1
ATOM 2591 C CA . SER B 1 5 ? -21.064 24.295 9.574 1.00 23.87 19 SER B CA 1
ATOM 2592 C C . SER B 1 5 ? -20.444 23.100 10.286 1.00 19.33 19 SER B C 1
ATOM 2593 O O . SER B 1 5 ? -19.225 22.935 10.238 1.00 19.90 19 SER B O 1
ATOM 2596 N N . LEU B 1 6 ? -21.258 22.238 10.912 1.00 21.80 20 LEU B N 1
ATOM 2597 C CA . LEU B 1 6 ? -20.697 21.052 11.562 1.00 21.85 20 LEU B CA 1
ATOM 2598 C C . LEU B 1 6 ? -19.969 20.173 10.556 1.00 18.20 20 LEU B C 1
ATOM 2599 O O . LEU B 1 6 ? -18.870 19.678 10.825 1.00 16.74 20 LEU B O 1
ATOM 2604 N N . SER B 1 7 ? -20.562 19.981 9.381 1.00 18.82 21 SER B N 1
ATOM 2605 C CA A SER B 1 7 ? -19.908 19.192 8.343 0.77 17.45 21 SER B CA 1
ATOM 2606 C CA B SER B 1 7 ? -19.907 19.189 8.345 0.23 18.35 21 SER B CA 1
ATOM 2607 C C . SER B 1 7 ? -18.596 19.833 7.908 1.00 16.10 21 SER B C 1
ATOM 2608 O O . SER B 1 7 ? -17.613 19.134 7.622 1.00 17.10 21 SER B O 1
ATOM 2613 N N . ARG B 1 8 ? -18.552 21.166 7.862 1.00 16.80 22 ARG B N 1
ATOM 2614 C CA . ARG B 1 8 ? -17.324 21.847 7.472 1.00 16.48 22 ARG B CA 1
ATOM 2615 C C . ARG B 1 8 ? -16.253 21.741 8.549 1.00 13.89 22 ARG B C 1
ATOM 2616 O O . ARG B 1 8 ? -15.065 21.618 8.235 1.00 15.26 22 ARG B O 1
ATOM 2624 N N . PHE B 1 9 ? -16.647 21.828 9.822 1.00 15.79 23 PHE B N 1
ATOM 2625 C CA . PHE B 1 9 ? -15.691 21.655 10.913 1.00 14.50 23 PHE B CA 1
ATOM 2626 C C . PHE B 1 9 ? -15.082 20.266 10.865 1.00 14.48 23 PHE B C 1
ATOM 2627 O O . PHE B 1 9 ? -13.857 20.101 10.946 1.00 14.84 23 PHE B O 1
ATOM 2635 N N . ARG B 1 10 ? -15.943 19.251 10.739 1.00 14.96 24 ARG B N 1
ATOM 2636 C CA . ARG B 1 10 ? -15.476 17.874 10.696 1.00 16.37 24 ARG B CA 1
ATOM 2637 C C . ARG B 1 10 ? -14.616 17.642 9.469 1.00 14.48 24 ARG B C 1
ATOM 2638 O O . ARG B 1 10 ? -13.559 17.015 9.551 1.00 14.84 24 ARG B O 1
ATOM 2646 N N . GLY B 1 11 ? -15.041 18.164 8.317 1.00 15.03 25 GLY B N 1
ATOM 2647 C CA . GLY B 1 11 ? -14.266 17.974 7.105 1.00 16.31 25 GLY B CA 1
ATOM 2648 C C . GLY B 1 11 ? -12.916 18.650 7.170 1.00 12.49 25 GLY B C 1
ATOM 2649 O O . GLY B 1 11 ? -11.916 18.120 6.673 1.00 13.93 25 GLY B O 1
ATOM 2650 N N . CYS B 1 12 ? -12.863 19.823 7.802 1.00 13.49 26 CYS B N 1
ATOM 2651 C CA . CYS B 1 12 ? -11.602 20.536 7.951 1.00 13.64 26 CYS B CA 1
ATOM 2652 C C . CYS B 1 12 ? -10.575 19.694 8.705 1.00 13.73 26 CYS B C 1
ATOM 2653 O O . CYS B 1 12 ? -9.453 19.481 8.227 1.00 12.84 26 CYS B O 1
ATOM 2656 N N . LEU B 1 13 ? -10.929 19.222 9.907 1.00 13.62 27 LEU B N 1
ATOM 2657 C CA . LEU B 1 13 ? -9.944 18.480 10.689 1.00 12.71 27 LEU B CA 1
ATOM 2658 C C . LEU B 1 13 ? -9.660 17.112 10.085 1.00 13.03 27 LEU B C 1
ATOM 2659 O O . LEU B 1 13 ? -8.517 16.629 10.163 1.00 13.60 27 LEU B O 1
ATOM 2664 N N . ALA B 1 14 ? -10.660 16.481 9.462 1.00 12.80 28 ALA B N 1
ATOM 2665 C CA . ALA B 1 14 ? -10.402 15.220 8.777 1.00 13.91 28 ALA B CA 1
ATOM 2666 C C . ALA B 1 14 ? -9.488 15.427 7.575 1.00 13.92 28 ALA B C 1
ATOM 2667 O O . ALA B 1 14 ? -8.597 14.610 7.322 1.00 14.45 28 ALA B O 1
ATOM 2669 N N . GLY B 1 15 ? -9.684 16.517 6.832 1.00 14.02 29 GLY B N 1
ATOM 2670 C CA . GLY B 1 15 ? -8.836 16.773 5.680 1.00 14.82 29 GLY B CA 1
ATOM 2671 C C . GLY B 1 15 ? -7.402 17.052 6.067 1.00 12.57 29 GLY B C 1
ATOM 2672 O O . GLY B 1 15 ? -6.470 16.612 5.380 1.00 15.05 29 GLY B O 1
ATOM 2673 N N . ALA B 1 16 ? -7.209 17.777 7.171 1.00 12.28 30 ALA B N 1
ATOM 2674 C CA . ALA B 1 16 ? -5.871 17.985 7.720 1.00 13.51 30 ALA B CA 1
ATOM 2675 C C . ALA B 1 16 ? -5.241 16.658 8.135 1.00 12.51 30 ALA B C 1
ATOM 2676 O O . ALA B 1 16 ? -4.077 16.384 7.816 1.00 13.45 30 ALA B O 1
ATOM 2678 N N . LEU B 1 17 ? -6.006 15.804 8.836 1.00 12.75 31 LEU B N 1
ATOM 2679 C CA . LEU B 1 17 ? -5.484 14.500 9.239 1.00 13.41 31 LEU B CA 1
ATOM 2680 C C . LEU B 1 17 ? -5.094 13.664 8.027 1.00 13.66 31 LEU B C 1
ATOM 2681 O O . LEU B 1 17 ? -4.009 13.062 8.002 1.00 14.21 31 LEU B O 1
ATOM 2686 N N . LEU B 1 18 ? -5.953 13.648 6.995 1.00 13.15 32 LEU B N 1
ATOM 2687 C CA . LEU B 1 18 ? -5.647 12.913 5.773 1.00 15.66 32 LEU B CA 1
ATOM 2688 C C . LEU B 1 18 ? -4.373 13.426 5.121 1.00 14.25 32 LEU B C 1
ATOM 2689 O O . LEU B 1 18 ? -3.545 12.632 4.658 1.00 15.00 32 LEU B O 1
ATOM 2694 N N . GLY B 1 19 ? -4.208 14.749 5.048 1.00 13.90 33 GLY B N 1
ATOM 2695 C CA . GLY B 1 19 ? -3.006 15.284 4.438 1.00 14.88 33 GLY B CA 1
ATOM 2696 C C . GLY B 1 19 ? -1.752 14.847 5.166 1.00 13.74 33 GLY B C 1
ATOM 2697 O O . GLY B 1 19 ? -0.770 14.441 4.540 1.00 15.18 33 GLY B O 1
ATOM 2698 N N . ASP B 1 20 ? -1.780 14.905 6.496 1.00 13.57 34 ASP B N 1
ATOM 2699 C CA . ASP B 1 20 ? -0.636 14.461 7.285 1.00 14.62 34 ASP B CA 1
ATOM 2700 C C . ASP B 1 20 ? -0.376 12.977 7.079 1.00 14.22 34 ASP B C 1
ATOM 2701 O O . ASP B 1 20 ? 0.743 12.568 6.745 1.00 15.21 34 ASP B O 1
ATOM 2706 N N . CYS B 1 21 ? -1.400 12.150 7.288 1.00 14.45 35 CYS B N 1
ATOM 2707 C CA . CYS B 1 21 ? -1.195 10.703 7.283 1.00 15.05 35 CYS B CA 1
ATOM 2708 C C . CYS B 1 21 ? -0.849 10.190 5.892 1.00 16.17 35 CYS B C 1
ATOM 2709 O O . CYS B 1 21 ? 0.084 9.395 5.725 1.00 19.65 35 CYS B O 1
ATOM 2712 N N . VAL B 1 22 ? -1.597 10.623 4.879 1.00 17.40 36 VAL B N 1
ATOM 2713 C CA . VAL B 1 22 ? -1.327 10.156 3.525 1.00 18.44 36 VAL B CA 1
ATOM 2714 C C . VAL B 1 22 ? -0.042 10.773 2.993 1.00 16.49 36 VAL B C 1
ATOM 2715 O O . VAL B 1 22 ? 0.747 10.100 2.316 1.00 20.49 36 VAL B O 1
ATOM 2719 N N . GLY B 1 23 ? 0.207 12.048 3.309 1.00 16.59 37 GLY B N 1
ATOM 2720 C CA . GLY B 1 23 ? 1.424 12.691 2.845 1.00 18.56 37 GLY B CA 1
ATOM 2721 C C . GLY B 1 23 ? 2.675 12.110 3.472 1.00 26.33 37 GLY B C 1
ATOM 2722 O O . GLY B 1 23 ? 3.763 12.200 2.898 1.00 29.21 37 GLY B O 1
ATOM 2723 N N . SER B 1 24 ? 2.546 11.537 4.666 1.00 21.32 38 SER B N 1
ATOM 2724 C CA A SER B 1 24 ? 3.671 10.866 5.308 0.27 21.96 38 SER B CA 1
ATOM 2725 C CA B SER B 1 24 ? 3.690 10.878 5.281 0.28 21.92 38 SER B CA 1
ATOM 2726 C CA C SER B 1 24 ? 3.678 10.870 5.297 0.45 21.12 38 SER B CA 1
ATOM 2727 C C . SER B 1 24 ? 3.858 9.453 4.772 1.00 28.94 38 SER B C 1
ATOM 2728 O O . SER B 1 24 ? 4.972 8.920 4.810 1.00 40.37 38 SER B O 1
ATOM 2735 N N . PHE B 1 25 ? 2.785 8.844 4.281 1.00 29.88 39 PHE B N 1
ATOM 2736 C CA . PHE B 1 25 ? 2.796 7.506 3.710 1.00 29.30 39 PHE B CA 1
ATOM 2737 C C . PHE B 1 25 ? 3.622 7.495 2.430 1.00 31.14 39 PHE B C 1
ATOM 2738 O O . PHE B 1 25 ? 4.343 6.533 2.151 1.00 37.46 39 PHE B O 1
ATOM 2746 N N . VAL B 1 32 ? 8.638 11.205 -5.538 1.00 69.19 46 VAL B N 1
ATOM 2747 C CA . VAL B 1 32 ? 7.194 11.261 -5.742 1.00 65.23 46 VAL B CA 1
ATOM 2748 C C . VAL B 1 32 ? 6.826 12.000 -7.027 1.00 65.18 46 VAL B C 1
ATOM 2749 O O . VAL B 1 32 ? 7.365 13.066 -7.322 1.00 58.81 46 VAL B O 1
ATOM 2753 N N . ASP B 1 33 ? 5.911 11.410 -7.792 1.00 73.41 47 ASP B N 1
ATOM 2754 C CA . ASP B 1 33 ? 5.297 12.078 -8.931 1.00 76.71 47 ASP B CA 1
ATOM 2755 C C . ASP B 1 33 ? 3.854 11.606 -9.031 1.00 71.30 47 ASP B C 1
ATOM 2756 O O . ASP B 1 33 ? 3.436 10.681 -8.330 1.00 74.13 47 ASP B O 1
ATOM 2761 N N . LEU B 1 34 ? 3.094 12.249 -9.920 1.00 61.45 48 LEU B N 1
ATOM 2762 C CA . LEU B 1 34 ? 1.650 12.027 -9.963 1.00 52.13 48 LEU B CA 1
ATOM 2763 C C . LEU B 1 34 ? 1.312 10.563 -10.225 1.00 54.80 48 LEU B C 1
ATOM 2764 O O . LEU B 1 34 ? 0.457 9.981 -9.546 1.00 46.84 48 LEU B O 1
ATOM 2769 N N . THR B 1 35 ? 1.975 9.949 -11.209 1.00 61.54 49 THR B N 1
ATOM 2770 C CA . THR B 1 35 ? 1.717 8.545 -11.513 1.00 62.64 49 THR B CA 1
ATOM 2771 C C . THR B 1 35 ? 1.995 7.658 -10.305 1.00 58.22 49 THR B C 1
ATOM 2772 O O . THR B 1 35 ? 1.240 6.719 -10.026 1.00 60.09 49 THR B O 1
ATOM 2776 N N . SER B 1 36 ? 3.068 7.948 -9.568 1.00 55.72 50 SER B N 1
ATOM 2777 C CA . SER B 1 36 ? 3.391 7.145 -8.395 1.00 55.97 50 SER B CA 1
ATOM 2778 C C . SER B 1 36 ? 2.435 7.428 -7.242 1.00 50.44 50 SER B C 1
ATOM 2779 O O . SER B 1 36 ? 2.081 6.514 -6.488 1.00 49.59 50 SER B O 1
ATOM 2782 N N . VAL B 1 37 ? 2.006 8.685 -7.084 1.00 43.91 51 VAL B N 1
ATOM 2783 C CA . VAL B 1 37 ? 1.081 9.017 -6.002 1.00 41.60 51 VAL B CA 1
ATOM 2784 C C . VAL B 1 37 ? -0.234 8.265 -6.171 1.00 35.59 51 VAL B C 1
ATOM 2785 O O . VAL B 1 37 ? -0.821 7.782 -5.194 1.00 34.64 51 VAL B O 1
ATOM 2789 N N . LEU B 1 38 ? -0.725 8.170 -7.409 1.00 40.70 52 LEU B N 1
ATOM 2790 C CA . LEU B 1 38 ? -1.980 7.467 -7.654 1.00 40.87 52 LEU B CA 1
ATOM 2791 C C . LEU B 1 38 ? -1.867 5.994 -7.281 1.00 54.14 52 LEU B C 1
ATOM 2792 O O . LEU B 1 38 ? -2.816 5.404 -6.750 1.00 44.94 52 LEU B O 1
ATOM 2797 N N . ARG B 1 39 ? -0.711 5.384 -7.547 1.00 57.75 53 ARG B N 1
ATOM 2798 C CA . ARG B 1 39 ? -0.507 3.997 -7.146 1.00 61.84 53 ARG B CA 1
ATOM 2799 C C . ARG B 1 39 ? -0.560 3.851 -5.630 1.00 52.53 53 ARG B C 1
ATOM 2800 O O . ARG B 1 39 ? -1.160 2.903 -5.110 1.00 52.11 53 ARG B O 1
ATOM 2808 N N . HIS B 1 40 ? 0.050 4.790 -4.902 1.00 48.13 54 HIS B N 1
ATOM 2809 C CA . HIS B 1 40 ? 0.113 4.674 -3.449 1.00 50.19 54 HIS B CA 1
ATOM 2810 C C . HIS B 1 40 ? -1.262 4.818 -2.803 1.00 51.17 54 HIS B C 1
ATOM 2811 O O . HIS B 1 40 ? -1.540 4.159 -1.793 1.00 51.73 54 HIS B O 1
ATOM 2813 N N . VAL B 1 41 ? -2.129 5.672 -3.357 1.00 37.43 55 VAL B N 1
ATOM 2814 C CA . VAL B 1 41 ? -3.476 5.823 -2.805 1.00 37.72 55 VAL B CA 1
ATOM 2815 C C . VAL B 1 41 ? -4.388 4.647 -3.117 1.00 36.47 55 VAL B C 1
ATOM 2816 O O . VAL B 1 41 ? -5.437 4.510 -2.472 1.00 36.64 55 VAL B O 1
ATOM 2820 N N . GLN B 1 42 ? -4.018 3.795 -4.079 1.00 39.13 56 GLN B N 1
ATOM 2821 C CA . GLN B 1 42 ? -4.787 2.584 -4.338 1.00 38.10 56 GLN B CA 1
ATOM 2822 C C . GLN B 1 42 ? -4.918 1.738 -3.080 1.00 42.37 56 GLN B C 1
ATOM 2823 O O . GLN B 1 42 ? -5.963 1.119 -2.846 1.00 41.17 56 GLN B O 1
ATOM 2829 N N . SER B 1 43 ? -3.861 1.689 -2.264 1.00 39.33 57 SER B N 1
ATOM 2830 C CA . SER B 1 43 ? -3.870 0.873 -1.055 1.00 50.64 57 SER B CA 1
ATOM 2831 C C . SER B 1 43 ? -4.901 1.344 -0.041 1.00 56.95 57 SER B C 1
ATOM 2832 O O . SER B 1 43 ? -5.297 0.562 0.829 1.00 65.75 57 SER B O 1
ATOM 2835 N N . LEU B 1 44 ? -5.341 2.600 -0.131 1.00 52.55 58 LEU B N 1
ATOM 2836 C CA . LEU B 1 44 ? -6.347 3.131 0.777 1.00 52.35 58 LEU B CA 1
ATOM 2837 C C . LEU B 1 44 ? -7.751 2.631 0.469 1.00 56.77 58 LEU B C 1
ATOM 2838 O O . LEU B 1 44 ? -8.658 2.856 1.276 1.00 62.23 58 LEU B O 1
ATOM 2843 N N . GLU B 1 45 ? -7.953 1.963 -0.671 1.00 52.85 59 GLU B N 1
ATOM 2844 C CA . GLU B 1 45 ? -9.283 1.500 -1.027 1.00 57.19 59 GLU B CA 1
ATOM 2845 C C . GLU B 1 45 ? -9.557 0.128 -0.418 1.00 64.22 59 GLU B C 1
ATOM 2846 O O . GLU B 1 45 ? -8.630 -0.661 -0.202 1.00 65.03 59 GLU B O 1
ATOM 2852 N N . PRO B 1 46 ? -10.833 -0.176 -0.125 1.00 71.86 60 PRO B N 1
ATOM 2853 C CA . PRO B 1 46 ? -11.239 -1.472 0.430 1.00 76.05 60 PRO B CA 1
ATOM 2854 C C . PRO B 1 46 ? -10.909 -2.631 -0.506 1.00 77.23 60 PRO B C 1
ATOM 2855 O O . PRO B 1 46 ? -10.229 -3.565 -0.081 1.00 79.63 60 PRO B O 1
ATOM 2859 N N . ARG B 1 55 ? -9.843 -3.718 8.709 1.00 69.64 69 ARG B N 1
ATOM 2860 C CA . ARG B 1 55 ? -9.116 -2.507 8.342 1.00 68.29 69 ARG B CA 1
ATOM 2861 C C . ARG B 1 55 ? -8.832 -1.648 9.571 1.00 67.17 69 ARG B C 1
ATOM 2862 O O . ARG B 1 55 ? -9.752 -1.128 10.202 1.00 73.63 69 ARG B O 1
ATOM 2864 N N . THR B 1 56 ? -7.552 -1.494 9.902 1.00 55.38 70 THR B N 1
ATOM 2865 C CA . THR B 1 56 ? -7.131 -0.771 11.089 1.00 48.27 70 THR B CA 1
ATOM 2866 C C . THR B 1 56 ? -6.560 0.591 10.704 1.00 41.28 70 THR B C 1
ATOM 2867 O O . THR B 1 56 ? -6.509 0.972 9.532 1.00 43.04 70 THR B O 1
ATOM 2871 N N . GLU B 1 57 ? -6.118 1.333 11.719 1.00 35.97 71 GLU B N 1
ATOM 2872 C CA . GLU B 1 57 ? -5.605 2.696 11.536 1.00 28.10 71 GLU B CA 1
ATOM 2873 C C . GLU B 1 57 ? -4.106 2.648 11.228 1.00 33.39 71 GLU B C 1
ATOM 2874 O O . GLU B 1 57 ? -3.246 2.966 12.056 1.00 32.11 71 GLU B O 1
ATOM 2880 N N . ALA B 1 58 ? -3.807 2.235 9.994 1.00 25.07 72 ALA B N 1
ATOM 2881 C CA . ALA B 1 58 ? -2.443 1.874 9.626 1.00 33.49 72 ALA B CA 1
ATOM 2882 C C . ALA B 1 58 ? -1.530 3.075 9.400 1.00 25.45 72 ALA B C 1
ATOM 2883 O O . ALA B 1 58 ? -0.308 2.928 9.496 1.00 30.94 72 ALA B O 1
ATOM 2885 N N . LEU B 1 59 ? -2.079 4.252 9.113 1.00 18.97 73 LEU B N 1
ATOM 2886 C CA . LEU B 1 59 ? -1.272 5.414 8.758 1.00 19.54 73 LEU B CA 1
ATOM 2887 C C . LEU B 1 59 ? -1.068 6.274 9.995 1.00 16.33 73 LEU B C 1
ATOM 2888 O O . LEU B 1 59 ? -2.007 6.920 10.470 1.00 19.33 73 LEU B O 1
ATOM 2893 N N . TYR B 1 60 ? 0.170 6.325 10.484 1.00 18.96 74 TYR B N 1
ATOM 2894 C CA . TYR B 1 60 ? 0.498 7.192 11.607 1.00 17.90 74 TYR B CA 1
ATOM 2895 C C . TYR B 1 60 ? 0.417 8.655 11.210 1.00 16.85 74 TYR B C 1
ATOM 2896 O O . TYR B 1 60 ? 0.807 9.040 10.105 1.00 19.83 74 TYR B O 1
ATOM 2905 N N . TYR B 1 61 ? -0.035 9.484 12.141 1.00 16.10 75 TYR B N 1
ATOM 2906 C CA . TYR B 1 61 ? 0.110 10.918 11.955 1.00 14.07 75 TYR B CA 1
ATOM 2907 C C . TYR B 1 61 ? 1.485 11.372 12.448 1.00 16.82 75 TYR B C 1
ATOM 2908 O O . TYR B 1 61 ? 2.252 10.604 13.029 1.00 16.28 75 TYR B O 1
ATOM 2917 N N . THR B 1 62 ? 1.821 12.624 12.164 1.00 15.04 76 THR B N 1
ATOM 2918 C CA . THR B 1 62 ? 3.119 13.163 12.566 1.00 15.39 76 THR B CA 1
ATOM 2919 C C . THR B 1 62 ? 2.953 14.389 13.449 1.00 13.78 76 THR B C 1
ATOM 2920 O O . THR B 1 62 ? 1.881 14.596 14.023 1.00 14.65 76 THR B O 1
ATOM 2924 N N . ASP B 1 63 ? 4.022 15.190 13.584 1.00 13.74 77 ASP B N 1
ATOM 2925 C CA . ASP B 1 63 ? 3.970 16.372 14.435 1.00 13.80 77 ASP B CA 1
ATOM 2926 C C . ASP B 1 63 ? 2.886 17.347 14.004 1.00 13.05 77 ASP B C 1
ATOM 2927 O O . ASP B 1 63 ? 2.327 18.046 14.855 1.00 14.54 77 ASP B O 1
ATOM 2932 N N . ASP B 1 64 ? 2.548 17.383 12.708 1.00 12.95 78 ASP B N 1
ATOM 2933 C CA . ASP B 1 64 ? 1.498 18.287 12.256 1.00 13.04 78 ASP B CA 1
ATOM 2934 C C . ASP B 1 64 ? 0.209 18.053 13.032 1.00 14.57 78 ASP B C 1
ATOM 2935 O O . ASP B 1 64 ? -0.378 18.991 13.590 1.00 14.17 78 ASP B O 1
ATOM 2940 N N . THR B 1 65 ? -0.235 16.791 13.088 1.00 13.76 79 THR B N 1
ATOM 2941 C CA . THR B 1 65 ? -1.461 16.449 13.792 1.00 13.75 79 THR B CA 1
ATOM 2942 C C . THR B 1 65 ? -1.267 16.505 15.299 1.00 13.75 79 THR B C 1
ATOM 2943 O O . THR B 1 65 ? -2.173 16.912 16.031 1.00 14.21 79 THR B O 1
ATOM 2947 N N . ALA B 1 66 ? -0.105 16.065 15.791 1.00 12.68 80 ALA B N 1
ATOM 2948 C CA . ALA B 1 66 ? 0.115 16.074 17.234 1.00 13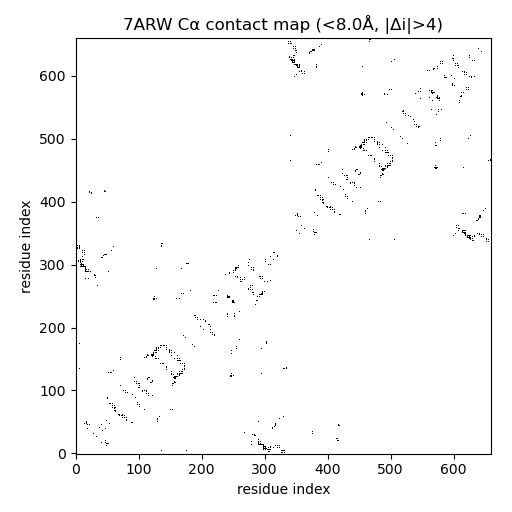.08 80 ALA B CA 1
ATOM 2949 C C . ALA B 1 66 ? -0.028 17.487 17.788 1.00 13.68 80 ALA B C 1
ATOM 2950 O O . ALA B 1 66 ? -0.686 17.703 18.815 1.00 14.77 80 ALA B O 1
ATOM 2952 N N . MET B 1 67 ? 0.533 18.474 17.084 1.00 13.33 81 MET B N 1
ATOM 2953 C CA . MET B 1 67 ? 0.412 19.852 17.542 1.00 14.04 81 MET B CA 1
ATOM 2954 C C . MET B 1 67 ? -0.981 20.403 17.290 1.00 14.43 81 MET B C 1
ATOM 2955 O O . MET B 1 67 ? -1.508 21.161 18.112 1.00 14.61 81 MET B O 1
ATOM 2960 N N . ALA B 1 68 ? -1.597 20.031 16.166 1.00 12.64 82 ALA B N 1
ATOM 2961 C CA . ALA B 1 68 ? -2.957 20.484 15.903 1.00 12.63 82 ALA B CA 1
ATOM 2962 C C . ALA B 1 68 ? -3.906 20.004 16.990 1.00 14.57 82 ALA B C 1
ATOM 2963 O O . ALA B 1 68 ? -4.776 20.757 17.446 1.00 16.72 82 ALA B O 1
ATOM 2965 N N . ARG B 1 69 ? -3.759 18.745 17.408 1.00 16.37 83 ARG B N 1
ATOM 2966 C CA . ARG B 1 69 ? -4.584 18.198 18.477 1.00 17.80 83 ARG B CA 1
ATOM 2967 C C . ARG B 1 69 ? -4.374 18.959 19.782 1.00 17.32 83 ARG B C 1
ATOM 2968 O O . ARG B 1 69 ? -5.340 19.278 20.486 1.00 18.75 83 ARG B O 1
ATOM 2976 N N . ALA B 1 70 ? -3.113 19.236 20.138 1.00 13.88 84 ALA B N 1
ATOM 2977 C CA . ALA B 1 70 ? -2.843 19.948 21.382 1.00 16.72 84 ALA B CA 1
ATOM 2978 C C . ALA B 1 70 ? -3.409 21.362 21.343 1.00 16.24 84 ALA B C 1
ATOM 2979 O O . ALA B 1 70 ? -3.919 21.858 22.355 1.00 17.70 84 ALA B O 1
ATOM 2981 N N . LEU B 1 71 ? -3.307 22.032 20.192 1.00 15.95 85 LEU B N 1
ATOM 2982 C CA . LEU B 1 71 ? -3.863 23.375 20.049 1.00 14.95 85 LEU B CA 1
ATOM 2983 C C . LEU B 1 71 ? -5.373 23.350 20.276 1.00 16.33 85 LEU B C 1
ATOM 2984 O O . LEU B 1 71 ? -5.918 24.155 21.047 1.00 16.25 85 LEU B O 1
ATOM 2989 N N . VAL B 1 72 ? -6.057 22.389 19.649 1.00 15.27 86 VAL B N 1
ATOM 2990 C CA . VAL B 1 72 ? -7.507 22.274 19.780 1.00 17.39 86 VAL B CA 1
ATOM 2991 C C . VAL B 1 72 ? -7.893 21.909 21.205 1.00 18.86 86 VAL B C 1
ATOM 2992 O O . VAL B 1 72 ? -8.853 22.454 21.759 1.00 20.03 86 VAL B O 1
ATOM 2996 N N . GLN B 1 73 ? -7.144 20.998 21.828 1.00 17.88 87 GLN B N 1
ATOM 2997 C CA . GLN B 1 73 ? -7.451 20.597 23.191 1.00 18.47 87 GLN B CA 1
ATOM 2998 C C . GLN B 1 73 ? -7.268 21.751 24.166 1.00 19.29 87 GLN B C 1
ATOM 2999 O O . GLN B 1 73 ? -8.029 21.868 25.133 1.00 19.89 87 GLN B O 1
ATOM 3005 N N . SER B 1 74 ? -6.307 22.639 23.907 1.00 19.91 88 SER B N 1
ATOM 3006 C CA . SER B 1 74 ? -6.147 23.808 24.764 1.00 20.63 88 SER B CA 1
ATOM 3007 C C . SER B 1 74 ? -7.326 24.762 24.619 1.00 18.28 88 SER B C 1
ATOM 3008 O O . SER B 1 74 ? -7.861 25.259 25.614 1.00 21.37 88 SER B O 1
ATOM 3011 N N . LEU B 1 75 ? -7.748 25.022 23.384 1.00 17.80 89 LEU B N 1
ATOM 3012 C CA . LEU B 1 75 ? -8.894 25.902 23.176 1.00 18.41 89 LEU B CA 1
ATOM 3013 C C . LEU B 1 75 ? -10.144 25.334 23.826 1.00 22.73 89 LEU B C 1
ATOM 3014 O O . LEU B 1 75 ? -10.936 26.076 24.418 1.00 21.38 89 LEU B O 1
ATOM 3019 N N . LEU B 1 76 ? -10.338 24.018 23.736 1.00 20.87 90 LEU B N 1
ATOM 3020 C CA . LEU B 1 76 ? -11.520 23.410 24.339 1.00 24.22 90 LEU B CA 1
ATOM 3021 C C . LEU B 1 76 ? -11.449 23.442 25.859 1.00 22.69 90 LEU B C 1
ATOM 3022 O O . LEU B 1 76 ? -12.463 23.680 26.526 1.00 26.12 90 LEU B O 1
ATOM 3027 N N . ALA B 1 77 ? -10.264 23.191 26.420 1.00 22.98 91 ALA B N 1
ATOM 3028 C CA . ALA B 1 77 ? -10.118 23.153 27.871 1.00 25.19 91 ALA B CA 1
ATOM 3029 C C . ALA B 1 77 ? -10.416 24.508 28.490 1.00 25.15 91 ALA B C 1
ATOM 3030 O O . ALA B 1 77 ? -11.060 24.592 29.542 1.00 29.69 91 ALA B O 1
ATOM 3032 N N . LYS B 1 78 ? -9.954 25.580 27.858 1.00 25.28 92 LYS B N 1
ATOM 3033 C CA . LYS B 1 78 ? -10.106 26.914 28.412 1.00 26.69 92 LYS B CA 1
ATOM 3034 C C . LYS B 1 78 ? -11.240 27.705 27.776 1.00 27.80 92 LYS B C 1
ATOM 3035 O O . LYS B 1 78 ? -11.603 28.765 28.300 1.00 32.44 92 LYS B O 1
ATOM 3041 N N . GLU B 1 79 ? -11.810 27.215 26.674 1.00 26.74 93 GLU B N 1
ATOM 3042 C CA . GLU B 1 79 ? -12.851 27.934 25.937 1.00 24.75 93 GLU B CA 1
ATOM 3043 C C . GLU B 1 79 ? -12.393 29.329 25.528 1.00 32.77 93 GLU B C 1
ATOM 3044 O O . GLU B 1 79 ? -13.196 30.260 25.431 1.00 31.88 93 GLU B O 1
ATOM 3050 N N . ALA B 1 80 ? -11.097 29.458 25.262 1.00 25.24 94 ALA B N 1
ATOM 3051 C CA . ALA B 1 80 ? -10.439 30.716 24.945 1.00 27.04 94 ALA B CA 1
ATOM 3052 C C . ALA B 1 80 ? -8.975 30.379 24.718 1.00 23.33 94 ALA B C 1
ATOM 3053 O O . ALA B 1 80 ? -8.531 29.248 24.957 1.00 24.88 94 ALA B O 1
ATOM 3055 N N . PHE B 1 81 ? -8.222 31.387 24.293 1.00 26.84 95 PHE B N 1
ATOM 3056 C CA . PHE B 1 81 ? -6.787 31.246 24.121 1.00 24.38 95 PHE B CA 1
ATOM 3057 C C . PHE B 1 81 ? -6.090 31.542 25.442 1.00 23.72 95 PHE B C 1
ATOM 3058 O O . PHE B 1 81 ? -6.291 32.605 26.042 1.00 25.81 95 PHE B O 1
ATOM 3066 N N . ASP B 1 82 ? -5.271 30.592 25.887 1.00 22.76 96 ASP B N 1
ATOM 3067 C CA . ASP B 1 82 ? -4.505 30.673 27.126 1.00 24.65 96 ASP B CA 1
ATOM 3068 C C . ASP B 1 82 ? -3.101 30.226 26.745 1.00 21.76 96 ASP B C 1
ATOM 3069 O O . ASP B 1 82 ? -2.877 29.037 26.485 1.00 22.82 96 ASP B O 1
ATOM 3074 N N . GLU B 1 83 ? -2.167 31.179 26.674 1.00 22.98 97 GLU B N 1
ATOM 3075 C CA . GLU B 1 83 ? -0.837 30.867 26.150 1.00 20.77 97 GLU B CA 1
ATOM 3076 C C . GLU B 1 83 ? -0.098 29.856 27.027 1.00 23.07 97 GLU B C 1
ATOM 3077 O O . GLU B 1 83 ? 0.652 29.021 26.515 1.00 22.42 97 GLU B O 1
ATOM 3083 N N . VAL B 1 84 ? -0.290 29.921 28.346 1.00 22.69 98 VAL B N 1
ATOM 3084 C CA . VAL B 1 84 ? 0.389 28.989 29.246 1.00 21.88 98 VAL B CA 1
ATOM 3085 C C . VAL B 1 84 ? -0.147 27.577 29.051 1.00 23.26 98 VAL B C 1
ATOM 3086 O O . VAL B 1 84 ? 0.619 26.610 28.938 1.00 22.23 98 VAL B O 1
ATOM 3090 N N . ASP B 1 85 ? -1.471 27.433 29.019 1.00 21.71 99 ASP B N 1
ATOM 3091 C CA . ASP B 1 85 ? -2.071 26.118 28.827 1.00 21.50 99 ASP B CA 1
ATOM 3092 C C . ASP B 1 85 ? -1.649 25.518 27.497 1.00 20.26 99 ASP B C 1
ATOM 3093 O O . ASP B 1 85 ? -1.276 24.342 27.424 1.00 20.20 99 ASP B O 1
ATOM 3098 N N . MET B 1 86 ? -1.725 26.312 26.425 1.00 18.28 100 MET B N 1
ATOM 3099 C CA . MET B 1 86 ? -1.365 25.810 25.109 1.00 16.98 100 MET B CA 1
ATOM 3100 C C . MET B 1 86 ? 0.120 25.469 25.026 1.00 18.08 100 MET B C 1
ATOM 3101 O O . MET B 1 86 ? 0.485 24.409 24.500 1.00 17.11 100 MET B O 1
ATOM 3106 N N . ALA B 1 87 ? 0.990 26.351 25.536 1.00 18.08 101 ALA B N 1
ATOM 3107 C CA . ALA B 1 87 ? 2.425 26.059 25.514 1.00 17.87 101 ALA B CA 1
A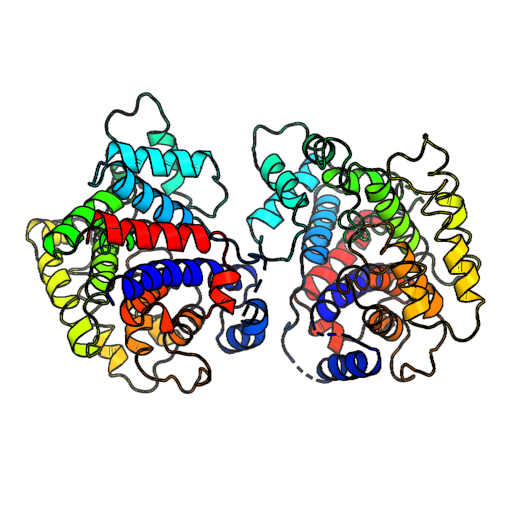TOM 3108 C C . ALA B 1 87 ? 2.744 24.784 26.279 1.00 21.14 101 ALA B C 1
ATOM 3109 O O . ALA B 1 87 ? 3.547 23.958 25.823 1.00 19.73 101 ALA B O 1
ATOM 3111 N N . HIS B 1 88 ? 2.134 24.607 27.450 1.00 19.77 102 HIS B N 1
ATOM 3112 C CA . HIS B 1 88 ? 2.382 23.398 28.223 1.00 19.89 102 HIS B CA 1
ATOM 3113 C C . HIS B 1 88 ? 1.838 22.166 27.513 1.00 19.97 102 HIS B C 1
ATOM 3114 O O . HIS B 1 88 ? 2.463 21.101 27.542 1.00 20.77 102 HIS B O 1
ATOM 3121 N N . ARG B 1 89 ? 0.694 22.289 26.845 1.00 18.98 103 ARG B N 1
ATOM 3122 C CA . ARG B 1 89 ? 0.178 21.148 26.096 1.00 18.31 103 ARG B CA 1
ATOM 3123 C C . ARG B 1 89 ? 1.093 20.763 24.937 1.00 16.68 103 ARG B C 1
ATOM 3124 O O . ARG B 1 89 ? 1.308 19.574 24.690 1.00 17.88 103 ARG B O 1
ATOM 3132 N N . PHE B 1 90 ? 1.641 21.748 24.212 1.00 17.19 104 PHE B N 1
ATOM 3133 C CA . PHE B 1 90 ? 2.643 21.447 23.188 1.00 16.37 104 PHE B CA 1
ATOM 3134 C C . PHE B 1 90 ? 3.831 20.718 23.799 1.00 17.60 104 PHE B C 1
ATOM 3135 O O . PHE B 1 90 ? 4.298 19.701 23.274 1.00 16.81 104 PHE B O 1
ATOM 3143 N N . ALA B 1 91 ? 4.356 21.249 24.903 1.00 17.51 105 ALA B N 1
ATOM 3144 C CA . ALA B 1 91 ? 5.565 20.684 25.481 1.00 17.86 105 ALA B CA 1
ATOM 3145 C C . ALA B 1 91 ? 5.308 19.297 26.043 1.00 20.70 105 ALA B C 1
ATOM 3146 O O . ALA B 1 91 ? 6.143 18.399 25.892 1.00 19.00 105 ALA B O 1
ATOM 3148 N N . GLN B 1 92 ? 4.160 19.105 26.698 1.00 19.16 106 GLN B N 1
ATOM 3149 C CA . GLN B 1 92 ? 3.827 17.794 27.246 1.00 20.25 106 GLN B CA 1
ATOM 3150 C C . GLN B 1 92 ? 3.580 16.769 26.146 1.00 19.79 106 GLN B C 1
ATOM 3151 O O . GLN B 1 92 ? 3.919 15.592 26.305 1.00 21.20 106 GLN B O 1
ATOM 3157 N N . GLU B 1 93 ? 2.993 17.190 25.024 1.00 18.57 107 GLU B N 1
ATOM 3158 C CA . GLU B 1 93 ? 2.781 16.248 23.932 1.00 21.24 107 GLU B CA 1
ATOM 3159 C C . GLU B 1 93 ? 4.112 15.801 23.341 1.00 20.24 107 GLU B C 1
ATOM 3160 O O . GLU B 1 93 ? 4.319 14.606 23.080 1.00 20.67 107 GLU B O 1
ATOM 3166 N N . TYR B 1 94 ? 5.042 16.741 23.172 1.00 17.77 108 TYR B N 1
ATOM 3167 C CA . TYR B 1 94 ? 6.390 16.387 22.742 1.00 19.39 108 TYR B CA 1
ATOM 3168 C C . TYR B 1 94 ? 7.050 15.436 23.735 1.00 19.79 108 TYR B C 1
ATOM 3169 O O . TYR B 1 94 ? 7.655 14.429 23.342 1.00 22.46 108 TYR B O 1
ATOM 3178 N N . LYS B 1 95 ? 6.946 15.736 25.032 1.00 18.70 109 LYS B N 1
ATOM 3179 C CA . LYS B 1 95 ? 7.589 14.886 26.036 1.00 21.53 109 LYS B CA 1
ATOM 3180 C C . LYS B 1 95 ? 7.057 13.459 25.975 1.00 22.70 109 LYS B C 1
ATOM 3181 O O . LYS B 1 95 ? 7.820 12.488 26.079 1.00 23.28 109 LYS B O 1
ATOM 3187 N N . LYS B 1 96 ? 5.746 13.321 25.804 1.00 21.61 110 LYS B N 1
ATOM 3188 C CA . LYS B 1 96 ? 5.094 12.019 25.827 1.00 24.23 110 LYS B CA 1
ATOM 3189 C C . LYS B 1 96 ? 5.353 11.236 24.544 1.00 20.37 110 LYS B C 1
ATOM 3190 O O . LYS B 1 96 ? 5.358 10.000 24.562 1.00 23.08 110 LYS B O 1
ATOM 3196 N N . ASP B 1 97 ? 5.578 11.931 23.435 1.00 20.19 111 ASP B N 1
ATOM 3197 C CA . ASP B 1 97 ? 5.549 11.304 22.127 1.00 19.74 111 ASP B CA 1
ATOM 3198 C C . ASP B 1 97 ? 6.518 12.068 21.222 1.00 18.22 111 ASP B C 1
ATOM 3199 O O . ASP B 1 97 ? 6.090 12.700 20.250 1.00 17.22 111 ASP B O 1
ATOM 3204 N N . PRO B 1 98 ? 7.832 12.031 21.494 1.00 19.01 112 PRO B N 1
ATOM 3205 C CA . PRO B 1 98 ? 8.759 12.892 20.734 1.00 19.57 112 PRO B CA 1
ATOM 3206 C C . PRO B 1 98 ? 9.044 12.420 19.321 1.00 18.52 112 PRO B C 1
ATOM 3207 O O . PRO B 1 98 ? 9.545 13.222 18.526 1.00 20.81 112 PRO B O 1
ATOM 3211 N N . ASP B 1 99 ? 8.771 11.151 18.989 1.00 17.32 113 ASP B N 1
ATOM 3212 C CA . ASP B 1 99 ? 9.135 10.554 17.703 1.00 18.38 113 ASP B CA 1
ATOM 3213 C C . ASP B 1 99 ? 8.141 10.857 16.593 1.00 16.49 113 ASP B C 1
ATOM 3214 O O . ASP B 1 99 ? 7.747 9.957 15.852 1.00 21.16 113 ASP B O 1
ATOM 3219 N N . ARG B 1 100 ? 7.675 12.090 16.473 1.00 18.05 114 ARG B N 1
ATOM 3220 C CA . ARG B 1 100 ? 6.692 12.448 15.456 1.00 18.33 114 ARG B CA 1
ATOM 3221 C C . ARG B 1 100 ? 7.272 13.325 14.351 1.00 19.48 114 ARG B C 1
ATOM 3222 O O . ARG B 1 100 ? 6.516 13.914 13.569 1.00 25.39 114 ARG B O 1
ATOM 3230 N N . GLY B 1 101 ? 8.588 13.424 14.250 1.00 19.01 115 GLY B N 1
ATOM 3231 C CA . GLY B 1 101 ? 9.201 14.161 13.166 1.00 19.79 115 GLY B CA 1
ATOM 3232 C C . GLY B 1 101 ? 9.137 15.657 13.344 1.00 18.78 115 GLY B C 1
ATOM 3233 O O . GLY B 1 101 ? 8.868 16.376 12.376 1.00 19.68 115 GLY B O 1
ATOM 3234 N N . TYR B 1 102 ? 9.375 16.147 14.561 1.00 17.03 116 TYR B N 1
ATOM 3235 C CA . TYR B 1 102 ? 9.381 17.581 14.824 1.00 16.66 116 TYR B CA 1
ATOM 3236 C C . TYR B 1 102 ? 10.562 18.251 14.133 1.00 17.78 116 TYR B C 1
ATOM 3237 O O . TYR B 1 102 ? 11.577 17.619 13.826 1.00 18.88 116 TYR B O 1
ATOM 3246 N N . GLY B 1 103 ? 10.410 19.549 13.869 1.00 17.36 117 GLY B N 1
ATOM 3247 C CA . GLY B 1 103 ? 11.525 20.326 13.358 1.00 18.62 117 GLY B CA 1
ATOM 3248 C C . GLY B 1 103 ? 12.702 20.325 14.314 1.00 17.94 117 GLY B C 1
ATOM 3249 O O . GLY B 1 103 ? 12.549 20.253 15.537 1.00 18.98 117 GLY B O 1
ATOM 3250 N N . ALA B 1 104 ? 13.902 20.424 13.743 1.00 18.30 118 ALA B N 1
ATOM 3251 C CA . ALA B 1 104 ? 15.101 20.313 14.567 1.00 23.04 118 ALA B CA 1
ATOM 3252 C C . ALA B 1 104 ? 15.237 21.476 15.540 1.00 20.83 118 ALA B C 1
ATOM 3253 O O . ALA B 1 104 ? 15.784 21.305 16.636 1.00 22.62 118 ALA B O 1
ATOM 3255 N N . GLY B 1 105 ? 14.764 22.660 15.171 1.00 19.55 119 GLY B N 1
ATOM 3256 C CA . GLY B 1 105 ? 14.927 23.795 16.051 1.00 17.96 119 GLY B CA 1
ATOM 3257 C C . GLY B 1 105 ? 13.855 23.882 17.116 1.00 17.26 119 GLY B C 1
ATOM 3258 O O . GLY B 1 105 ? 14.156 24.213 18.269 1.00 18.40 119 GLY B O 1
ATOM 3259 N N . VAL B 1 106 ? 12.610 23.557 16.760 1.00 17.58 120 VAL B N 1
ATOM 3260 C CA . VAL B 1 106 ? 11.498 23.797 17.675 1.00 17.36 120 VAL B CA 1
ATOM 3261 C C . VAL B 1 106 ? 11.640 22.987 18.958 1.00 19.07 120 VAL B C 1
ATOM 3262 O O . VAL B 1 106 ? 11.126 23.387 20.008 1.00 19.12 120 VAL B O 1
ATOM 3266 N N . VAL B 1 107 ? 12.356 21.860 18.919 1.00 17.71 121 VAL B N 1
ATOM 3267 C CA . VAL B 1 107 ? 12.460 21.057 20.133 1.00 20.37 121 VAL B CA 1
ATOM 3268 C C . VAL B 1 107 ? 13.167 21.828 21.243 1.00 20.36 121 VAL B C 1
ATOM 3269 O O . VAL B 1 107 ? 12.921 21.578 22.427 1.00 21.54 121 VAL B O 1
ATOM 3273 N N . THR B 1 108 ? 14.020 22.799 20.887 1.00 19.84 122 THR B N 1
ATOM 3274 C CA . THR B 1 108 ? 14.613 23.681 21.892 1.00 20.70 122 THR B CA 1
ATOM 3275 C C . THR B 1 108 ? 13.538 24.461 22.641 1.00 19.54 122 THR B C 1
ATOM 3276 O O . THR B 1 108 ? 13.641 24.663 23.857 1.00 21.30 122 THR B O 1
ATOM 3280 N N . VAL B 1 109 ? 12.507 24.925 21.927 1.00 18.70 123 VAL B N 1
ATOM 3281 C CA . VAL B 1 109 ? 11.404 25.625 22.582 1.00 19.87 123 VAL B CA 1
ATOM 3282 C C . VAL B 1 109 ? 10.713 24.706 23.578 1.00 20.04 123 VAL B C 1
ATOM 3283 O O . VAL B 1 109 ? 10.459 25.087 24.727 1.00 18.94 123 VAL B O 1
ATOM 3287 N N . PHE B 1 110 ? 10.405 23.474 23.154 1.00 18.93 124 PHE B N 1
ATOM 3288 C CA . PHE B 1 110 ? 9.706 22.558 24.047 1.00 17.21 124 PHE B CA 1
ATOM 3289 C C . PHE B 1 110 ? 10.526 22.274 25.294 1.00 19.84 124 PHE B C 1
ATOM 3290 O O . PHE B 1 110 ? 9.985 22.207 26.402 1.00 21.30 124 PHE B O 1
ATOM 3298 N N . LYS B 1 111 ? 11.836 22.075 25.128 1.00 17.75 125 LYS B N 1
ATOM 3299 C CA . LYS B 1 111 ? 12.684 21.749 26.271 1.00 20.75 125 LYS B CA 1
ATOM 3300 C C . LYS B 1 111 ? 12.722 22.896 27.266 1.00 20.66 125 LYS B C 1
ATOM 3301 O O . LYS B 1 111 ? 12.719 22.677 28.484 1.00 23.73 125 LYS B O 1
ATOM 3307 N N . LYS B 1 112 ? 12.721 24.132 26.764 1.00 20.48 126 LYS B N 1
ATOM 3308 C CA . LYS B 1 112 ? 12.667 25.287 27.655 1.00 19.83 126 LYS B CA 1
ATOM 3309 C C . LYS B 1 112 ? 11.307 25.397 28.341 1.00 22.23 126 LYS B C 1
ATOM 3310 O O . LYS B 1 112 ? 11.237 25.703 29.541 1.00 22.64 126 LYS B O 1
ATOM 3316 N N . LEU B 1 113 ? 10.224 25.123 27.608 1.00 20.82 127 LEU B N 1
ATOM 3317 C CA . LEU B 1 113 ? 8.888 25.203 28.194 1.00 19.84 127 LEU B CA 1
ATOM 3318 C C . LEU B 1 113 ? 8.680 24.146 29.269 1.00 25.06 127 LEU B C 1
ATOM 3319 O O . LEU B 1 113 ? 7.912 24.371 30.210 1.00 24.57 127 LEU B O 1
ATOM 3324 N N . LEU B 1 114 ? 9.359 22.999 29.153 1.00 21.40 128 LEU B N 1
ATOM 3325 C CA . LEU B 1 114 ? 9.213 21.932 30.137 1.00 22.48 128 LEU B CA 1
ATOM 3326 C C . LEU B 1 114 ? 9.800 22.298 31.494 1.00 26.90 128 LEU B C 1
ATOM 3327 O O . LEU B 1 114 ? 9.459 21.661 32.499 1.00 26.91 128 LEU B O 1
ATOM 3332 N N . ASN B 1 115 ? 10.682 23.281 31.548 1.00 24.80 129 ASN B N 1
ATOM 3333 C CA . ASN B 1 115 ? 11.239 23.707 32.825 1.00 28.39 129 ASN B CA 1
ATOM 3334 C C . ASN B 1 115 ? 10.165 24.445 33.617 1.00 28.65 129 ASN B C 1
ATOM 3335 O O . ASN B 1 115 ? 9.620 25.446 33.124 1.00 31.25 129 ASN B O 1
ATOM 3340 N N . PRO B 1 116 ? 9.831 23.995 34.832 1.00 34.80 130 PRO B N 1
ATOM 3341 C CA . PRO B 1 116 ? 8.770 24.669 35.598 1.00 41.51 130 PRO B CA 1
ATOM 3342 C C . PRO B 1 116 ? 9.092 26.117 35.915 1.00 33.40 130 PRO B C 1
ATOM 3343 O O . PRO B 1 116 ? 8.169 26.921 36.108 1.00 38.07 130 PRO B O 1
ATOM 3347 N N . LYS B 1 117 ? 10.375 26.472 35.959 1.00 35.53 131 LYS B N 1
ATOM 3348 C CA . LYS B 1 117 ? 10.769 27.847 36.234 1.00 35.07 131 LYS B CA 1
ATOM 3349 C C . LYS B 1 117 ? 10.438 28.790 35.087 1.00 30.45 131 LYS B C 1
ATOM 3350 O O . LYS B 1 117 ? 10.420 30.008 35.296 1.00 37.35 131 LYS B O 1
ATOM 3356 N N . CYS B 1 118 ? 10.182 28.268 33.889 1.00 31.76 132 CYS B N 1
ATOM 3357 C CA . CYS B 1 118 ? 9.849 29.115 32.748 1.00 31.71 132 CYS B CA 1
ATOM 3358 C C . CYS B 1 118 ? 8.461 29.715 32.935 1.00 38.30 132 CYS B C 1
ATOM 3359 O O . CYS B 1 118 ? 7.449 29.022 32.775 1.00 37.32 132 CYS B O 1
ATOM 3362 N N . ARG B 1 119 ? 8.406 31.011 33.237 1.00 31.44 133 ARG B N 1
ATOM 3363 C CA . ARG B 1 119 ? 7.141 31.698 33.444 1.00 36.34 133 ARG B CA 1
ATOM 3364 C C . ARG B 1 119 ? 6.726 32.559 32.261 1.00 36.36 133 ARG B C 1
ATOM 3365 O O . ARG B 1 119 ? 5.598 33.062 32.250 1.00 45.66 133 ARG B O 1
ATOM 3367 N N . ASP B 1 120 ? 7.594 32.729 31.268 1.00 28.13 134 ASP B N 1
ATOM 3368 C CA . ASP B 1 120 ? 7.339 33.598 30.121 1.00 26.62 134 ASP B CA 1
ATOM 3369 C C . ASP B 1 120 ? 7.302 32.678 28.905 1.00 25.77 134 ASP B C 1
ATOM 3370 O O . ASP B 1 120 ? 8.338 32.419 28.287 1.00 27.25 134 ASP B O 1
ATOM 3375 N N . VAL B 1 121 ? 6.111 32.173 28.580 1.00 22.97 135 VAL B N 1
ATOM 3376 C CA . VAL B 1 121 ? 6.026 31.096 27.591 1.00 22.40 135 VAL B CA 1
ATOM 3377 C C . VAL B 1 121 ? 6.325 31.544 26.167 1.00 21.19 135 VAL B C 1
ATOM 3378 O O . VAL B 1 121 ? 6.532 30.693 25.299 1.00 20.97 135 VAL B O 1
ATOM 3382 N N . PHE B 1 122 ? 6.318 32.845 25.882 1.00 22.16 136 PHE B N 1
ATOM 3383 C CA . PHE B 1 122 ? 6.673 33.317 24.555 1.00 21.45 136 PHE B CA 1
ATOM 3384 C C . PHE B 1 122 ? 8.165 33.554 24.381 1.00 18.89 136 PHE B C 1
ATOM 3385 O O . PHE B 1 122 ? 8.610 33.743 23.243 1.00 23.52 136 PHE B O 1
ATOM 3393 N N . GLU B 1 123 ? 8.945 33.541 25.461 1.00 22.17 137 GLU B N 1
ATOM 3394 C CA . GLU B 1 123 ? 10.359 33.874 25.358 1.00 23.39 137 GLU B CA 1
ATOM 3395 C C . GLU B 1 123 ? 11.189 32.839 24.598 1.00 21.93 137 GLU B C 1
ATOM 3396 O O . GLU B 1 123 ? 12.054 33.228 23.803 1.00 24.48 137 GLU B O 1
ATOM 3398 N N . PRO B 1 124 ? 11.001 31.530 24.818 1.00 21.99 138 PRO B N 1
ATOM 3399 C CA . PRO B 1 124 ? 11.830 30.570 24.071 1.00 21.99 138 PRO B CA 1
ATOM 3400 C C . PRO B 1 124 ? 11.746 30.746 22.568 1.00 20.53 138 PRO B C 1
ATOM 3401 O O . PRO B 1 124 ? 12.770 30.714 21.875 1.00 21.81 138 PRO B O 1
ATOM 3405 N N . ALA B 1 125 ? 10.543 30.959 22.042 1.00 17.87 139 ALA B N 1
ATOM 3406 C CA . ALA B 1 125 ? 10.409 31.144 20.604 1.00 18.18 139 ALA B CA 1
ATOM 3407 C C . ALA B 1 125 ? 11.187 32.367 20.126 1.00 19.63 139 ALA B C 1
ATOM 3408 O O . ALA B 1 125 ? 11.769 32.356 19.039 1.00 20.96 139 ALA B O 1
ATOM 3410 N N . ARG B 1 126 ? 11.224 33.423 20.934 1.00 19.89 140 ARG B N 1
ATOM 3411 C CA . ARG B 1 126 ? 11.924 34.631 20.513 1.00 20.95 140 ARG B CA 1
ATOM 3412 C C . ARG B 1 126 ? 13.430 34.427 20.428 1.00 22.56 140 ARG B C 1
ATOM 3413 O O . ARG B 1 126 ? 14.094 35.100 19.633 1.00 25.47 140 ARG B O 1
ATOM 3421 N N . ALA B 1 127 ? 13.991 33.527 21.243 1.00 19.72 141 ALA B N 1
ATOM 3422 C CA . ALA B 1 127 ? 15.430 33.297 21.254 1.00 22.56 141 ALA B CA 1
ATOM 3423 C C . ALA B 1 127 ? 15.908 32.434 20.095 1.00 20.71 141 ALA B C 1
ATOM 3424 O O . ALA B 1 127 ? 17.119 32.375 19.851 1.00 25.26 141 ALA B O 1
ATOM 3426 N N . GLN B 1 128 ? 15.000 31.758 19.391 1.00 21.31 142 GLN B N 1
ATOM 3427 C CA . GLN B 1 128 ? 15.394 30.876 18.302 1.00 22.27 142 GLN B CA 1
ATOM 3428 C C . GLN B 1 128 ? 16.147 31.648 17.228 1.00 23.18 142 GLN B C 1
ATOM 3429 O O . GLN B 1 128 ? 15.827 32.804 16.932 1.00 22.31 142 GLN B O 1
ATOM 3435 N N . PHE B 1 129 ? 17.147 30.991 16.641 1.00 22.10 143 PHE B N 1
ATOM 3436 C CA . PHE B 1 129 ? 17.869 31.488 15.468 1.00 23.96 143 PHE B CA 1
ATOM 3437 C C . PHE B 1 129 ? 18.425 32.895 15.691 1.00 26.58 143 PHE B C 1
ATOM 3438 O O . PHE B 1 129 ? 18.073 33.864 15.0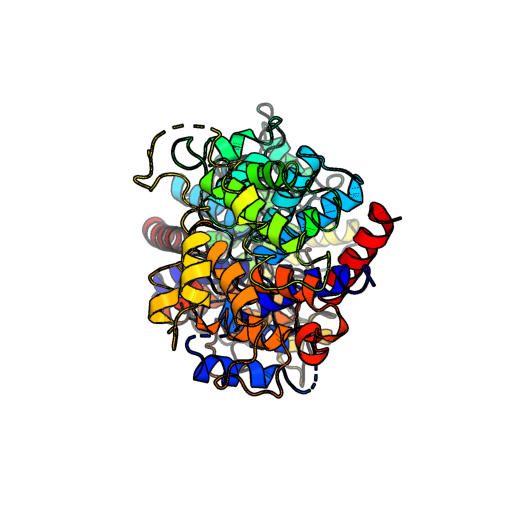11 1.00 27.65 143 PHE B O 1
ATOM 3446 N N . ASN B 1 130 ? 19.314 32.983 16.681 1.00 25.70 144 ASN B N 1
ATOM 3447 C CA . ASN B 1 130 ? 19.988 34.234 17.016 1.00 28.71 144 ASN B CA 1
ATOM 3448 C C . ASN B 1 130 ? 18.986 35.325 17.388 1.00 30.76 144 ASN B C 1
ATOM 3449 O O . ASN B 1 130 ? 19.184 36.502 17.078 1.00 31.91 144 ASN B O 1
ATOM 3454 N N . GLY B 1 131 ? 17.889 34.939 18.034 1.00 26.03 145 GLY B N 1
ATOM 3455 C CA . GLY B 1 131 ? 16.917 35.911 18.488 1.00 26.09 145 GLY B CA 1
ATOM 3456 C C . GLY B 1 131 ? 16.020 36.468 17.411 1.00 25.19 145 GLY B C 1
ATOM 3457 O O . GLY B 1 131 ? 15.328 37.462 17.658 1.00 29.23 145 GLY B O 1
ATOM 3458 N N . LYS B 1 132 ? 16.010 35.863 16.224 1.00 24.04 146 LYS B N 1
ATOM 3459 C CA A LYS B 1 132 ? 15.160 36.327 15.137 0.31 26.08 146 LYS B CA 1
ATOM 3460 C CA B LYS B 1 132 ? 15.170 36.315 15.122 0.69 26.17 146 LYS B CA 1
ATOM 3461 C C . LYS B 1 132 ? 13.894 35.501 14.963 1.00 22.56 146 LYS B C 1
ATOM 3462 O O . LYS B 1 132 ? 12.957 35.964 14.297 1.00 23.65 146 LYS B O 1
ATOM 3473 N N . GLY B 1 133 ? 13.834 34.311 15.542 1.00 20.90 147 GLY B N 1
ATOM 3474 C CA . GLY B 1 133 ? 12.634 33.490 15.444 1.00 18.61 147 GLY B CA 1
ATOM 3475 C C . GLY B 1 133 ? 12.656 32.547 14.259 1.00 18.81 147 GLY B C 1
ATOM 3476 O O . GLY B 1 133 ? 13.311 32.781 13.242 1.00 21.43 147 GLY B O 1
ATOM 3477 N N . SER B 1 134 ? 11.911 31.449 14.396 1.00 17.60 148 SER B N 1
ATOM 3478 C CA . SER B 1 134 ? 11.770 30.495 13.311 1.00 18.11 148 SER B CA 1
ATOM 3479 C C . SER B 1 134 ? 10.838 31.021 12.232 1.00 17.54 148 SER B C 1
ATOM 3480 O O . SER B 1 134 ? 9.789 31.600 12.524 1.00 17.76 148 SER B O 1
ATOM 3483 N N . TYR B 1 135 ? 11.206 30.763 10.979 1.00 16.67 149 TYR B N 1
ATOM 3484 C CA . TYR B 1 135 ? 10.312 30.968 9.847 1.00 15.92 149 TYR B CA 1
ATOM 3485 C C . TYR B 1 135 ? 9.765 29.662 9.296 1.00 16.86 149 TYR B C 1
ATOM 3486 O O . TYR B 1 135 ? 9.194 29.652 8.201 1.00 16.85 149 TYR B O 1
ATOM 3495 N N . GLY B 1 136 ? 9.932 28.565 10.030 1.00 15.44 150 GLY B N 1
ATOM 3496 C CA . GLY B 1 136 ? 9.383 27.288 9.603 1.00 14.92 150 GLY B CA 1
ATOM 3497 C C . GLY B 1 136 ? 7.865 27.304 9.546 1.00 14.06 150 GLY B C 1
ATOM 3498 O O . GLY B 1 136 ? 7.190 28.213 10.028 1.00 15.74 150 GLY B O 1
ATOM 3499 N N . ASN B 1 137 ? 7.310 26.253 8.938 1.00 14.33 151 ASN B N 1
ATOM 3500 C CA . ASN B 1 137 ? 5.867 26.153 8.739 1.00 14.33 151 ASN B CA 1
ATOM 3501 C C . ASN B 1 137 ? 5.132 25.495 9.907 1.00 13.59 151 ASN B C 1
ATOM 3502 O O . ASN B 1 137 ? 3.926 25.243 9.804 1.00 12.95 151 ASN B O 1
ATOM 3507 N N . GLY B 1 138 ? 5.816 25.263 11.031 1.00 13.35 152 GLY B N 1
ATOM 3508 C CA . GLY B 1 138 ? 5.184 24.574 12.147 1.00 14.27 152 GLY B CA 1
ATOM 3509 C C . GLY B 1 138 ? 4.073 25.367 12.807 1.00 13.49 152 GLY B C 1
ATOM 3510 O O . GLY B 1 138 ? 3.148 24.788 13.379 1.00 14.14 152 GLY B O 1
ATOM 3511 N N . GLY B 1 139 ? 4.142 26.696 12.745 1.00 13.55 153 GLY B N 1
ATOM 3512 C CA . GLY B 1 139 ? 3.046 27.483 13.284 1.00 14.61 153 GLY B CA 1
ATOM 3513 C C . GLY B 1 139 ? 1.797 27.382 12.435 1.00 13.81 153 GLY B C 1
ATOM 3514 O O . GLY B 1 139 ? 0.679 27.415 12.957 1.00 14.05 153 GLY B O 1
ATOM 3515 N N . ALA B 1 140 ? 1.972 27.236 11.122 1.00 12.54 154 ALA B N 1
ATOM 3516 C CA . ALA B 1 140 ? 0.855 27.132 10.188 1.00 13.53 154 ALA B CA 1
ATOM 3517 C C . ALA B 1 140 ? 0.303 25.717 10.096 1.00 12.31 154 ALA B C 1
ATOM 3518 O O . ALA B 1 140 ? -0.892 25.538 9.837 1.00 13.99 154 ALA B O 1
ATOM 3520 N N . MET B 1 141 ? 1.153 24.704 10.298 1.00 12.35 155 MET B N 1
ATOM 3521 C CA . MET B 1 141 ? 0.716 23.328 10.073 1.00 12.37 155 MET B CA 1
ATOM 3522 C C . MET B 1 141 ? -0.377 22.921 11.040 1.00 13.56 155 MET B C 1
ATOM 3523 O O . MET B 1 141 ? -1.127 21.987 10.748 1.00 14.32 155 MET B O 1
ATOM 3528 N N . ARG B 1 142 ? -0.474 23.600 12.183 1.00 13.02 156 ARG B N 1
ATOM 3529 C CA . ARG B 1 142 ? -1.361 23.223 13.268 1.00 12.35 156 ARG B CA 1
ATOM 3530 C C . ARG B 1 142 ? -2.493 24.205 13.488 1.00 13.03 156 ARG B C 1
ATOM 3531 O O . ARG B 1 142 ? -3.264 24.031 14.434 1.00 14.22 156 ARG B O 1
ATOM 3539 N N . VAL B 1 143 ? -2.597 25.250 12.662 1.00 12.87 157 VAL B N 1
ATOM 3540 C CA . VAL B 1 143 ? -3.391 26.423 13.031 1.00 14.40 157 VAL B CA 1
ATOM 3541 C C . VAL B 1 143 ? -4.873 26.312 12.697 1.00 12.64 157 VAL B C 1
ATOM 3542 O O . VAL B 1 143 ? -5.653 27.172 13.130 1.00 14.99 157 VAL B O 1
ATOM 3546 N N . ALA B 1 144 ? -5.302 25.277 11.963 1.00 13.12 158 ALA B N 1
ATOM 3547 C CA . ALA B 1 144 ? -6.666 25.284 11.429 1.00 13.88 158 ALA B CA 1
ATOM 3548 C C . ALA B 1 144 ? -7.720 25.383 12.528 1.00 15.95 158 ALA B C 1
ATOM 3549 O O . ALA B 1 144 ? -8.755 26.035 12.335 1.00 16.89 158 ALA B O 1
ATOM 3551 N N . GLY B 1 145 ? -7.472 24.782 13.687 1.00 14.69 159 GLY B N 1
ATOM 3552 C CA . GLY B 1 145 ? -8.442 24.847 14.765 1.00 14.69 159 GLY B CA 1
ATOM 3553 C C . GLY B 1 145 ? -8.760 26.262 15.213 1.00 14.27 159 GLY B C 1
ATOM 3554 O O . GLY B 1 145 ? -9.846 26.522 15.739 1.00 15.39 159 GLY B O 1
ATOM 3555 N N . ILE B 1 146 ? -7.811 27.190 15.034 1.00 14.11 160 ILE B N 1
ATOM 3556 C CA . ILE B 1 146 ? -8.071 28.590 15.357 1.00 14.70 160 ILE B CA 1
ATOM 3557 C C . ILE B 1 146 ? -9.275 29.087 14.580 1.00 13.94 160 ILE B C 1
ATOM 3558 O O . ILE B 1 146 ? -10.148 29.778 15.122 1.00 15.76 160 ILE B O 1
ATOM 3563 N N . SER B 1 147 ? -9.350 28.736 13.306 1.00 14.28 161 SER B N 1
ATOM 3564 C CA . SER B 1 147 ? -10.440 29.249 12.490 1.00 15.34 161 SER B CA 1
ATOM 3565 C C . SER B 1 147 ? -11.760 28.544 12.752 1.00 15.98 161 SER B C 1
ATOM 3566 O O . SER B 1 147 ? -12.804 29.044 12.334 1.00 17.80 161 SER B O 1
ATOM 3569 N N . LEU B 1 148 ? -11.741 27.405 13.437 1.00 15.82 162 LEU B N 1
ATOM 3570 C CA A LEU B 1 148 ? -12.987 26.799 13.890 0.49 15.67 162 LEU B CA 1
ATOM 3571 C CA B LEU B 1 148 ? -12.979 26.785 13.898 0.51 16.17 162 LEU B CA 1
ATOM 3572 C C . LEU B 1 148 ? -13.450 27.399 15.213 1.00 16.69 162 LEU B C 1
ATOM 3573 O O . LEU B 1 148 ? -14.656 27.537 15.440 1.00 23.03 162 LEU B O 1
ATOM 3582 N N . ALA B 1 149 ? -12.515 27.773 16.092 1.00 16.04 163 ALA B N 1
ATOM 3583 C CA . ALA B 1 149 ? -12.886 28.347 17.375 1.00 17.05 163 ALA B CA 1
ATOM 3584 C C . ALA B 1 149 ? -13.318 29.804 17.257 1.00 19.80 163 ALA B C 1
ATOM 3585 O O . ALA B 1 149 ? -14.169 30.252 18.030 1.00 23.51 163 ALA B O 1
ATOM 3587 N N . TYR B 1 150 ? -12.760 30.551 16.305 1.00 18.14 164 TYR B N 1
ATOM 3588 C CA . TYR B 1 150 ? -13.003 31.985 16.193 1.00 18.46 164 TYR B CA 1
ATOM 3589 C C . TYR B 1 150 ? -13.628 32.280 14.843 1.00 19.36 164 TYR B C 1
ATOM 3590 O O . TYR B 1 150 ? -13.001 32.056 13.803 1.00 22.99 164 TYR B O 1
ATOM 3599 N N . SER B 1 151 ? -14.842 32.803 14.865 1.00 21.06 165 SER B N 1
ATOM 3600 C CA . SER B 1 151 ? -15.547 33.041 13.617 1.00 23.35 165 SER B CA 1
ATOM 3601 C C . SER B 1 151 ? -15.211 34.389 13.000 1.00 24.19 165 SER B C 1
ATOM 3602 O O . SER B 1 151 ? -15.301 34.534 11.777 1.00 24.07 165 SER B O 1
ATOM 3605 N N . SER B 1 152 ? -14.812 35.375 13.796 1.00 22.47 166 SER B N 1
ATOM 3606 C CA A SER B 1 152 ? -14.528 36.682 13.229 0.58 23.33 166 SER B CA 1
ATOM 3607 C CA B SER B 1 152 ? -14.510 36.700 13.270 0.42 23.15 166 SER B CA 1
ATOM 3608 C C . SER B 1 152 ? -13.114 36.717 12.663 1.00 19.94 166 SER B C 1
ATOM 3609 O O . SER B 1 152 ? -12.168 36.170 13.241 1.00 21.45 166 SER B O 1
ATOM 3614 N N . VAL B 1 153 ? -12.982 37.356 11.503 1.00 22.30 167 VAL B N 1
ATOM 3615 C CA . VAL B 1 153 ? -11.691 37.418 10.830 1.00 22.56 167 VAL B CA 1
ATOM 3616 C C . VAL B 1 153 ? -10.653 38.128 11.695 1.00 23.36 167 VAL B C 1
ATOM 3617 O O . VAL B 1 153 ? -9.462 37.789 11.661 1.00 23.16 167 VAL B O 1
ATOM 3621 N N . GLN B 1 154 ? -11.084 39.084 12.521 1.00 23.04 168 GLN B N 1
ATOM 3622 C CA B GLN B 1 154 ? -10.123 39.777 13.367 0.50 22.58 168 GLN B CA 1
ATOM 3623 C CA C GLN B 1 154 ? -10.148 39.788 13.388 0.50 22.61 168 GLN B CA 1
ATOM 3624 C C . GLN B 1 154 ? -9.563 38.852 14.441 1.00 21.26 168 GLN B C 1
ATOM 3625 O O . GLN B 1 154 ? -8.364 38.900 14.736 1.00 22.09 168 GLN B O 1
ATOM 3636 N N . ASP B 1 155 ? -10.400 37.983 15.011 1.00 19.28 169 ASP B N 1
ATOM 3637 C CA . ASP B 1 155 ? -9.909 37.035 16.009 1.00 18.54 169 ASP B CA 1
ATOM 3638 C C . ASP B 1 155 ? -9.071 35.937 15.366 1.00 17.50 169 ASP B C 1
ATOM 3639 O O . ASP B 1 155 ? -8.083 35.479 15.951 1.00 17.24 169 ASP B O 1
ATOM 3644 N N . VAL B 1 156 ? -9.445 35.499 14.163 1.00 16.30 170 VAL B N 1
ATOM 3645 C CA . VAL B 1 156 ? -8.615 34.534 13.447 1.00 16.10 170 VAL B CA 1
ATOM 3646 C C . VAL B 1 156 ? -7.178 35.031 13.339 1.00 17.30 170 VAL B C 1
ATOM 3647 O O . VAL B 1 156 ? -6.227 34.314 13.664 1.00 16.95 170 VAL B O 1
ATOM 3651 N N . GLN B 1 157 ? -6.995 36.270 12.890 1.00 17.96 171 GLN B N 1
ATOM 3652 C CA . GLN B 1 157 ? -5.635 36.784 12.764 1.00 18.69 171 GLN B CA 1
ATOM 3653 C C . GLN B 1 157 ? -4.959 36.907 14.125 1.00 17.84 171 GLN B C 1
ATOM 3654 O O . GLN B 1 157 ? -3.795 36.531 14.283 1.00 17.87 171 GLN B O 1
ATOM 3660 N N . LYS B 1 158 ? -5.683 37.431 15.115 1.00 17.52 172 LYS B N 1
ATOM 3661 C CA A LYS B 1 158 ? -5.105 37.653 16.435 0.74 15.48 172 LYS B CA 1
ATOM 3662 C CA B LYS B 1 158 ? -5.095 37.655 16.428 0.26 16.23 172 LYS B CA 1
ATOM 3663 C C . LYS B 1 158 ? -4.590 36.352 17.031 1.00 15.75 172 LYS B C 1
ATOM 3664 O O . LYS B 1 158 ? -3.476 36.294 17.566 1.00 16.51 172 LYS B O 1
ATOM 3675 N N . PHE B 1 159 ? -5.396 35.302 16.956 1.00 15.03 173 PHE B N 1
ATOM 3676 C CA . PHE B 1 159 ? -5.040 34.077 17.652 1.00 16.15 173 PHE B CA 1
ATOM 3677 C C . PHE B 1 159 ? -4.243 33.115 16.798 1.00 15.55 173 PHE B C 1
ATOM 3678 O O . PHE B 1 159 ? -3.505 32.285 17.348 1.00 15.11 173 PHE B O 1
ATOM 3686 N N . ALA B 1 160 ? -4.350 33.209 15.474 1.00 15.16 174 ALA B N 1
ATOM 3687 C CA . ALA B 1 160 ? -3.360 32.537 14.641 1.00 14.07 174 ALA B CA 1
ATOM 3688 C C . ALA B 1 160 ? -1.973 33.080 14.930 1.00 14.87 174 ALA B C 1
ATOM 3689 O O . ALA B 1 160 ? -1.006 32.313 15.038 1.00 14.88 174 ALA B O 1
ATOM 3691 N N . ARG B 1 161 ? -1.856 34.398 15.103 1.00 15.95 175 ARG B N 1
ATOM 3692 C CA . ARG B 1 161 ? -0.563 34.987 15.423 1.00 14.62 175 ARG B CA 1
ATOM 3693 C C . ARG B 1 161 ? -0.067 34.510 16.790 1.00 16.79 175 ARG B C 1
ATOM 3694 O O . ARG B 1 161 ? 1.067 34.035 16.915 1.00 16.41 175 ARG B O 1
ATOM 3702 N N . LEU B 1 162 ? -0.900 34.637 17.830 1.00 16.92 176 LEU B N 1
ATOM 3703 C CA . LEU B 1 162 ? -0.475 34.264 19.184 1.00 16.52 176 LEU B CA 1
ATOM 3704 C C . LEU B 1 162 ? -0.126 32.784 19.283 1.00 16.74 176 LEU B C 1
ATOM 3705 O O . LEU B 1 162 ? 0.897 32.417 19.872 1.00 17.27 176 LEU B O 1
ATOM 3710 N N . SER B 1 163 ? -0.975 31.914 18.733 1.00 15.73 177 SER B N 1
ATOM 3711 C CA . SER B 1 163 ? -0.671 30.487 18.819 1.00 15.18 177 SER B CA 1
ATOM 3712 C C . SER B 1 163 ? 0.620 30.159 18.083 1.00 15.39 177 SER B C 1
ATOM 3713 O O . SER B 1 163 ? 1.435 29.360 18.569 1.00 14.84 177 SER B O 1
ATOM 3716 N N . ALA B 1 164 ? 0.847 30.797 16.930 1.00 14.77 178 ALA B N 1
ATOM 3717 C CA . ALA B 1 164 ? 2.087 30.566 16.195 1.00 15.37 178 ALA B CA 1
ATOM 3718 C C . ALA B 1 164 ? 3.299 31.058 16.972 1.00 15.63 178 ALA B C 1
ATOM 3719 O O . ALA B 1 164 ? 4.340 30.389 16.988 1.00 15.63 178 ALA B O 1
ATOM 3721 N N . GLN B 1 165 ? 3.179 32.216 17.626 1.00 15.17 179 GLN B N 1
ATOM 3722 C CA . GLN B 1 165 ? 4.297 32.822 18.339 1.00 15.88 179 GLN B CA 1
ATOM 3723 C C . GLN B 1 165 ? 4.786 31.982 19.514 1.00 16.39 179 GLN B C 1
ATOM 3724 O O . GLN B 1 165 ? 5.877 32.250 20.031 1.00 18.08 179 GLN B O 1
ATOM 3730 N N . LEU B 1 166 ? 4.027 30.971 19.941 1.00 15.70 180 LEU B N 1
ATOM 3731 C CA . LEU B 1 166 ? 4.545 30.070 20.966 1.00 16.91 180 LEU B CA 1
ATOM 3732 C C . LEU B 1 166 ? 5.771 29.313 20.493 1.00 16.61 180 LEU B C 1
ATOM 3733 O O . LEU B 1 166 ? 6.586 28.896 21.319 1.00 17.10 180 LEU B O 1
ATOM 3738 N N . THR B 1 167 ? 5.928 29.145 19.185 1.00 15.83 181 THR B N 1
ATOM 3739 C CA . THR B 1 167 ? 7.097 28.486 18.628 1.00 14.76 181 THR B CA 1
ATOM 3740 C C . THR B 1 167 ? 7.762 29.263 17.506 1.00 15.25 181 THR B C 1
ATOM 3741 O O . THR B 1 167 ? 8.939 29.012 17.236 1.00 15.91 181 THR B O 1
ATOM 3745 N N . HIS B 1 168 ? 7.067 30.217 16.869 1.00 15.81 182 HIS B N 1
ATOM 3746 C CA . HIS B 1 168 ? 7.503 30.885 15.640 1.00 15.04 182 HIS B CA 1
ATOM 3747 C C . HIS B 1 168 ? 7.363 32.390 15.828 1.00 16.27 182 HIS B C 1
ATOM 3748 O O . HIS B 1 168 ? 6.291 32.960 15.598 1.00 18.04 182 HIS B O 1
ATOM 3755 N N . ALA B 1 169 ? 8.454 33.016 16.246 1.00 17.81 183 ALA B N 1
ATOM 3756 C CA . ALA B 1 169 ? 8.458 34.425 16.596 1.00 18.50 183 ALA B CA 1
ATOM 3757 C C . ALA B 1 169 ? 8.816 35.334 15.430 1.00 20.44 183 ALA B C 1
ATOM 3758 O O . ALA B 1 169 ? 8.654 36.555 15.547 1.00 20.96 183 ALA B O 1
ATOM 3760 N N . SER B 1 170 ? 9.304 34.794 14.316 1.00 20.21 184 SER B N 1
ATOM 3761 C CA A SER B 1 170 ? 9.562 35.617 13.146 0.46 19.52 184 SER B CA 1
ATOM 3762 C CA B SER B 1 170 ? 9.563 35.615 13.142 0.54 19.50 184 SER B CA 1
ATOM 3763 C C . SER B 1 170 ? 8.251 35.894 12.431 1.00 18.93 184 SER B C 1
ATOM 3764 O O . SER B 1 170 ? 7.365 35.041 12.381 1.00 19.29 184 SER B O 1
ATOM 3769 N N . SER B 1 171 ? 8.134 37.097 11.871 1.00 21.26 185 SER B N 1
ATOM 3770 C CA . SER B 1 171 ? 6.930 37.415 11.109 1.00 19.88 185 SER B CA 1
ATOM 3771 C C . SER B 1 171 ? 6.752 36.503 9.901 1.00 20.51 185 SER B C 1
ATOM 3772 O O . SER B 1 171 ? 5.618 36.255 9.486 1.00 17.92 185 SER B O 1
ATOM 3775 N N . LEU B 1 172 ? 7.840 36.007 9.305 1.00 20.22 186 LEU B N 1
ATOM 3776 C CA . LEU B 1 172 ? 7.661 35.053 8.211 1.00 20.69 186 LEU B CA 1
ATOM 3777 C C . LEU B 1 172 ? 6.975 33.788 8.707 1.00 19.22 186 LEU B C 1
ATOM 3778 O O . LEU B 1 172 ? 6.127 33.218 8.011 1.00 20.65 186 LEU B O 1
ATOM 3783 N N . GLY B 1 173 ? 7.292 33.365 9.931 1.00 18.34 187 GLY B N 1
ATOM 3784 C CA . GLY B 1 173 ? 6.637 32.196 10.493 1.00 15.41 187 GLY B CA 1
ATOM 3785 C C . GLY B 1 173 ? 5.210 32.480 10.919 1.00 15.76 187 GLY B C 1
ATOM 3786 O O . GLY B 1 173 ? 4.285 31.742 10.560 1.00 15.03 187 GLY B O 1
ATOM 3787 N N . TYR B 1 174 ? 4.999 33.554 11.690 1.00 16.73 188 TYR B N 1
ATOM 3788 C CA . TYR B 1 174 ? 3.635 33.771 12.163 1.00 15.13 188 TYR B CA 1
ATOM 3789 C C . TYR B 1 174 ? 2.700 34.337 11.097 1.00 15.58 188 TYR B C 1
ATOM 3790 O O . TYR B 1 174 ? 1.505 34.040 11.139 1.00 15.81 188 TYR B O 1
ATOM 3799 N N . ASN B 1 175 ? 3.202 35.122 10.141 1.00 15.11 189 ASN B N 1
ATOM 3800 C CA . ASN B 1 175 ? 2.314 35.562 9.060 1.00 15.38 189 ASN B CA 1
ATOM 3801 C C . ASN B 1 175 ? 1.920 34.408 8.156 1.00 15.57 189 ASN B C 1
ATOM 3802 O O . ASN B 1 175 ? 0.830 34.424 7.565 1.00 15.64 189 ASN B O 1
ATOM 3807 N N . GLY B 1 176 ? 2.767 33.377 8.068 1.00 14.78 190 GLY B N 1
ATOM 3808 C CA . GLY B 1 176 ? 2.373 32.181 7.345 1.00 16.49 190 GLY B CA 1
ATOM 3809 C C . GLY B 1 176 ? 1.236 31.467 8.044 1.00 14.10 190 GLY B C 1
ATOM 3810 O O . GLY B 1 176 ? 0.302 30.981 7.402 1.00 13.76 190 GLY B O 1
ATOM 3811 N N . ALA B 1 177 ? 1.288 31.413 9.376 1.00 14.07 191 ALA B N 1
ATOM 3812 C CA . ALA B 1 177 ? 0.196 30.823 10.134 1.00 13.14 191 ALA B CA 1
ATOM 3813 C C . ALA B 1 177 ? -1.076 31.649 10.002 1.00 13.68 191 ALA B C 1
ATOM 3814 O O . ALA B 1 177 ? -2.166 31.086 9.904 1.00 13.78 191 ALA B O 1
ATOM 3816 N N . ILE B 1 178 ? -0.964 32.986 10.026 1.00 14.26 192 ILE B N 1
ATOM 3817 C CA . ILE B 1 178 ? -2.150 33.822 9.821 1.00 12.61 192 ILE B CA 1
ATOM 3818 C C . ILE B 1 178 ? -2.753 33.553 8.454 1.00 15.71 192 ILE B C 1
ATOM 3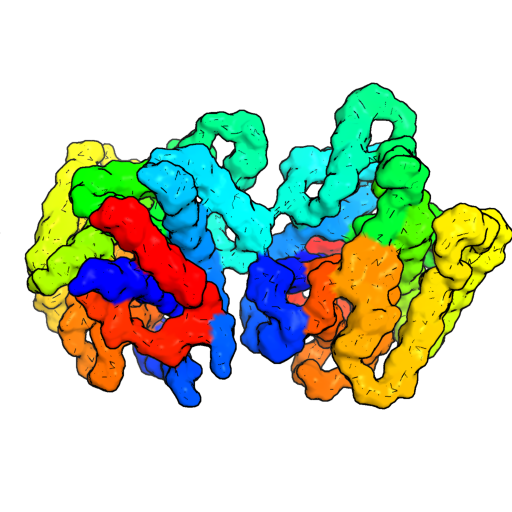819 O O . ILE B 1 178 ? -3.969 33.393 8.320 1.00 14.49 192 ILE B O 1
ATOM 3824 N N . LEU B 1 179 ? -1.909 33.496 7.423 1.00 14.00 193 LEU B N 1
ATOM 3825 C CA . LEU B 1 179 ? -2.409 33.261 6.071 1.00 14.38 193 LEU B CA 1
ATOM 3826 C C . LEU B 1 179 ? -3.156 31.937 5.983 1.00 13.19 193 LEU B C 1
ATOM 3827 O O . LEU B 1 179 ? -4.233 31.860 5.379 1.00 14.64 193 LEU B O 1
ATOM 3832 N N . GLN B 1 180 ? -2.583 30.878 6.558 1.00 13.72 194 GLN B N 1
ATOM 3833 C CA . GLN B 1 180 ? -3.243 29.580 6.549 1.00 12.83 194 GLN B CA 1
ATOM 3834 C C . GLN B 1 180 ? -4.561 29.625 7.304 1.00 13.02 194 GLN B C 1
ATOM 3835 O O . GLN B 1 180 ? -5.568 29.085 6.829 1.00 15.22 194 GLN B O 1
ATOM 3841 N N . ALA B 1 181 ? -4.581 30.270 8.475 1.00 13.00 195 ALA B N 1
ATOM 3842 C CA . ALA B 1 181 ? -5.823 30.376 9.236 1.00 13.06 195 ALA B CA 1
ATOM 3843 C C . ALA B 1 181 ? -6.876 31.173 8.477 1.00 14.03 195 ALA B C 1
ATOM 3844 O O . ALA B 1 181 ? -8.067 30.830 8.494 1.00 14.02 195 ALA B O 1
ATOM 3846 N N . LEU B 1 182 ? -6.455 32.228 7.779 1.00 13.80 196 LEU B N 1
ATOM 3847 C CA . LEU B 1 182 ? -7.398 33.000 6.977 1.00 13.68 196 LEU B CA 1
ATOM 3848 C C . LEU B 1 182 ? -7.970 32.163 5.843 1.00 15.43 196 LEU B C 1
ATOM 3849 O O . LEU B 1 182 ? -9.156 32.283 5.515 1.00 15.13 196 LEU B O 1
ATOM 3854 N N . ALA B 1 183 ? -7.141 31.330 5.210 1.00 13.69 197 ALA B N 1
ATOM 3855 C CA . ALA B 1 183 ? -7.643 30.468 4.143 1.00 13.34 197 ALA B CA 1
ATOM 3856 C C . ALA B 1 183 ? -8.676 29.477 4.674 1.00 13.89 197 ALA B C 1
ATOM 3857 O O . ALA B 1 183 ? -9.716 29.258 4.042 1.00 14.14 197 ALA B O 1
ATOM 3859 N N . VAL B 1 184 ? -8.424 28.885 5.844 1.00 14.27 198 VAL B N 1
ATOM 3860 C CA . VAL B 1 184 ? -9.422 27.990 6.425 1.00 15.18 198 VAL B CA 1
ATOM 3861 C C . VAL B 1 184 ? -10.684 28.764 6.774 1.00 15.28 198 VAL B C 1
ATOM 3862 O O . VAL B 1 184 ? -11.806 28.318 6.484 1.00 15.23 198 VAL B O 1
ATOM 3866 N N . HIS B 1 185 ? -10.515 29.949 7.380 1.00 14.93 199 HIS B N 1
ATOM 3867 C CA . HIS B 1 185 ? -11.646 30.806 7.710 1.00 15.30 199 HIS B CA 1
ATOM 3868 C C . HIS B 1 185 ? -12.498 31.093 6.484 1.00 16.31 199 HIS B C 1
ATOM 3869 O O . HIS B 1 185 ? -13.730 31.007 6.531 1.00 18.28 199 HIS B O 1
ATOM 3876 N N . LEU B 1 186 ? -11.857 31.457 5.379 1.00 15.28 200 LEU B N 1
ATOM 3877 C CA A LEU B 1 186 ? -12.611 31.748 4.164 0.62 16.45 200 LEU B CA 1
ATOM 3878 C CA B LEU B 1 186 ? -12.612 31.751 4.168 0.38 16.56 200 LEU B CA 1
ATOM 3879 C C . LEU B 1 186 ? -13.310 30.503 3.635 1.00 15.70 200 LEU B C 1
ATOM 3880 O O . LEU B 1 186 ? -14.457 30.574 3.176 1.00 18.43 200 LEU B O 1
ATOM 3889 N N . ALA B 1 187 ? -12.632 29.354 3.674 1.00 15.00 201 ALA B N 1
ATOM 3890 C CA . ALA B 1 187 ? -13.245 28.123 3.177 1.00 16.84 201 ALA B CA 1
ATOM 3891 C C . ALA B 1 187 ? -14.504 27.765 3.960 1.00 18.70 201 ALA B C 1
ATOM 3892 O O . ALA B 1 187 ? -15.477 27.258 3.381 1.00 19.70 201 ALA B O 1
ATOM 3894 N N . LEU B 1 188 ? -14.514 28.054 5.265 1.00 18.50 202 LEU B N 1
ATOM 3895 C CA . LEU B 1 188 ? -15.689 27.787 6.087 1.00 21.77 202 LEU B CA 1
ATOM 3896 C C . LEU B 1 188 ? -16.899 28.589 5.642 1.00 26.55 202 LEU B C 1
ATOM 3897 O O . LEU B 1 188 ? -18.034 28.202 5.943 1.00 29.41 202 LEU B O 1
ATOM 3902 N N . GLN B 1 189 ? -16.691 29.689 4.923 1.00 22.20 203 GLN B N 1
ATOM 3903 C CA A GLN B 1 189 ? -17.809 30.492 4.452 0.53 25.89 203 GLN B CA 1
ATOM 3904 C CA B GLN B 1 189 ? -17.806 30.496 4.450 0.47 25.78 203 GLN B CA 1
ATOM 3905 C C . GLN B 1 189 ? -18.495 29.898 3.230 1.00 24.65 203 GLN B C 1
ATOM 3906 O O . GLN B 1 189 ? -19.546 30.405 2.821 1.00 29.98 203 GLN B O 1
ATOM 3917 N N . GLY B 1 190 ? -17.942 28.844 2.644 1.00 24.25 204 GLY B N 1
ATOM 3918 C CA . GLY B 1 190 ? -18.612 28.160 1.553 1.00 23.91 204 GLY B CA 1
ATOM 3919 C C . GLY B 1 190 ? -18.288 28.713 0.178 1.00 24.63 204 GLY B C 1
ATOM 3920 O O . GLY B 1 190 ? -17.256 29.349 -0.061 1.00 23.39 204 GLY B O 1
ATOM 3921 N N . GLU B 1 191 ? -19.226 28.473 -0.738 1.00 25.03 205 GLU B N 1
ATOM 3922 C CA . GLU B 1 191 ? -18.966 28.596 -2.165 1.00 23.51 205 GLU B CA 1
ATOM 3923 C C . GLU B 1 191 ? -18.397 29.961 -2.525 1.00 22.90 205 GLU B C 1
ATOM 3924 O O . GLU B 1 191 ? -18.931 31.001 -2.130 1.00 28.59 205 GLU B O 1
ATOM 3930 N N . SER B 1 192 ? -17.317 29.943 -3.298 1.00 23.30 206 SER B N 1
ATOM 3931 C CA . SER B 1 192 ? -16.630 31.157 -3.708 1.00 22.43 206 SER B CA 1
ATOM 3932 C C . SER B 1 192 ? -15.937 30.903 -5.037 1.00 22.05 206 SER B C 1
ATOM 3933 O O . SER B 1 192 ? -15.521 29.781 -5.324 1.00 24.34 206 SER B O 1
ATOM 3936 N N . SER B 1 193 ? -15.800 31.952 -5.846 1.00 22.17 207 SER B N 1
ATOM 3937 C CA . SER B 1 193 ? -14.877 31.844 -6.963 1.00 22.43 207 SER B CA 1
ATOM 3938 C C . SER B 1 193 ? -13.444 31.801 -6.433 1.00 21.89 207 SER B C 1
ATOM 3939 O O . SER B 1 193 ? -13.146 32.255 -5.321 1.00 20.83 207 SER B O 1
ATOM 3942 N N . SER B 1 194 ? -12.547 31.212 -7.221 1.00 23.70 208 SER B N 1
ATOM 3943 C CA A SER B 1 194 ? -11.131 31.253 -6.866 0.56 24.15 208 SER B CA 1
ATOM 3944 C CA B SER B 1 194 ? -11.134 31.254 -6.864 0.44 24.57 208 SER B CA 1
ATOM 3945 C C . SER B 1 194 ? -10.626 32.688 -6.856 1.00 23.73 208 SER B C 1
ATOM 3946 O O . SER B 1 194 ? -9.787 33.057 -6.023 1.00 24.02 208 SER B O 1
ATOM 3951 N N . GLU B 1 195 ? -11.143 33.512 -7.768 1.00 23.30 209 GLU B N 1
ATOM 3952 C CA A GLU B 1 195 ? -10.760 34.917 -7.837 0.71 25.09 209 GLU B CA 1
ATOM 3953 C CA B GLU B 1 195 ? -10.736 34.910 -7.828 0.29 25.14 209 GLU B CA 1
ATOM 3954 C C . GLU B 1 195 ? -11.057 35.627 -6.524 1.00 23.70 209 GLU B C 1
ATOM 3955 O O . GLU B 1 195 ? -10.198 36.313 -5.960 1.00 22.81 209 GLU B O 1
ATOM 3966 N N . HIS B 1 196 ? -12.286 35.471 -6.028 1.00 22.40 210 HIS B N 1
ATOM 3967 C CA . HIS B 1 196 ? -12.703 36.148 -4.808 1.00 21.71 210 HIS B CA 1
ATOM 3968 C C . HIS B 1 196 ? -11.915 35.643 -3.608 1.00 19.73 210 HIS B C 1
ATOM 3969 O O . HIS B 1 196 ? -11.474 36.435 -2.768 1.00 21.22 210 HIS B O 1
ATOM 3976 N N . PHE B 1 197 ? -11.719 34.323 -3.523 1.00 19.06 211 PHE B N 1
ATOM 3977 C CA . PHE B 1 197 ? -10.957 33.723 -2.427 1.00 19.03 211 PHE B CA 1
ATOM 3978 C C . PHE B 1 197 ? -9.549 34.307 -2.351 1.00 18.26 211 PHE B C 1
ATOM 3979 O O . PHE B 1 197 ? -9.101 34.763 -1.288 1.00 17.44 211 PHE B O 1
ATOM 3987 N N . LEU B 1 198 ? -8.845 34.311 -3.484 1.00 19.09 212 LEU B N 1
ATOM 3988 C CA . LEU B 1 198 ? -7.472 34.795 -3.512 1.00 19.07 212 LEU B CA 1
ATOM 3989 C C . LEU B 1 198 ? -7.398 36.292 -3.237 1.00 20.20 212 LEU B C 1
ATOM 3990 O O . LEU B 1 198 ? -6.502 36.746 -2.510 1.00 20.20 212 LEU B O 1
ATOM 3995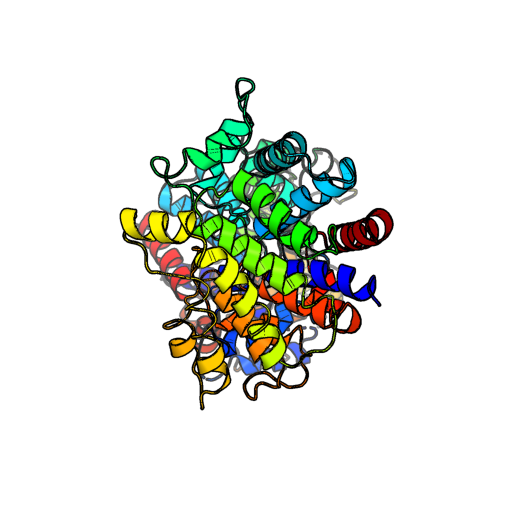 N N . LYS B 1 199 ? -8.330 37.075 -3.790 1.00 20.44 213 LYS B N 1
ATOM 3996 C CA A LYS B 1 199 ? -8.320 38.516 -3.561 0.54 20.86 213 LYS B CA 1
ATOM 3997 C CA B LYS B 1 199 ? -8.309 38.515 -3.559 0.46 20.95 213 LYS B CA 1
ATOM 3998 C C . LYS B 1 199 ? -8.513 38.844 -2.086 1.00 20.54 213 LYS B C 1
ATOM 3999 O O . LYS B 1 199 ? -7.889 39.773 -1.559 1.00 21.41 213 LYS B O 1
ATOM 4010 N N . GLN B 1 200 ? -9.386 38.105 -1.404 1.00 21.12 214 GLN B N 1
ATOM 4011 C CA A GLN B 1 200 ? -9.575 38.341 0.021 0.46 21.54 214 GLN B CA 1
ATOM 4012 C CA B GLN B 1 200 ? -9.581 38.321 0.027 0.54 21.15 214 GLN B CA 1
ATOM 4013 C C . GLN B 1 200 ? -8.286 38.082 0.789 1.00 21.22 214 GLN B C 1
ATOM 4014 O O . GLN B 1 200 ? -7.887 38.886 1.636 1.00 20.82 214 GLN B O 1
ATOM 4025 N N . LEU B 1 201 ? -7.615 36.972 0.498 1.00 18.59 215 LEU B N 1
ATOM 4026 C CA . LEU B 1 201 ? -6.361 36.672 1.180 1.00 17.20 215 LEU B CA 1
ATOM 4027 C C . LEU B 1 201 ? -5.303 37.722 0.872 1.00 18.87 215 LEU B C 1
ATOM 4028 O O . LEU B 1 201 ? -4.545 38.133 1.761 1.00 19.02 215 LEU B O 1
ATOM 4033 N N . LEU B 1 202 ? -5.219 38.148 -0.388 1.00 19.53 216 LEU B N 1
ATOM 4034 C CA . LEU B 1 202 ? -4.228 39.151 -0.757 1.00 20.01 216 LEU B CA 1
ATOM 4035 C C . LEU B 1 202 ? -4.469 40.464 -0.023 1.00 21.44 216 LEU B C 1
ATOM 4036 O O . LEU B 1 202 ? -3.520 41.081 0.474 1.00 21.05 216 LEU B O 1
ATOM 4041 N N . GLY B 1 203 ? -5.727 40.903 0.062 1.00 21.81 217 GLY B N 1
ATOM 4042 C CA . GLY B 1 203 ? -6.015 42.141 0.771 1.00 21.31 217 GLY B CA 1
ATOM 4043 C C . GLY B 1 203 ? -5.585 42.075 2.222 1.00 20.85 217 GLY B C 1
ATOM 4044 O O . GLY B 1 203 ? -5.026 43.034 2.758 1.00 24.34 217 GLY B O 1
ATOM 4045 N N . HIS B 1 204 ? -5.802 40.930 2.870 1.00 19.36 218 HIS B N 1
ATOM 4046 C CA . HIS B 1 204 ? -5.364 40.790 4.256 1.00 21.09 218 HIS B CA 1
ATOM 4047 C C . HIS B 1 204 ? -3.845 40.818 4.378 1.00 22.46 218 HIS B C 1
ATOM 4048 O O . HIS B 1 204 ? -3.303 41.451 5.294 1.00 22.48 218 HIS B O 1
ATOM 4055 N N . MET B 1 205 ? -3.133 40.128 3.479 1.00 18.66 219 MET B N 1
ATOM 4056 C CA . MET B 1 205 ? -1.681 40.065 3.616 1.00 20.48 219 MET B CA 1
ATOM 4057 C C . MET B 1 205 ? -1.029 41.391 3.260 1.00 24.26 219 MET B C 1
ATOM 4058 O O . MET B 1 205 ? -0.010 41.760 3.859 1.00 23.64 219 MET B O 1
ATOM 4063 N N . GLU B 1 206 ? -1.598 42.121 2.303 1.00 22.29 220 GLU B N 1
ATOM 4064 C CA A GLU B 1 206 ? -1.097 43.459 2.007 0.59 23.79 220 GLU B CA 1
ATOM 4065 C CA B GLU B 1 206 ? -1.089 43.456 2.011 0.41 24.24 220 GLU B CA 1
ATOM 4066 C C . GLU B 1 206 ? -1.174 44.356 3.237 1.00 29.55 220 GLU B C 1
ATOM 4067 O O . GLU B 1 206 ? -0.271 45.164 3.486 1.00 30.98 220 GLU B O 1
ATOM 4078 N N . ASP B 1 207 ? -2.246 44.227 4.020 1.00 25.52 221 ASP B N 1
ATOM 4079 C CA . ASP B 1 207 ? -2.387 45.056 5.215 1.00 28.56 221 ASP B CA 1
ATOM 4080 C C . ASP B 1 207 ? -1.389 44.645 6.288 1.00 29.31 221 ASP B C 1
ATOM 4081 O O . ASP B 1 207 ? -0.784 45.496 6.947 1.00 31.48 221 ASP B O 1
ATOM 4086 N N . LEU B 1 208 ? -1.185 43.347 6.458 1.00 25.55 222 LEU B N 1
ATOM 4087 C CA . LEU B 1 208 ? -0.293 42.863 7.505 1.00 26.14 222 LEU B CA 1
ATOM 4088 C C . LEU B 1 208 ? 1.159 43.134 7.159 1.00 29.57 222 LEU B C 1
ATOM 4089 O O . LEU B 1 208 ? 1.976 43.419 8.047 1.00 30.05 222 LEU B O 1
ATOM 4094 N N . GLU B 1 209 ? 1.506 43.025 5.885 1.00 29.14 223 GLU B N 1
ATOM 4095 C CA . GLU B 1 209 ? 2.868 43.246 5.427 1.00 30.54 223 GLU B CA 1
ATOM 4096 C C . GLU B 1 209 ? 3.183 44.722 5.221 1.00 39.24 223 GLU B C 1
ATOM 4097 O O . GLU B 1 209 ? 4.215 45.055 4.629 1.00 39.10 223 GLU B O 1
ATOM 4103 N N . GLY B 1 210 ? 2.308 45.603 5.702 1.00 44.13 224 GLY B N 1
ATOM 4104 C CA . GLY B 1 210 ? 2.566 47.020 5.800 1.00 46.28 224 GLY B CA 1
ATOM 4105 C C . GLY B 1 210 ? 2.980 47.489 7.176 1.00 50.48 224 GLY B C 1
ATOM 4106 O O . GLY B 1 210 ? 3.165 48.693 7.374 1.00 55.21 224 GLY B O 1
ATOM 4107 N N . ASP B 1 211 ? 3.131 46.581 8.135 1.00 53.47 225 ASP B N 1
ATOM 4108 C CA . ASP B 1 211 ? 3.586 46.953 9.471 1.00 63.17 225 ASP B CA 1
ATOM 4109 C C . ASP B 1 211 ? 4.841 46.178 9.853 1.00 65.18 225 ASP B C 1
ATOM 4110 O O . ASP B 1 211 ? 5.359 45.389 9.062 1.00 68.48 225 ASP B O 1
ATOM 4112 N N . ALA B 1 218 ? 12.759 46.641 6.778 1.00 80.34 232 ALA B N 1
ATOM 4113 C CA . ALA B 1 218 ? 13.524 46.400 5.560 1.00 79.64 232 ALA B CA 1
ATOM 4114 C C . ALA B 1 218 ? 13.464 44.931 5.151 1.00 81.00 232 ALA B C 1
ATOM 4115 O O . ALA B 1 218 ? 12.462 44.251 5.379 1.00 76.90 232 ALA B O 1
ATOM 4117 N N . ARG B 1 219 ? 14.550 44.446 4.541 1.00 89.17 233 ARG B N 1
ATOM 4118 C CA . ARG B 1 219 ? 14.661 43.061 4.072 1.00 88.88 233 ARG B CA 1
ATOM 4119 C C . ARG B 1 219 ? 15.937 42.462 4.663 1.00 93.74 233 ARG B C 1
ATOM 4120 O O . ARG B 1 219 ? 16.972 42.388 3.996 1.00 95.54 233 ARG B O 1
ATOM 4122 N N . GLU B 1 220 ? 15.856 42.036 5.926 1.00 94.86 234 GLU B N 1
ATOM 4123 C CA . GLU B 1 220 ? 17.008 41.411 6.569 1.00 95.31 234 GLU B CA 1
ATOM 4124 C C . GLU B 1 220 ? 17.294 40.037 5.978 1.00 95.19 234 GLU B C 1
ATOM 4125 O O . GLU B 1 220 ? 18.459 39.671 5.778 1.00 98.06 234 GLU B O 1
ATOM 4131 N N . LEU B 1 221 ? 16.248 39.263 5.693 1.00 90.11 235 LEU B N 1
ATOM 4132 C CA . LEU B 1 221 ? 16.393 37.951 5.077 1.00 85.76 235 LEU B CA 1
ATOM 4133 C C . LEU B 1 221 ? 16.586 38.021 3.565 1.00 85.97 235 LEU B C 1
ATOM 4134 O O . LEU B 1 221 ? 16.372 37.014 2.879 1.00 85.54 235 LEU B O 1
ATOM 4136 N N . GLY B 1 222 ? 16.981 39.179 3.039 1.00 87.79 236 GLY B N 1
ATOM 4137 C CA . GLY B 1 222 ? 17.215 39.323 1.612 1.00 88.48 236 GLY B CA 1
ATOM 4138 C C . GLY B 1 222 ? 15.997 39.060 0.759 1.00 88.77 236 GLY B C 1
ATOM 4139 O O . GLY B 1 222 ? 16.131 38.630 -0.392 1.00 90.35 236 GLY B O 1
ATOM 4140 N N . MET B 1 223 ? 14.806 39.308 1.292 1.00 86.28 237 MET B N 1
ATOM 4141 C CA . MET B 1 223 ? 13.567 38.999 0.602 1.00 81.68 237 MET B CA 1
ATOM 4142 C C . MET B 1 223 ? 12.982 40.260 -0.025 1.00 83.35 237 MET B C 1
ATOM 4143 O O . MET B 1 223 ? 13.500 41.368 0.135 1.00 86.26 237 MET B O 1
ATOM 4148 N N . GLU B 1 224 ? 11.886 40.083 -0.754 1.00 80.64 238 GLU B N 1
ATOM 4149 C CA . GLU B 1 224 ? 11.246 41.215 -1.397 1.00 78.75 238 GLU B CA 1
ATOM 4150 C C . GLU B 1 224 ? 10.323 41.933 -0.416 1.00 71.05 238 GLU B C 1
ATOM 4151 O O . GLU B 1 224 ? 10.134 41.517 0.730 1.00 68.68 238 GLU B O 1
ATOM 4157 N N . GLU B 1 225 ? 9.758 43.041 -0.882 1.00 70.08 239 GLU B N 1
ATOM 4158 C CA . GLU B 1 225 ? 8.743 43.748 -0.117 1.00 70.05 239 GLU B CA 1
ATOM 4159 C C . GLU B 1 225 ? 7.451 42.942 -0.134 1.00 60.28 239 GLU B C 1
ATOM 4160 O O . GLU B 1 225 ? 6.998 42.500 -1.195 1.00 60.05 239 GLU B O 1
ATOM 4166 N N . ARG B 1 226 ? 6.864 42.743 1.048 1.00 49.29 240 ARG B N 1
ATOM 4167 C CA . ARG B 1 226 ? 5.593 42.043 1.209 1.00 39.79 240 ARG B CA 1
ATOM 4168 C C . ARG B 1 226 ? 5.652 40.657 0.573 1.00 34.18 240 ARG B C 1
ATOM 4169 O O . ARG B 1 226 ? 5.010 40.412 -0.460 1.00 32.35 240 ARG B O 1
ATOM 4177 N N . PRO B 1 227 ? 6.399 39.723 1.173 1.00 31.44 241 PRO B N 1
ATOM 4178 C CA . PRO B 1 227 ? 6.629 38.431 0.502 1.00 34.09 241 PRO B CA 1
ATOM 4179 C C . PRO B 1 227 ? 5.381 37.584 0.284 1.00 25.96 241 PRO B C 1
ATOM 4180 O O . PRO B 1 227 ? 5.207 37.038 -0.812 1.00 27.55 241 PRO B O 1
ATOM 4184 N N . TYR B 1 228 ? 4.514 37.437 1.288 1.00 24.60 242 TYR B N 1
ATOM 4185 C CA . TYR B 1 228 ? 3.316 36.622 1.093 1.00 20.92 242 TYR B CA 1
ATOM 4186 C C . TYR B 1 228 ? 2.398 37.238 0.049 1.00 19.86 242 TYR B C 1
ATOM 4187 O O . TYR B 1 228 ? 1.802 36.520 -0.765 1.00 19.37 242 TYR B O 1
ATOM 4196 N N . SER B 1 229 ? 2.272 38.567 0.064 1.00 22.73 243 SER B N 1
ATOM 4197 C CA A SER B 1 229 ? 1.469 39.246 -0.949 0.81 23.17 243 SER B CA 1
ATOM 4198 C CA B SER B 1 229 ? 1.459 39.229 -0.948 0.19 22.37 243 SER B CA 1
ATOM 4199 C C . SER B 1 229 ? 2.007 38.967 -2.344 1.00 23.49 243 SER B C 1
ATOM 4200 O O . SER B 1 229 ? 1.240 38.728 -3.280 1.00 21.39 243 SER B O 1
ATOM 4205 N N . SER B 1 230 ? 3.332 39.009 -2.504 1.00 25.48 244 SER B N 1
ATOM 4206 C CA A SER B 1 230 ? 3.912 38.750 -3.817 0.47 23.85 244 SER B CA 1
ATOM 4207 C CA B SER B 1 230 ? 3.923 38.747 -3.813 0.53 23.65 244 SER B CA 1
ATOM 4208 C C . SER B 1 230 ? 3.644 37.320 -4.262 1.00 23.37 244 SER B C 1
ATOM 4209 O O . SER B 1 230 ? 3.369 37.070 -5.442 1.00 25.16 244 SER B O 1
ATOM 4214 N N . ARG B 1 231 ? 3.707 36.368 -3.337 1.00 20.44 245 ARG B N 1
ATOM 4215 C CA A ARG B 1 231 ? 3.442 34.986 -3.706 0.50 19.54 245 ARG B CA 1
ATOM 4216 C CA B ARG B 1 231 ? 3.439 34.984 -3.708 0.50 19.53 245 ARG B CA 1
ATOM 4217 C C . ARG B 1 231 ? 1.967 34.775 -4.034 1.00 18.15 245 ARG B C 1
ATOM 4218 O O . ARG B 1 231 ? 1.632 33.992 -4.929 1.00 18.55 245 ARG B O 1
ATOM 4233 N N . LEU B 1 232 ? 1.070 35.467 -3.325 1.00 17.97 246 LEU B N 1
ATOM 4234 C CA . LEU B 1 232 ? -0.347 35.368 -3.659 1.00 17.36 246 LEU B CA 1
ATOM 4235 C C . LEU B 1 232 ? -0.630 35.938 -5.045 1.00 16.09 246 LEU B C 1
ATOM 4236 O O . LEU B 1 232 ? -1.469 35.410 -5.785 1.00 17.56 246 LEU B O 1
ATOM 4241 N N . LYS B 1 233 ? 0.054 37.019 -5.412 1.00 18.05 247 LYS B N 1
ATOM 4242 C CA . LYS B 1 233 ? -0.070 37.533 -6.775 1.00 18.23 247 LYS B CA 1
ATOM 4243 C C . LYS B 1 233 ? 0.441 36.514 -7.784 1.00 20.96 247 LYS B C 1
ATOM 4244 O O . LYS B 1 233 ? -0.158 36.324 -8.851 1.00 22.33 247 LYS B O 1
ATOM 4250 N N . LYS B 1 234 ? 1.538 35.829 -7.451 1.00 21.60 248 LYS B N 1
ATOM 4251 C CA . LYS B 1 234 ? 2.056 34.783 -8.325 1.00 24.21 248 LYS B CA 1
ATOM 4252 C C . LYS B 1 234 ? 1.048 33.653 -8.480 1.00 21.01 248 LYS B C 1
ATOM 4253 O O . LYS B 1 234 ? 0.883 33.111 -9.581 1.00 20.89 248 LYS B O 1
ATOM 4259 N N . ILE B 1 235 ? 0.352 33.296 -7.396 1.00 18.04 249 ILE B N 1
ATOM 4260 C CA . ILE B 1 235 ? -0.696 32.281 -7.483 1.00 19.11 249 ILE B CA 1
ATOM 4261 C C . ILE B 1 235 ? -1.757 32.697 -8.494 1.00 19.38 249 ILE B C 1
ATOM 4262 O O . ILE B 1 235 ? -2.200 31.888 -9.315 1.00 18.48 249 ILE B O 1
ATOM 4267 N N . GLY B 1 236 ? -2.166 33.966 -8.468 1.00 18.70 250 GLY B N 1
ATOM 4268 C CA . GLY B 1 236 ? -3.157 34.418 -9.430 1.00 20.86 250 GLY B CA 1
ATOM 4269 C C . GLY B 1 236 ? -2.673 34.306 -10.862 1.00 22.93 250 GLY B C 1
ATOM 4270 O O . GLY B 1 236 ? -3.446 33.964 -11.763 1.00 22.42 250 GLY B O 1
ATOM 4271 N N . GLU B 1 237 ? -1.388 34.587 -11.094 1.00 19.72 251 GLU B N 1
ATOM 4272 C CA . GLU B 1 237 ? -0.829 34.414 -12.428 1.00 20.90 251 GLU B CA 1
ATOM 4273 C C . GLU B 1 237 ? -0.815 32.946 -12.829 1.00 18.94 251 GLU B C 1
ATOM 4274 O O . GLU B 1 237 ? -1.206 32.604 -13.949 1.00 20.64 251 GLU B O 1
ATOM 4280 N N . LEU B 1 238 ? -0.397 32.063 -11.922 1.00 19.17 252 LEU B N 1
ATOM 4281 C CA . LEU B 1 238 ? -0.359 30.635 -12.228 1.00 18.99 252 LEU B CA 1
ATOM 4282 C C . LEU B 1 238 ? -1.752 30.093 -12.515 1.00 18.39 252 LEU B C 1
ATOM 4283 O O . LEU B 1 238 ? -1.920 29.236 -13.389 1.00 18.86 252 LEU B O 1
ATOM 4288 N N . LEU B 1 239 ? -2.765 30.587 -11.800 1.00 16.61 253 LEU B N 1
ATOM 4289 C CA . LEU B 1 239 ? -4.121 30.101 -12.019 1.00 15.95 253 LEU B CA 1
ATOM 4290 C C . LEU B 1 239 ? -4.659 30.505 -13.384 1.00 17.78 253 LEU B C 1
ATOM 4291 O O . LEU B 1 239 ? -5.625 29.901 -13.854 1.00 21.30 253 LEU B O 1
ATOM 4296 N N . ASP B 1 240 ? -4.062 31.513 -14.014 1.00 17.03 254 ASP B N 1
ATOM 4297 C CA . ASP B 1 240 ? -4.415 31.935 -15.364 1.00 19.37 254 ASP B CA 1
ATOM 4298 C C . ASP B 1 240 ? -3.506 31.351 -16.437 1.00 21.21 254 ASP B C 1
ATOM 4299 O O . ASP B 1 240 ? -3.692 31.663 -17.615 1.00 23.98 254 ASP B O 1
ATOM 4304 N N . GLN B 1 241 ? -2.534 30.523 -16.069 1.00 20.02 255 GLN B N 1
ATOM 4305 C CA . GLN B 1 241 ? -1.482 30.108 -16.986 1.00 21.55 255 GLN B CA 1
ATOM 4306 C C . GLN B 1 241 ? -1.810 28.744 -17.585 1.00 17.87 255 GLN B C 1
ATOM 4307 O O . GLN B 1 241 ? -2.343 27.864 -16.901 1.00 18.38 255 GLN B O 1
ATOM 4313 N N . ALA B 1 242 ? -1.492 28.578 -18.866 1.00 21.69 256 ALA B N 1
ATOM 4314 C CA . ALA B 1 242 ? -1.709 27.294 -19.521 1.00 22.75 256 ALA B CA 1
ATOM 4315 C C . ALA B 1 242 ? -0.711 26.249 -19.031 1.00 23.13 256 ALA B C 1
ATOM 4316 O O . ALA B 1 242 ? 0.463 26.551 -18.801 1.00 22.52 256 ALA B O 1
ATOM 4318 N N . SER B 1 243 ? -1.197 25.016 -18.865 1.00 21.77 257 SER B N 1
ATOM 4319 C CA . SER B 1 243 ? -0.361 23.822 -18.649 1.00 21.39 257 SER B CA 1
ATOM 4320 C C . SER B 1 243 ? 0.717 24.029 -17.585 1.00 20.14 257 SER B C 1
ATOM 4321 O O . SER B 1 243 ? 1.910 23.827 -17.829 1.00 25.60 257 SER B O 1
ATOM 4324 N N . VAL B 1 244 ? 0.290 24.452 -16.402 1.00 19.52 258 VAL B N 1
ATOM 4325 C CA . VAL B 1 244 ? 1.231 24.684 -15.306 1.00 18.55 258 VAL B CA 1
ATOM 4326 C C . VAL B 1 244 ? 1.789 23.349 -14.830 1.00 23.76 258 VAL B C 1
ATOM 4327 O O . VAL B 1 244 ? 1.031 22.448 -14.455 1.00 28.27 258 VAL B O 1
ATOM 4331 N N . THR B 1 245 ? 3.115 23.235 -14.815 1.00 21.08 259 THR B N 1
ATOM 4332 C CA . THR B 1 245 ? 3.798 22.003 -14.446 1.00 21.14 259 THR B CA 1
ATOM 4333 C C . THR B 1 245 ? 4.225 22.035 -12.985 1.00 20.97 259 THR B C 1
ATOM 4334 O O . THR B 1 245 ? 4.339 23.096 -12.367 1.00 20.06 259 THR B O 1
ATOM 4338 N N . ARG B 1 246 ? 4.485 20.837 -12.449 1.00 22.66 260 ARG B N 1
ATOM 4339 C CA . ARG B 1 246 ? 5.008 20.733 -11.091 1.00 23.18 260 ARG B CA 1
ATOM 4340 C C . ARG B 1 246 ? 6.291 21.534 -10.941 1.00 22.58 260 ARG B C 1
ATOM 4341 O O . ARG B 1 246 ? 6.489 22.228 -9.935 1.00 21.68 260 ARG B O 1
ATOM 4349 N N . GLU B 1 247 ? 7.176 21.446 -11.934 1.00 22.85 261 GLU B N 1
ATOM 4350 C CA . GLU B 1 247 ? 8.436 22.178 -11.886 1.00 27.71 261 GLU B CA 1
ATOM 4351 C C . GLU B 1 247 ? 8.201 23.679 -11.770 1.00 31.16 261 GLU B C 1
ATOM 4352 O O . GLU B 1 247 ? 8.918 24.374 -11.038 1.00 27.51 261 GLU B O 1
ATOM 4358 N N . GLU B 1 248 ? 7.185 24.198 -12.466 1.00 25.10 262 GLU B N 1
ATOM 4359 C CA . GLU B 1 248 ? 6.872 25.618 -12.352 1.00 23.40 262 GLU B CA 1
ATOM 4360 C C . GLU B 1 248 ? 6.318 25.961 -10.972 1.00 22.14 262 GLU B C 1
ATOM 4361 O O . GLU B 1 248 ? 6.682 26.990 -10.389 1.00 22.37 262 GLU B O 1
ATOM 4367 N N . VAL B 1 249 ? 5.446 25.112 -10.428 1.00 20.33 263 VAL B N 1
ATOM 4368 C CA . VAL B 1 249 ? 4.891 25.379 -9.104 1.00 18.84 263 VAL B CA 1
ATOM 4369 C C . VAL B 1 249 ? 5.992 25.374 -8.049 1.00 21.03 263 VAL B C 1
ATOM 4370 O O . VAL B 1 249 ? 6.064 26.269 -7.197 1.00 22.64 263 VAL B O 1
ATOM 4374 N N . VAL B 1 250 ? 6.857 24.357 -8.080 1.00 20.08 264 VAL B N 1
ATOM 4375 C CA . VAL B 1 250 ? 7.893 24.241 -7.054 1.00 20.33 264 VAL B CA 1
ATOM 4376 C C . VAL B 1 250 ? 8.887 25.393 -7.161 1.00 23.33 264 VAL B C 1
ATOM 4377 O O . VAL B 1 250 ? 9.324 25.951 -6.148 1.00 25.55 264 VAL B O 1
ATOM 4381 N N . SER B 1 251 ? 9.232 25.795 -8.384 1.00 24.64 265 SER B N 1
ATOM 4382 C CA A SER B 1 251 ? 10.216 26.858 -8.553 0.27 25.92 265 SER B CA 1
ATOM 4383 C CA B SER B 1 251 ? 10.220 26.856 -8.539 0.45 25.40 265 SER B CA 1
ATOM 4384 C CA C SER B 1 251 ? 10.213 26.861 -8.565 0.28 25.94 265 SER B CA 1
ATOM 4385 C C . SER B 1 251 ? 9.644 28.224 -8.197 1.00 26.02 265 SER B C 1
ATOM 4386 O O . SER B 1 251 ? 10.374 29.089 -7.702 1.00 30.34 265 SER B O 1
ATOM 4393 N N . GLU B 1 252 ? 8.351 28.441 -8.437 1.00 24.00 266 GLU B N 1
ATOM 4394 C CA . GLU B 1 252 ? 7.770 29.756 -8.196 1.00 22.47 266 GLU B CA 1
ATOM 4395 C C . GLU B 1 252 ? 7.161 29.914 -6.810 1.00 24.22 266 GLU B C 1
ATOM 4396 O O . GLU B 1 252 ? 7.182 31.021 -6.264 1.00 25.97 266 GLU B O 1
ATOM 4402 N N . LEU B 1 253 ? 6.623 28.843 -6.227 1.00 21.26 267 LEU B N 1
ATOM 4403 C CA . LEU B 1 253 ? 6.009 28.906 -4.906 1.00 19.53 267 LEU B CA 1
ATOM 4404 C C . LEU B 1 253 ? 6.778 28.147 -3.839 1.00 21.03 267 LEU B C 1
ATOM 4405 O O . LEU B 1 253 ? 6.743 28.544 -2.674 1.00 22.92 267 LEU B O 1
ATOM 4410 N N . GLY B 1 254 ? 7.465 27.073 -4.206 1.00 21.61 268 GLY B N 1
ATOM 4411 C CA . GLY B 1 254 ? 8.227 26.277 -3.266 1.00 19.81 268 GLY B CA 1
ATOM 4412 C C . GLY B 1 254 ? 7.454 25.061 -2.780 1.00 19.16 268 GLY B C 1
ATOM 4413 O O . GLY B 1 254 ? 6.243 24.929 -2.961 1.00 20.25 268 GLY B O 1
ATOM 4414 N N . ASN B 1 255 ? 8.194 24.151 -2.153 1.00 19.04 269 ASN B N 1
ATOM 4415 C CA . ASN B 1 255 ? 7.619 22.981 -1.504 1.00 18.50 269 ASN B CA 1
ATOM 4416 C C . ASN B 1 255 ? 8.386 22.661 -0.225 1.00 18.97 269 ASN B C 1
ATOM 4417 O O . ASN B 1 255 ? 8.573 21.493 0.139 1.00 18.40 269 ASN B O 1
ATOM 4422 N N . GLY B 1 256 ? 8.817 23.700 0.492 1.00 19.23 270 GLY B N 1
ATOM 4423 C CA . GLY B 1 256 ? 9.791 23.548 1.549 1.00 19.10 270 GLY B CA 1
ATOM 4424 C C . GLY B 1 256 ? 9.239 23.639 2.964 1.00 19.09 270 GLY B C 1
ATOM 4425 O O . GLY B 1 256 ? 8.036 23.733 3.209 1.00 19.17 270 GLY B O 1
ATOM 4426 N N . ILE B 1 257 ? 10.178 23.603 3.915 1.00 18.92 271 ILE B N 1
ATOM 4427 C CA . ILE B 1 257 ? 9.827 23.649 5.329 1.00 20.13 271 ILE B CA 1
ATOM 4428 C C . ILE B 1 257 ? 9.578 25.063 5.820 1.00 18.18 271 ILE B C 1
ATOM 4429 O O . ILE B 1 257 ? 8.985 25.231 6.892 1.00 21.27 271 ILE B O 1
ATOM 4434 N N . ALA B 1 258 ? 10.024 26.080 5.086 1.00 18.63 272 ALA B N 1
ATOM 4435 C CA . ALA B 1 258 ? 9.710 27.447 5.474 1.00 19.30 272 ALA B CA 1
ATOM 4436 C C . ALA B 1 258 ? 8.245 27.736 5.183 1.00 16.82 272 ALA B C 1
ATOM 4437 O O . ALA B 1 258 ? 7.694 27.278 4.179 1.00 16.16 272 ALA B O 1
ATOM 4439 N N . ALA B 1 259 ? 7.607 28.486 6.081 1.00 17.77 273 ALA B N 1
ATOM 4440 C CA . ALA B 1 259 ? 6.208 28.850 5.873 1.00 16.41 273 ALA B CA 1
ATOM 4441 C C . ALA B 1 259 ? 5.998 29.557 4.533 1.00 14.53 273 ALA B C 1
ATOM 4442 O O . ALA B 1 259 ? 4.995 29.327 3.854 1.00 16.19 273 ALA B O 1
ATOM 4444 N N . PHE B 1 260 ? 6.952 30.400 4.126 1.00 17.52 274 PHE B N 1
ATOM 4445 C CA A PHE B 1 260 ? 6.843 31.143 2.875 0.52 19.19 274 PHE B CA 1
ATOM 4446 C CA B PHE B 1 260 ? 6.776 31.129 2.875 0.48 18.21 274 PHE B CA 1
ATOM 4447 C C . PHE B 1 260 ? 6.888 30.226 1.656 1.00 18.71 274 PHE B C 1
ATOM 4448 O O . PHE B 1 260 ? 6.363 30.579 0.596 1.00 21.68 274 PHE B O 1
ATOM 4463 N N . GLU B 1 261 ? 7.519 29.058 1.789 1.00 17.97 275 GLU B N 1
ATOM 4464 C CA . GLU B 1 261 ? 7.659 28.113 0.689 1.00 17.84 275 GLU B CA 1
ATOM 4465 C C . GLU B 1 261 ? 6.693 26.940 0.805 1.00 18.53 275 GLU B C 1
ATOM 4466 O O . GLU B 1 261 ? 6.896 25.912 0.151 1.00 18.63 275 GLU B O 1
ATOM 4472 N N . SER B 1 262 ? 5.635 27.079 1.603 1.00 15.65 276 SER B N 1
ATOM 4473 C CA . SER B 1 262 ? 4.684 25.986 1.765 1.00 15.42 276 SER B CA 1
ATOM 4474 C C . SER B 1 262 ? 3.246 26.446 1.961 1.00 14.31 276 SER B C 1
ATOM 4475 O O . SER B 1 262 ? 2.326 25.793 1.468 1.00 15.05 276 SER B O 1
ATOM 4478 N N . VAL B 1 263 ? 3.021 27.538 2.686 1.00 14.82 277 VAL B N 1
ATOM 4479 C CA . VAL B 1 263 ? 1.644 27.976 2.905 1.00 13.78 277 VAL B CA 1
ATOM 4480 C C . VAL B 1 263 ? 1.022 28.454 1.593 1.00 14.16 277 VAL B C 1
ATOM 4481 O O . VAL B 1 263 ? -0.073 27.998 1.228 1.00 13.93 277 VAL B O 1
ATOM 4485 N N . PRO B 1 264 ? 1.652 29.374 0.848 1.00 14.77 278 PRO B N 1
ATOM 4486 C CA . PRO B 1 264 ? 1.063 29.722 -0.455 1.00 14.10 278 PRO B CA 1
ATOM 4487 C C . PRO B 1 264 ? 0.913 28.524 -1.374 1.00 13.20 278 PRO B C 1
ATOM 4488 O O . PRO B 1 264 ? -0.088 28.426 -2.090 1.00 14.56 278 PRO B O 1
ATOM 4492 N N . THR B 1 265 ? 1.870 27.589 -1.333 1.00 14.29 279 THR B N 1
ATOM 4493 C CA . THR B 1 265 ? 1.765 26.390 -2.156 1.00 14.72 279 THR B CA 1
ATOM 4494 C C . THR B 1 265 ? 0.510 25.600 -1.821 1.00 13.56 279 THR B C 1
ATOM 4495 O O . THR B 1 265 ? -0.221 25.170 -2.722 1.00 13.72 279 THR B O 1
ATOM 4499 N N . ALA B 1 266 ? 0.226 25.425 -0.533 1.00 13.16 280 ALA B N 1
ATOM 4500 C CA . ALA B 1 266 ? -0.983 24.707 -0.138 1.00 12.11 280 ALA B CA 1
ATOM 4501 C C . ALA B 1 266 ? -2.239 25.412 -0.620 1.00 12.03 280 ALA B C 1
ATOM 4502 O O . ALA B 1 266 ? -3.178 24.761 -1.096 1.00 14.33 280 ALA B O 1
ATOM 4504 N N . ILE B 1 267 ? -2.267 26.746 -0.525 1.00 12.80 281 ILE B N 1
ATOM 4505 C CA . ILE B 1 267 ? -3.401 27.519 -1.026 1.00 13.33 281 ILE B CA 1
ATOM 4506 C C . ILE B 1 267 ? -3.552 27.351 -2.531 1.00 13.81 281 ILE B C 1
ATOM 4507 O O . ILE B 1 267 ? -4.665 27.187 -3.036 1.00 14.11 281 ILE B O 1
ATOM 4512 N N . TYR B 1 268 ? -2.439 27.396 -3.269 1.00 14.21 282 TYR B N 1
ATOM 4513 C CA . TYR B 1 268 ? -2.501 27.133 -4.703 1.00 14.83 282 TYR B CA 1
ATOM 4514 C C . TYR B 1 268 ? -3.105 25.764 -4.992 1.00 14.52 282 TYR B C 1
ATOM 4515 O O . TYR B 1 268 ? -3.958 25.626 -5.875 1.00 14.92 282 TYR B O 1
ATOM 4524 N N . CYS B 1 269 ? -2.683 24.738 -4.252 1.00 14.34 283 CYS B N 1
ATOM 4525 C CA . CYS B 1 269 ? -3.228 23.402 -4.487 1.00 13.03 283 CYS B CA 1
ATOM 4526 C C . CYS B 1 269 ? -4.736 23.393 -4.296 1.00 15.10 283 CYS B C 1
ATOM 4527 O O . CYS B 1 269 ? -5.474 22.832 -5.119 1.00 15.07 283 CYS B O 1
ATOM 4530 N N . PHE B 1 270 ? -5.215 24.030 -3.224 1.00 13.96 284 PHE B N 1
ATOM 4531 C CA . PHE B 1 270 ? -6.656 24.150 -3.020 1.00 13.49 284 PHE B CA 1
ATOM 4532 C C . PHE B 1 270 ? -7.341 24.840 -4.197 1.00 14.42 284 PHE B C 1
ATOM 4533 O O . PHE B 1 270 ? -8.338 24.340 -4.725 1.00 15.18 284 PHE B O 1
ATOM 4541 N N . LEU B 1 271 ? -6.833 26.003 -4.612 1.00 15.06 285 LEU B N 1
ATOM 4542 C CA . LEU B 1 271 ? -7.515 26.762 -5.656 1.00 15.49 285 LEU B CA 1
ATOM 4543 C C . LEU B 1 271 ? -7.448 26.044 -6.995 1.00 16.65 285 LEU B C 1
ATOM 4544 O O . LEU B 1 271 ? -8.447 25.986 -7.724 1.00 18.30 285 LEU B O 1
ATOM 4549 N N . ARG B 1 272 ? -6.271 25.528 -7.350 1.00 14.93 286 ARG B N 1
ATOM 4550 C CA . ARG B 1 272 ? -6.120 24.817 -8.616 1.00 14.92 286 ARG B CA 1
ATOM 4551 C C . ARG B 1 272 ? -7.067 23.631 -8.694 1.00 16.24 286 ARG B C 1
ATOM 4552 O O . ARG B 1 272 ? -7.690 23.388 -9.736 1.00 17.58 286 ARG B O 1
ATOM 4560 N N . CYS B 1 273 ? -7.195 22.889 -7.598 1.00 16.53 287 CYS B N 1
ATOM 4561 C CA . CYS B 1 273 ? -7.974 21.662 -7.596 1.00 17.60 287 CYS B CA 1
ATOM 4562 C C . CYS B 1 273 ? -9.467 21.888 -7.386 1.00 19.65 287 CYS B C 1
ATOM 4563 O O . CYS B 1 273 ? -10.211 20.907 -7.307 1.00 21.09 287 CYS B O 1
ATOM 4566 N N . MET B 1 274 ? -9.932 23.139 -7.312 1.00 20.52 288 MET B N 1
ATOM 4567 C CA A MET B 1 274 ? -11.367 23.367 -7.362 0.50 22.23 288 MET B CA 1
ATOM 4568 C CA B MET B 1 274 ? -11.370 23.385 -7.372 0.50 20.37 288 MET B CA 1
ATOM 4569 C C . MET B 1 274 ? -11.939 22.973 -8.713 1.00 26.11 288 MET B C 1
ATOM 4570 O O . MET B 1 274 ? -13.135 22.696 -8.809 1.00 26.22 288 MET B O 1
ATOM 4579 N N . GLU B 1 275 ? -11.106 22.920 -9.730 1.00 20.81 289 GLU B N 1
ATOM 4580 C CA . GLU B 1 275 ? -11.470 22.457 -11.044 1.00 24.56 289 GLU B CA 1
ATOM 4581 C C . GLU B 1 275 ? -10.868 21.082 -11.304 1.00 24.86 289 GLU B C 1
ATOM 4582 O O . GLU B 1 275 ? -9.829 20.728 -10.735 1.00 23.70 289 GLU B O 1
ATOM 4588 N N . PRO B 1 276 ? -11.500 20.288 -12.163 1.00 25.77 290 PRO B N 1
ATOM 4589 C CA . PRO B 1 276 ? -10.951 18.972 -12.495 1.00 27.87 290 PRO B CA 1
ATOM 4590 C C . PRO B 1 276 ? -9.572 19.087 -13.126 1.00 33.11 290 PRO B C 1
ATOM 4591 O O . PRO B 1 276 ? -9.189 20.118 -13.688 1.00 29.74 290 PRO B O 1
ATOM 4595 N N . ASP B 1 277 ? -8.822 17.998 -13.018 1.00 32.59 291 ASP B N 1
ATOM 4596 C CA . ASP B 1 277 ? -7.494 17.875 -13.612 1.00 33.42 291 ASP B CA 1
ATOM 4597 C C . ASP B 1 277 ? -7.504 16.588 -14.422 1.00 40.69 291 ASP B C 1
ATOM 4598 O O . ASP B 1 277 ? -7.618 15.494 -13.830 1.00 31.28 291 ASP B O 1
ATOM 4603 N N . PRO B 1 278 ? -7.389 16.659 -15.758 1.00 43.07 292 PRO B N 1
ATOM 4604 C CA . PRO B 1 278 ? -7.430 15.440 -16.582 1.00 40.41 292 PRO B CA 1
ATOM 4605 C C . PRO B 1 278 ? -6.400 14.396 -16.185 1.00 34.88 292 PRO B C 1
ATOM 4606 O O . PRO B 1 278 ? -6.533 13.220 -16.545 1.00 36.13 292 PRO B O 1
ATOM 4610 N N . GLU B 1 279 ? -5.377 14.809 -15.443 1.00 36.52 293 GLU B N 1
ATOM 4611 C CA . GLU B 1 279 ? -4.312 13.917 -15.012 1.00 35.25 293 GLU B CA 1
ATOM 4612 C C . GLU B 1 279 ? -4.638 13.182 -13.717 1.00 35.23 293 GLU B C 1
ATOM 4613 O O . GLU B 1 279 ? -3.919 12.247 -13.350 1.00 34.78 293 GLU B O 1
ATOM 4615 N N . ILE B 1 280 ? -5.691 13.577 -13.020 1.00 27.88 294 ILE B N 1
ATOM 4616 C CA . ILE B 1 280 ? -6.179 12.858 -11.852 1.00 26.57 294 ILE B CA 1
ATOM 4617 C C . ILE B 1 280 ? -7.555 12.308 -12.204 1.00 31.44 294 ILE B C 1
ATOM 4618 O O . ILE B 1 280 ? -8.436 13.074 -12.615 1.00 35.19 294 ILE B O 1
ATOM 4623 N N . PRO B 1 281 ? -7.770 10.998 -12.109 1.00 29.02 295 PRO B N 1
ATOM 4624 C CA . PRO B 1 281 ? -9.043 10.419 -12.552 1.00 29.03 295 PRO B CA 1
ATOM 4625 C C . PRO B 1 281 ? -10.244 11.056 -11.870 1.00 26.36 295 PRO B C 1
ATOM 4626 O O . PRO B 1 281 ? -10.205 11.415 -10.692 1.00 23.90 295 PRO B O 1
ATOM 4630 N N . SER B 1 282 ? -11.333 11.174 -12.640 1.00 29.93 296 SER B N 1
ATOM 4631 C CA . SER B 1 282 ? -12.550 11.825 -12.162 1.00 31.58 296 SER B CA 1
ATOM 4632 C C . SER B 1 282 ? -13.254 11.041 -11.062 1.00 28.32 296 SER B C 1
ATOM 4633 O O . SER B 1 282 ? -14.103 11.612 -10.368 1.00 33.14 296 SER B O 1
ATOM 4636 N N . ALA B 1 283 ? -12.901 9.769 -10.866 1.00 25.86 297 ALA B N 1
ATOM 4637 C CA . ALA B 1 283 ? -13.436 9.019 -9.733 1.00 30.09 297 ALA B CA 1
ATOM 4638 C C . ALA B 1 283 ? -13.043 9.642 -8.403 1.00 27.31 297 ALA B C 1
ATOM 4639 O O . ALA B 1 283 ? -13.738 9.438 -7.402 1.00 32.29 297 ALA B O 1
ATOM 4641 N N . PHE B 1 284 ? -11.927 10.372 -8.355 1.00 23.95 298 PHE B N 1
ATOM 4642 C CA . PHE B 1 284 ? -11.534 11.062 -7.136 1.00 21.38 298 PHE B CA 1
ATOM 4643 C C . PHE B 1 284 ? -12.337 12.348 -7.015 1.00 21.63 298 PHE B C 1
ATOM 4644 O O . PHE B 1 284 ? -12.535 13.064 -8.002 1.00 24.06 298 PHE B O 1
ATOM 4652 N N . ASN B 1 285 ? -12.828 12.626 -5.808 1.00 20.61 299 ASN B N 1
ATOM 4653 C CA . ASN B 1 285 ? -13.560 13.866 -5.594 1.00 20.64 299 ASN B CA 1
ATOM 4654 C C . ASN B 1 285 ? -12.576 15.025 -5.436 1.00 19.28 299 ASN B C 1
ATOM 4655 O O . ASN B 1 285 ? -11.356 14.854 -5.535 1.00 20.13 299 ASN B O 1
ATOM 4660 N N . SER B 1 286 ? -13.110 16.224 -5.172 1.00 18.78 300 SER B N 1
ATOM 4661 C CA . SER B 1 286 ? -12.266 17.416 -5.125 1.00 16.41 300 SER B CA 1
ATOM 4662 C C . SER B 1 286 ? -11.297 17.391 -3.950 1.00 17.86 300 SER B C 1
ATOM 4663 O O . SER B 1 286 ? -10.154 17.830 -4.090 1.00 17.25 300 SER B O 1
ATOM 4666 N N . LEU B 1 287 ? -11.735 16.909 -2.785 1.00 15.66 301 LEU B N 1
ATOM 4667 C CA . LEU B 1 287 ? -10.822 16.818 -1.650 1.00 17.59 301 LEU B CA 1
ATOM 4668 C C . LEU B 1 287 ? -9.703 15.829 -1.942 1.00 14.97 301 LEU B C 1
ATOM 4669 O O . LEU B 1 287 ? -8.523 16.112 -1.705 1.00 16.07 301 LEU B O 1
ATOM 4674 N N . GLN B 1 288 ? -10.062 14.646 -2.452 1.00 16.45 302 GLN B N 1
ATOM 4675 C CA . GLN B 1 288 ? -9.044 13.667 -2.820 1.00 16.79 302 GLN B CA 1
ATOM 4676 C C . GLN B 1 288 ? -8.076 14.228 -3.849 1.00 16.62 302 GLN B C 1
ATOM 4677 O O . GLN B 1 288 ? -6.861 14.024 -3.745 1.00 16.61 302 GLN B O 1
ATOM 4683 N N . ARG B 1 289 ? -8.602 14.904 -4.872 1.00 17.16 303 ARG B N 1
ATOM 4684 C CA . ARG B 1 289 ? -7.754 15.479 -5.908 1.00 17.85 303 ARG B CA 1
ATOM 4685 C C . ARG B 1 289 ? -6.782 16.490 -5.327 1.00 17.02 303 ARG B C 1
ATOM 4686 O O . ARG B 1 289 ? -5.603 16.512 -5.698 1.00 17.41 303 ARG B O 1
ATOM 4694 N N . THR B 1 290 ? -7.256 17.318 -4.394 1.00 15.19 304 THR B N 1
ATOM 4695 C CA . THR B 1 290 ? -6.392 18.305 -3.754 1.00 14.71 304 THR B CA 1
ATOM 4696 C C . THR B 1 290 ? -5.259 17.629 -3.002 1.00 14.91 304 THR B C 1
ATOM 4697 O O . THR B 1 290 ? -4.100 18.057 -3.082 1.00 15.97 304 THR B O 1
ATOM 4701 N N . LEU B 1 291 ? -5.579 16.566 -2.261 1.00 14.76 305 LEU B N 1
ATOM 4702 C CA . LEU B 1 291 ? -4.544 15.859 -1.513 1.00 14.82 305 LEU B CA 1
ATOM 4703 C C . LEU B 1 291 ? -3.547 15.182 -2.446 1.00 15.92 305 LEU B C 1
ATOM 4704 O O . LEU B 1 291 ? -2.330 15.270 -2.245 1.00 16.99 305 LEU B O 1
ATOM 4709 N N . ILE B 1 292 ? -4.049 14.508 -3.483 1.00 14.87 306 ILE B N 1
ATOM 4710 C CA . ILE B 1 292 ? -3.175 13.833 -4.431 1.00 17.28 306 ILE B CA 1
ATOM 4711 C C . ILE B 1 292 ? -2.246 14.838 -5.093 1.00 17.38 306 ILE B C 1
ATOM 4712 O O . ILE B 1 292 ? -1.034 14.617 -5.195 1.00 16.88 306 ILE B O 1
ATOM 4717 N N . TYR B 1 293 ? -2.808 15.950 -5.579 1.00 16.19 307 TYR B N 1
ATOM 4718 C CA . TYR B 1 293 ? -1.991 16.944 -6.261 1.00 15.68 307 TYR B CA 1
ATOM 4719 C C . TYR B 1 293 ? -0.924 17.518 -5.334 1.00 14.57 307 TYR B C 1
ATOM 4720 O O . TYR B 1 293 ? 0.250 17.616 -5.714 1.00 17.09 307 TYR B O 1
ATOM 4729 N N . SER B 1 294 ? -1.318 17.907 -4.115 1.00 15.21 308 SER B N 1
ATOM 4730 C CA A SER B 1 294 ? -0.358 18.502 -3.193 0.58 14.88 308 SER B CA 1
ATOM 4731 C CA B SER B 1 294 ? -0.371 18.489 -3.163 0.42 14.72 308 SER B CA 1
ATOM 4732 C C . SER B 1 294 ? 0.793 17.546 -2.904 1.00 15.55 308 SER B C 1
ATOM 4733 O O . SER B 1 294 ? 1.960 17.954 -2.906 1.00 19.88 308 SER B O 1
ATOM 4738 N N . ILE B 1 295 ? 0.489 16.265 -2.677 1.00 14.68 309 ILE B N 1
ATOM 4739 C CA . ILE B 1 295 ? 1.552 15.302 -2.411 1.00 18.34 309 ILE B CA 1
ATOM 4740 C C . ILE B 1 295 ? 2.463 15.145 -3.619 1.00 18.31 309 ILE B C 1
ATOM 4741 O O . ILE B 1 295 ? 3.678 14.960 -3.474 1.00 20.83 309 ILE B O 1
ATOM 4746 N N . SER B 1 296 ? 1.908 15.244 -4.827 1.00 17.42 310 SER B N 1
ATOM 4747 C CA . SER B 1 296 ? 2.699 15.090 -6.039 1.00 19.85 310 SER B CA 1
ATOM 4748 C C . SER B 1 296 ? 3.748 16.181 -6.209 1.00 18.61 310 SER B C 1
ATOM 4749 O O . SER B 1 296 ? 4.674 16.001 -7.003 1.00 20.75 310 SER B O 1
ATOM 4752 N N . LEU B 1 297 ? 3.635 17.299 -5.482 1.00 17.67 311 LEU B N 1
ATOM 4753 C CA . LEU B 1 297 ? 4.660 18.334 -5.572 1.00 19.46 311 LEU B CA 1
ATOM 4754 C C . LEU B 1 297 ? 5.940 17.969 -4.832 1.00 18.61 311 LEU B C 1
ATOM 4755 O O . LEU B 1 297 ? 6.969 18.609 -5.064 1.00 20.86 311 LEU B O 1
ATOM 4760 N N . GLY B 1 298 ? 5.906 16.967 -3.961 1.00 18.23 312 GLY B N 1
ATOM 4761 C CA . GLY B 1 298 ? 7.108 16.590 -3.240 1.00 19.95 312 GLY B CA 1
ATOM 4762 C C . GLY B 1 298 ? 7.484 17.594 -2.156 1.00 18.25 312 GLY B C 1
ATOM 4763 O O . GLY B 1 298 ? 6.713 18.462 -1.761 1.00 17.89 312 GLY B O 1
ATOM 4764 N N . GLY B 1 299 ? 8.720 17.458 -1.688 1.00 20.17 313 GLY B N 1
ATOM 4765 C CA . GLY B 1 299 ? 9.191 18.348 -0.635 1.00 19.90 313 GLY B CA 1
ATOM 4766 C C . GLY B 1 299 ? 8.562 17.988 0.697 1.00 18.23 313 GLY B C 1
ATOM 4767 O O . GLY B 1 299 ? 8.520 16.817 1.086 1.00 19.19 313 GLY B O 1
ATOM 4768 N N . ASP B 1 300 ? 8.068 19.005 1.414 1.00 17.43 314 ASP B N 1
ATOM 4769 C CA . ASP B 1 300 ? 7.476 18.819 2.744 1.00 16.06 314 ASP B CA 1
ATOM 4770 C C . ASP B 1 300 ? 6.016 18.393 2.572 1.00 16.04 314 ASP B C 1
ATOM 4771 O O . ASP B 1 300 ? 5.065 19.120 2.868 1.00 17.32 314 ASP B O 1
ATOM 4776 N N . THR B 1 301 ? 5.862 17.148 2.115 1.00 16.13 315 THR B N 1
ATOM 4777 C CA A THR B 1 301 ? 4.568 16.641 1.673 0.31 17.65 315 THR B CA 1
ATOM 4778 C CA B THR B 1 301 ? 4.555 16.671 1.671 0.69 16.37 315 THR B CA 1
ATOM 4779 C C . THR B 1 301 ? 3.553 16.582 2.811 1.00 16.77 315 THR B C 1
ATOM 4780 O O . THR B 1 301 ? 2.376 16.907 2.620 1.00 18.30 315 THR B O 1
ATOM 4787 N N . ASP B 1 302 ? 3.977 16.143 3.997 1.00 16.15 316 ASP B N 1
ATOM 4788 C CA . ASP B 1 302 ? 2.992 16.010 5.062 1.00 16.41 316 ASP B CA 1
ATOM 4789 C C . ASP B 1 302 ? 2.419 17.370 5.449 1.00 15.18 316 ASP B C 1
ATOM 4790 O O . ASP B 1 302 ? 1.221 17.489 5.704 1.00 15.14 316 ASP B O 1
ATOM 4795 N N . THR B 1 303 ? 3.239 18.419 5.422 1.00 14.28 317 THR B N 1
ATOM 4796 C CA . THR B 1 303 ? 2.745 19.719 5.867 1.00 14.82 317 THR B CA 1
ATOM 4797 C C . THR B 1 303 ? 2.002 20.455 4.760 1.00 13.48 317 THR B C 1
ATOM 4798 O O . THR B 1 303 ? 0.950 21.062 5.005 1.00 13.99 317 THR B O 1
ATOM 4802 N N . ILE B 1 304 ? 2.488 20.380 3.528 1.00 13.01 318 ILE B N 1
ATOM 4803 C CA . ILE B 1 304 ? 1.731 21.003 2.448 1.00 14.43 318 ILE B CA 1
ATOM 4804 C C . ILE B 1 304 ? 0.371 20.334 2.315 1.00 13.29 318 ILE B C 1
ATOM 4805 O O . ILE B 1 304 ? -0.656 21.004 2.178 1.00 14.08 318 ILE B O 1
ATOM 4810 N N . ALA B 1 305 ? 0.335 19.003 2.407 1.00 13.82 319 ALA B N 1
ATOM 4811 C CA . ALA B 1 305 ? -0.934 18.299 2.294 1.00 14.69 319 ALA B CA 1
ATOM 4812 C C . ALA B 1 305 ? -1.839 18.527 3.505 1.00 13.66 319 ALA B C 1
ATOM 4813 O O . ALA B 1 305 ? -3.061 18.619 3.342 1.00 13.33 319 ALA B O 1
ATOM 4815 N N . THR B 1 306 ? -1.290 18.597 4.730 1.00 11.84 320 THR B N 1
ATOM 4816 C CA A THR B 1 306 ? -2.169 18.876 5.859 0.79 13.68 320 THR B CA 1
ATOM 4817 C CA B THR B 1 306 ? -2.129 18.915 5.892 0.21 13.31 320 THR B CA 1
ATOM 4818 C C . THR B 1 306 ? -2.827 20.242 5.703 1.00 12.28 320 THR B C 1
ATOM 4819 O O . THR B 1 306 ? -4.007 20.402 6.039 1.00 12.57 320 THR B O 1
ATOM 4826 N N . MET B 1 307 ? -2.081 21.231 5.204 1.00 11.06 321 MET B N 1
ATOM 4827 C CA . MET B 1 307 ? -2.623 22.572 5.078 1.00 11.95 321 MET B CA 1
ATOM 4828 C C . MET B 1 307 ? -3.631 22.655 3.941 1.00 11.56 321 MET B C 1
ATOM 4829 O O . MET B 1 307 ? -4.721 23.210 4.117 1.00 11.89 321 MET B O 1
ATOM 4834 N N . ALA B 1 308 ? -3.299 22.087 2.780 1.00 13.32 322 ALA B N 1
ATOM 4835 C CA . ALA B 1 308 ? -4.261 22.061 1.681 1.00 12.36 322 ALA B CA 1
ATOM 4836 C C . ALA B 1 308 ? -5.497 21.257 2.062 1.00 12.50 322 ALA B C 1
ATOM 4837 O O . ALA B 1 308 ? -6.625 21.634 1.729 1.00 13.66 322 ALA B O 1
ATOM 4839 N N . GLY B 1 309 ? -5.299 20.156 2.791 1.00 12.98 323 GLY B N 1
ATOM 4840 C CA . GLY B 1 309 ? -6.419 19.339 3.227 1.00 14.11 323 GLY B CA 1
ATOM 4841 C C . GLY B 1 309 ? -7.311 20.024 4.244 1.00 11.48 323 GLY B C 1
ATOM 4842 O O . GLY B 1 309 ? -8.525 19.811 4.245 1.00 12.83 323 GLY B O 1
ATOM 4843 N N . ALA B 1 310 ? -6.735 20.843 5.130 1.00 11.66 324 ALA B N 1
ATOM 4844 C CA . ALA B 1 310 ? -7.569 21.604 6.055 1.00 11.96 324 ALA B CA 1
ATOM 4845 C C . ALA B 1 310 ? -8.458 22.587 5.304 1.00 12.36 324 ALA B C 1
ATOM 4846 O O . ALA B 1 310 ? -9.649 22.736 5.621 1.00 12.83 324 ALA B O 1
ATOM 4848 N N . ILE B 1 311 ? -7.892 23.294 4.318 1.00 12.55 325 ILE B N 1
ATOM 4849 C CA . ILE B 1 311 ? -8.687 24.266 3.561 1.00 13.82 325 ILE B CA 1
ATOM 4850 C C . ILE B 1 311 ? -9.759 23.556 2.752 1.00 13.31 325 ILE B C 1
ATOM 4851 O O . ILE B 1 311 ? -10.939 23.919 2.795 1.00 12.70 325 ILE B O 1
ATOM 4856 N N . ALA B 1 312 ? -9.355 22.518 2.017 1.00 13.77 326 ALA B N 1
ATOM 4857 C CA . ALA B 1 312 ? -10.294 21.779 1.193 1.00 13.60 326 ALA B CA 1
ATOM 4858 C C . ALA B 1 312 ? -11.362 21.105 2.037 1.00 13.44 326 ALA B C 1
ATOM 4859 O O . ALA B 1 312 ? -12.531 21.049 1.640 1.00 14.02 326 ALA B O 1
ATOM 4861 N N . GLY B 1 313 ? -10.982 20.560 3.191 1.00 13.98 327 GLY B N 1
ATOM 4862 C CA . GLY B 1 313 ? -11.976 19.910 4.034 1.00 13.89 327 GLY B CA 1
ATOM 4863 C C . GLY B 1 313 ? -13.018 20.878 4.556 1.00 13.31 327 GLY B C 1
ATOM 4864 O O . GLY B 1 313 ? -14.206 20.556 4.628 1.00 14.48 327 GLY B O 1
ATOM 4865 N N . ALA B 1 314 ? -12.584 22.079 4.935 1.00 13.87 328 ALA B N 1
ATOM 4866 C CA . ALA B 1 314 ? -13.530 23.106 5.349 1.00 13.07 328 ALA B CA 1
ATOM 4867 C C . ALA B 1 314 ? -14.435 23.535 4.205 1.00 13.17 328 ALA B C 1
ATOM 4868 O O . ALA B 1 314 ? -15.593 23.884 4.438 1.00 15.50 328 ALA B O 1
ATOM 4870 N N . TYR B 1 315 ? -13.916 23.528 2.974 1.00 14.14 329 TYR B N 1
ATOM 4871 C CA . TYR B 1 315 ? -14.664 24.015 1.822 1.00 14.79 329 TYR B CA 1
ATOM 4872 C C . TYR B 1 315 ? -15.661 22.977 1.321 1.00 15.61 329 TYR B C 1
ATOM 4873 O O . TYR B 1 315 ? -16.816 23.311 1.033 1.00 17.65 329 TYR B O 1
ATOM 4882 N N . TYR B 1 316 ? -15.224 21.724 1.197 1.00 14.73 330 TYR B N 1
ATOM 4883 C CA . TYR B 1 316 ? -16.057 20.660 0.648 1.00 15.32 330 TYR B CA 1
ATOM 4884 C C . TYR B 1 316 ? -16.863 19.914 1.695 1.00 15.63 330 TYR B C 1
ATOM 4885 O O . TYR B 1 316 ? -17.904 19.340 1.359 1.00 18.98 330 TYR B O 1
ATOM 4894 N N . GLY B 1 317 ? -16.411 19.911 2.948 1.00 15.96 331 GLY B N 1
ATOM 4895 C CA . GLY B 1 317 ? -17.146 19.288 4.033 1.00 18.57 331 GLY B CA 1
ATOM 4896 C C . GLY B 1 317 ? -16.965 17.783 4.106 1.00 20.73 331 GLY B C 1
ATOM 4897 O O . GLY B 1 317 ? -16.280 17.153 3.298 1.00 17.70 331 GLY B O 1
ATOM 4898 N N . MET B 1 318 ? -17.646 17.199 5.097 1.00 19.38 332 MET B N 1
ATOM 4899 C CA . MET B 1 318 ? -17.510 15.772 5.388 1.00 22.43 332 MET B CA 1
ATOM 4900 C C . MET B 1 318 ? -17.976 14.898 4.238 1.00 24.33 332 MET B C 1
ATOM 4901 O O . MET B 1 318 ? -17.518 13.755 4.114 1.00 28.59 332 MET B O 1
ATOM 4906 N N . ASP B 1 319 ? -18.903 15.392 3.409 1.00 22.82 333 ASP B N 1
ATOM 4907 C CA . ASP B 1 319 ? -19.409 14.583 2.304 1.00 26.19 333 ASP B CA 1
ATOM 4908 C C . ASP B 1 319 ? -18.305 14.126 1.365 1.00 27.09 333 ASP B C 1
ATOM 4909 O O . ASP B 1 319 ? -18.478 13.117 0.672 1.00 31.39 333 ASP B O 1
ATOM 4914 N N . GLN B 1 320 ? -17.185 14.847 1.312 1.00 19.43 334 GLN B N 1
ATOM 4915 C CA . GLN B 1 320 ? -16.081 14.471 0.444 1.00 19.75 334 GLN B CA 1
ATOM 4916 C C . GLN B 1 320 ? -14.948 13.774 1.184 1.00 18.18 334 GLN B C 1
ATOM 4917 O O . GLN B 1 320 ? -13.917 13.483 0.572 1.00 20.29 334 GLN B O 1
ATOM 4923 N N . VAL B 1 321 ? -15.101 13.517 2.480 1.00 18.91 335 VAL B N 1
ATOM 4924 C CA . VAL B 1 321 ? -14.115 12.740 3.224 1.00 19.10 335 VAL B CA 1
ATOM 4925 C C . VAL B 1 321 ? -14.407 11.258 3.012 1.00 18.63 335 VAL B C 1
ATOM 4926 O O . VAL B 1 321 ? -15.425 10.753 3.508 1.00 21.39 335 VAL B O 1
ATOM 4930 N N . PRO B 1 322 ? -13.573 10.531 2.267 1.00 21.26 336 PRO B N 1
ATOM 4931 C CA . PRO B 1 322 ? -13.867 9.116 1.992 1.00 22.66 336 PRO B CA 1
ATOM 4932 C C . PRO B 1 322 ? -13.627 8.271 3.233 1.00 18.18 336 PRO B C 1
ATOM 4933 O O . PRO B 1 322 ? -12.580 8.376 3.869 1.00 18.93 336 PRO B O 1
ATOM 4937 N N . GLU B 1 323 ? -14.608 7.435 3.570 1.00 21.99 337 GLU B N 1
ATOM 4938 C CA . GLU B 1 323 ? -14.481 6.612 4.766 1.00 21.96 337 GLU B CA 1
ATOM 4939 C C . GLU B 1 323 ? -13.248 5.721 4.710 1.00 21.78 337 GLU B C 1
ATOM 4940 O O . GLU B 1 323 ? -12.560 5.548 5.720 1.00 21.51 337 GLU B O 1
ATOM 4946 N N . SER B 1 324 ? -12.949 5.150 3.544 1.00 21.62 338 SER B N 1
ATOM 4947 C CA . SER B 1 324 ? -11.815 4.234 3.451 1.00 24.20 338 SER B CA 1
ATOM 4948 C C . SER B 1 324 ? -10.495 4.950 3.712 1.00 23.77 338 SER B C 1
ATOM 4949 O O . SER B 1 324 ? -9.586 4.380 4.328 1.00 24.90 338 SER B O 1
ATOM 4952 N N . TRP B 1 325 ? -10.377 6.208 3.277 1.00 19.55 339 TRP B N 1
ATOM 4953 C CA . TRP B 1 325 ? -9.177 6.977 3.581 1.00 18.62 339 TRP B CA 1
ATOM 4954 C C . TRP B 1 325 ? -9.159 7.395 5.047 1.00 18.35 339 TRP B C 1
ATOM 4955 O O . TRP B 1 325 ? -8.163 7.192 5.754 1.00 18.14 339 TRP B O 1
ATOM 4966 N N . GLN B 1 326 ? -10.265 7.973 5.519 1.00 17.66 340 GLN B N 1
ATOM 4967 C CA . GLN B 1 326 ? -10.342 8.473 6.887 1.00 18.92 340 GLN B CA 1
ATOM 4968 C C . GLN B 1 326 ? -10.052 7.368 7.896 1.00 16.94 340 GLN B C 1
ATOM 4969 O O . GLN B 1 326 ? -9.269 7.556 8.837 1.00 17.30 340 GLN B O 1
ATOM 4975 N N . GLN B 1 327 ? -10.680 6.206 7.724 1.00 16.96 341 GLN B N 1
ATOM 4976 C CA . GLN B 1 327 ? -10.522 5.130 8.691 1.00 17.61 341 GLN B CA 1
ATOM 4977 C C . GLN B 1 327 ? -9.137 4.501 8.664 1.00 20.60 341 GLN B C 1
ATOM 4978 O O . GLN B 1 327 ? -8.811 3.744 9.587 1.00 21.84 341 GLN B O 1
ATOM 4984 N N . SER B 1 328 ? -8.314 4.810 7.660 1.00 19.59 342 SER B N 1
ATOM 4985 C CA . SER B 1 328 ? -6.920 4.377 7.664 1.00 20.22 342 SER B CA 1
ATOM 4986 C C . SER B 1 328 ? -6.033 5.230 8.565 1.00 18.75 342 SER B C 1
ATOM 4987 O O . SER B 1 328 ? -4.877 4.863 8.789 1.00 20.59 342 SER B O 1
ATOM 4990 N N . CYS B 1 329 ? -6.533 6.351 9.078 1.00 16.38 343 CYS B N 1
ATOM 4991 C CA . CYS B 1 329 ? -5.698 7.351 9.737 1.00 15.97 343 CYS B CA 1
ATOM 4992 C C . CYS B 1 329 ? -5.736 7.185 11.246 1.00 16.68 343 CYS B C 1
ATOM 4993 O O . CYS B 1 329 ? -6.817 7.119 11.848 1.00 17.18 343 CYS B O 1
ATOM 4996 N N . GLU B 1 330 ? -4.550 7.161 11.855 1.00 16.34 344 GLU B N 1
ATOM 4997 C CA . GLU B 1 330 ? -4.433 7.103 13.303 1.00 18.08 344 GLU B CA 1
ATOM 4998 C C . GLU B 1 330 ? -5.234 8.222 13.957 1.00 17.46 344 GLU B C 1
ATOM 4999 O O . GLU B 1 330 ? -5.064 9.402 13.633 1.00 16.68 344 GLU B O 1
ATOM 5005 N N . GLY B 1 331 ? -6.114 7.844 14.877 1.00 16.45 345 GLY B N 1
ATOM 5006 C CA . GLY B 1 331 ? -6.846 8.814 15.665 1.00 16.76 345 GLY B CA 1
ATOM 5007 C C . GLY B 1 331 ? -7.979 9.504 14.946 1.00 14.98 345 GLY B C 1
ATOM 5008 O O . GLY B 1 331 ? -8.434 10.551 15.404 1.00 16.63 345 GLY B O 1
ATOM 5009 N N . TYR B 1 332 ? -8.473 8.948 13.839 1.00 15.60 346 TYR B N 1
ATOM 5010 C CA . TYR B 1 332 ? -9.489 9.678 13.091 1.00 15.07 346 TYR B CA 1
ATOM 5011 C C . TYR B 1 332 ? -10.753 9.910 13.914 1.00 15.07 346 TYR B C 1
ATOM 5012 O O . TYR B 1 332 ? -11.440 10.923 13.719 1.00 15.18 346 TYR B O 1
ATOM 5021 N N . GLU B 1 333 ? -11.095 8.986 14.821 1.00 15.67 347 GLU B N 1
ATOM 5022 C CA . GLU B 1 333 ? -12.288 9.195 15.635 1.00 15.26 347 GLU B CA 1
ATOM 5023 C C . GLU B 1 333 ? -12.078 10.335 16.625 1.00 15.85 347 GLU B C 1
ATOM 5024 O O . GLU B 1 333 ? -12.963 11.186 16.800 1.00 17.27 347 GLU B O 1
ATOM 5030 N N . GLU B 1 334 ? -10.916 10.370 17.283 1.00 14.89 348 GLU B N 1
ATOM 5031 C CA . GLU B 1 334 ? -10.610 11.478 18.178 1.00 16.18 348 GLU B CA 1
ATOM 5032 C C . GLU B 1 334 ? -10.608 12.802 17.429 1.00 17.40 348 GLU B C 1
ATOM 5033 O O . GLU B 1 334 ? -11.154 13.798 17.914 1.00 16.36 348 GLU B O 1
ATOM 5039 N N . THR B 1 335 ? -10.015 12.822 16.234 1.00 13.68 349 THR B N 1
ATOM 5040 C CA . THR B 1 335 ? -10.024 14.030 15.418 1.00 14.51 349 THR B CA 1
ATOM 5041 C C . THR B 1 335 ? -11.455 14.494 15.162 1.00 15.91 349 THR B C 1
ATOM 5042 O O . THR B 1 335 ? -11.776 15.681 15.314 1.00 15.42 349 THR B O 1
ATOM 5046 N N . ASP B 1 336 ? -12.342 13.565 14.803 1.00 14.64 350 ASP B N 1
ATOM 5047 C CA . ASP B 1 336 ? -13.726 13.943 14.545 1.00 15.15 350 ASP B CA 1
ATOM 5048 C C . ASP B 1 336 ? -14.438 14.418 15.806 1.00 15.92 350 ASP B C 1
ATOM 5049 O O . ASP B 1 336 ? -15.206 15.386 15.760 1.00 17.44 350 ASP B O 1
ATOM 5054 N N . ILE B 1 337 ? -14.200 13.756 16.943 1.00 15.15 351 ILE B N 1
ATOM 5055 C CA . ILE B 1 337 ? -14.785 14.211 18.202 1.00 17.35 351 ILE B CA 1
ATOM 5056 C C . ILE B 1 337 ? -14.325 15.627 18.529 1.00 17.89 351 ILE B C 1
ATOM 5057 O O . ILE B 1 337 ? -15.114 16.460 18.988 1.00 19.21 351 ILE B O 1
ATOM 5062 N N . LEU B 1 338 ? -13.046 15.923 18.293 1.00 15.59 352 LEU B N 1
ATOM 5063 C CA . LEU B 1 338 ? -12.544 17.265 18.563 1.00 15.16 352 LEU B CA 1
ATOM 5064 C C . LEU B 1 338 ? -13.214 18.301 17.669 1.00 15.60 352 LEU B C 1
ATOM 5065 O O . LEU B 1 338 ? -13.550 19.400 18.128 1.00 17.08 352 LEU B O 1
ATOM 5070 N N . ALA B 1 339 ? -13.409 17.971 16.390 1.00 15.38 353 ALA B N 1
ATOM 5071 C CA . ALA B 1 339 ? -14.094 18.888 15.484 1.00 14.86 353 ALA B CA 1
ATOM 5072 C C . ALA B 1 339 ? -15.514 19.161 15.961 1.00 16.74 353 ALA B C 1
ATOM 5073 O O . ALA B 1 339 ? -15.977 20.311 15.965 1.00 17.62 353 ALA B O 1
ATOM 5075 N N . GLN B 1 340 ? -16.231 18.105 16.354 1.00 15.91 354 GLN B N 1
ATOM 5076 C CA . GLN B 1 340 ? -17.591 18.276 16.849 1.00 16.43 354 GLN B CA 1
ATOM 5077 C C . GLN B 1 340 ? -17.607 19.047 18.163 1.00 20.56 354 GLN B C 1
ATOM 5078 O O . GLN B 1 340 ? -18.507 19.863 18.399 1.00 22.50 354 GLN B O 1
ATOM 5084 N N . SER B 1 341 ? -16.611 18.814 19.024 1.00 17.35 355 SER B N 1
ATOM 5085 C CA . SER B 1 341 ? -16.528 19.560 20.276 1.00 19.29 355 SER B CA 1
ATOM 5086 C C . SER B 1 341 ? -16.281 21.045 20.026 1.00 18.53 355 SER B C 1
ATOM 5087 O O . SER B 1 341 ? -16.885 21.896 20.691 1.00 21.46 355 SER B O 1
ATOM 5090 N N . LEU B 1 342 ? -15.405 21.378 19.072 1.00 18.77 356 LEU B N 1
ATOM 5091 C CA . LEU B 1 342 ? -15.185 22.781 18.730 1.00 17.91 356 LEU B CA 1
ATOM 5092 C C . LEU B 1 342 ? -16.476 23.428 18.255 1.00 19.12 356 LEU B C 1
ATOM 5093 O O . LEU B 1 342 ? -16.781 24.571 18.616 1.00 20.15 356 LEU B O 1
ATOM 5098 N N . HIS B 1 343 ? -17.243 22.712 17.432 1.00 19.39 357 HIS B N 1
ATOM 5099 C CA . HIS B 1 343 ? -18.511 23.252 16.960 1.00 20.31 357 HIS B CA 1
ATOM 5100 C C . HIS B 1 343 ? -19.480 23.469 18.114 1.00 23.45 357 HIS B C 1
ATOM 5101 O O . HIS B 1 343 ? -20.160 24.500 18.179 1.00 24.51 357 HIS B O 1
ATOM 5108 N N . ARG B 1 344 ? -19.548 22.519 19.048 1.00 21.80 358 ARG B N 1
ATOM 5109 C CA . ARG B 1 344 ? -20.457 22.671 20.179 1.00 25.03 358 ARG B CA 1
ATOM 5110 C C . ARG B 1 344 ? -20.018 23.807 21.096 1.00 27.80 358 ARG B C 1
ATOM 5111 O O . ARG B 1 344 ? -20.842 24.627 21.514 1.00 27.92 358 ARG B O 1
ATOM 5119 N N . VAL B 1 345 ? -18.722 23.876 21.415 1.00 24.57 359 VAL B N 1
ATOM 5120 C CA . VAL B 1 345 ? -18.245 24.855 22.389 1.00 26.16 359 VAL B CA 1
ATOM 5121 C C . VAL B 1 345 ? -18.278 26.268 21.821 1.00 23.84 359 VAL B C 1
ATOM 5122 O O . VAL B 1 345 ? -18.667 27.219 22.514 1.00 30.67 359 VAL B O 1
ATOM 5126 N N . PHE B 1 346 ? -17.882 26.437 20.556 1.00 23.86 360 PHE B N 1
ATOM 5127 C CA . PHE B 1 346 ? -17.626 27.763 20.011 1.00 24.70 360 PHE B CA 1
ATOM 5128 C C . PHE B 1 346 ? -18.670 28.262 19.022 1.00 33.15 360 PHE B C 1
ATOM 5129 O O . PHE B 1 346 ? -18.758 29.475 18.811 1.00 34.45 360 PHE B O 1
ATOM 5137 N N . GLN B 1 347 ? -19.449 27.376 18.402 1.00 37.55 361 GLN B N 1
ATOM 5138 C CA . GLN B 1 347 ? -20.561 27.837 17.577 1.00 48.60 361 GLN B CA 1
ATOM 5139 C C . GLN B 1 347 ? -21.847 28.010 18.373 1.00 59.87 361 GLN B C 1
ATOM 5140 O O . GLN B 1 347 ? -22.667 28.870 18.030 1.00 62.82 361 GLN B O 1
ATOM 5146 N N . LYS B 1 348 ? -22.034 27.224 19.428 1.00 63.62 362 LYS B N 1
ATOM 5147 C CA . LYS B 1 348 ? -23.196 27.363 20.296 1.00 67.32 362 LYS B CA 1
ATOM 5148 C C . LYS B 1 348 ? -22.797 28.023 21.613 1.00 69.01 362 LYS B C 1
ATOM 5149 O O . LYS B 1 348 ? -21.906 28.873 21.650 1.00 66.29 362 LYS B O 1
#

Solvent-accessible surface area: 26456 Å² total; per-residue (Å²): 106,50,61,26,58,6,68,0,0,18,4,0,15,4,1,0,0,0,3,0,22,9,1,60,37,10,96,8,41,83,33,104,24,1,48,105,13,12,79,52,1,58,96,167,69,54,3,46,20,16,12,1,9,3,3,25,53,5,0,4,61,0,0,31,55,104,110,46,30,44,63,72,28,0,0,84,85,2,1,95,40,27,132,170,37,53,32,41,52,26,40,98,24,20,31,54,0,0,127,84,7,54,66,136,173,43,235,80,14,43,90,7,0,147,42,11,115,151,50,160,5,14,130,16,10,11,0,2,17,2,0,10,3,0,3,3,7,28,82,46,52,84,46,0,29,102,27,0,69,49,0,0,41,0,0,7,22,18,46,32,1,47,15,0,0,0,0,2,0,0,0,0,14,8,0,32,116,7,126,29,65,27,104,94,4,15,128,60,0,34,35,46,0,39,111,35,10,34,48,90,157,40,43,60,59,15,77,99,73,71,69,87,70,106,12,0,1,41,38,1,114,61,0,22,114,3,56,135,78,87,103,24,59,96,108,60,0,32,97,50,0,12,27,17,129,15,0,33,73,0,0,0,0,0,0,2,0,1,2,55,0,41,111,106,13,139,115,6,66,113,100,34,45,20,0,19,20,0,0,4,12,1,1,6,0,4,55,26,5,24,5,0,0,4,2,0,0,2,0,0,0,0,23,39,4,32,144,43,10,27,120,42,2,14,74,6,0,33,16,36,106,58,9,20,103,12,0,65,12,0,40,172,49,51,114,109,48,60,30,56,6,67,0,0,17,3,0,13,4,1,0,0,1,8,13,60,108,108,72,42,95,51,6,36,171,39,3,126,79,11,88,159,149,111,66,28,10,25,18,21,13,1,9,2,3,24,54,5,0,4,61,0,0,29,55,105,113,46,30,45,64,64,28,0,0,74,83,2,1,94,33,10,76,161,7,26,15,7,63,26,39,99,23,20,18,55,0,0,113,90,4,29,75,131,189,32,98,94,6,46,46,8,0,160,55,13,123,135,52,121,5,14,126,16,10,12,0,1,17,1,0,10,2,0,2,3,9,27,86,48,51,138,42,0,28,102,30,0,67,47,0,0,40,0,0,8,20,21,55,27,0,44,16,0,0,0,0,2,0,0,0,0,14,8,0,32,118,5,163,21,65,31,114,94,2,17,128,59,0,36,36,49,0,39,115,35,29,61,132,162,55,161,70,72,52,84,132,96,20,1,2,41,40,0,109,74,0,21,101,3,58,131,79,89,105,17,66,98,135,55,0,41,91,53,0,10,29,18,133,15,0,16,77,0,0,0,0,0,0,2,0,0,2,60,1,32,113,105,20,142,56,6,65,114,99,36,46,19,0,13,19,0,0,0,12,0,10,6,0,2,57,25,16,28,4,0,0,4,1,0,0,2,0,0,0,0,22,39,4,31,141,43,13,24,119,30,0,15,66,19,0,26,16,37,105,56,9,18,101,12,0,68,15,0,38,150,37,46,87,113

Foldseek 3Di:
DLLLLLLQLLLQLLLQQQLLVVCQVVVHQALVSSVVCVCVLVLQQATEGALLNLLLLLQLVQCLVVVHDDLLSSLQSSLVSCVVPVPRDDDPQQPQLSVLNPDPPDDDLLVSQCPTPVRQGDQFQSLQSNLQLQLLQDLDLVSLLVVSQSSQSSHGVHCNRSVLNSLLNLLLNVLLVEDDALVVSLVVSLVVLCVVQVDDVNQVVCVVVVHDGSLQNVLSVVLVVQLPDPPDDLVNLCVRQNQERGSSNASSSLSSLLNNLVDDDPSDDPVQDSSRSSSSVQSNSDYPRSRNSSSNSSSNSSNVGNVNSSPSSSSNGPCSVVSSVSSSSSNVSRD/DLLLLLLLLLLQLLLQQQLLVQAALVVLVVSCVVLPDAAQAGEGALLNLLLLLQLVQCLVVVHDDLLSSLQSSLVSCVVPVPRDDDPQQPQLSVLSPPPPPPPLLVSQCPTPVRQGDQFQSLQSNLQLQLLQDLDLVSLLVVSQSSQSSRGVHCNHSVLNSLLNLLLSVLLVEDDALVVSLVVSLVVQVVVLVVDCPVPDDRSLLNVLSVVLVVQLVDPPQDLVNLCVRQNQERGSSNASSSLSSLLNNLVDDDPSDDPVQDSSRSSSSVQSNSDYPRSRNSSSNSSSNSSHVGNVRSDPSSLNNHPCSVVSSVSSSSSCVSRVD

Sequence (660 aa):
SSSLSRFRGCLAGALLGDCVGSSSFYAAHDTVDLTSVLRHVQSLEPTEALYYTDDTAMARALVQSLLAKEAFDEVDMAHRFAQEYKKDPDRGYGAGVVTVFKKLLNPKCRDVFEPARAQFNGKGSYGNGGAMRVAGISLLAYSSVQDVQKFARLSAQLTHASSLGYNGAILQALAVHLLALQQGESSSEHFLKQQLLGHMEDLEGDAQSVLDARELGMEERPYSSSRLKKKIGELLDQASVTREEVVSSSELGNGIAAFESVPTAIYCFLRCMMEPDPEIPSAFNSLLQRTLIYSSISLGGDTTDDTIATTMAGAIAGAYYGMDQVPESWQQSCEGYEETDILAQSLHRVFQSSLSSRFRGCLAGALLGDCVGSSSFVDLTSVLRHVQSLEPRTEALYYTDDTAMARALVQSLLAKEAFDEVDMAHRFAQEYKKDPDRGYGAGVVTVFKKLLNPKCRDVFEPARAQFNGKKGSYGNGGAMRVAGISLLAYSSSVQQDVQKKFARLSAQLTHASSSLGYNGAILQALAVHLLALQQGESSSSEEHFLKKQQLLGHMEEDLEGDARELGMEERPYSSSSRRLKKIGELLDQASVTREEVVSSSELGNGIAAFFESVPTAIYCFLRCMMEPDPEIPSAFNSLQRTLIYSSISLGGDTTDTIATTMAGAIAGAYYGMDQVPESWQQSCEGYEETDILAQSLHRVFQK

Radius of gyration: 27.71 Å; Cα contacts (8 Å, |Δi|>4): 1319; chains: 2; bounding box: 64×74×76 Å

GO terms:
  GO:0061463 O-acetyl-ADP-ribose deacetylase activity (F, IDA)
  GO:0000287 magnesium ion binding (F, IDA)
  GO:0004649 poly(ADP-ribose) glycohydrolase activity (F, IDA)
  GO:0090734 site of DNA damage (C, IDA)
  GO:0005634 nucleus (C, IDA)
  GO:0004553 hydrolase activity, hydrolyzing O-glycosyl compounds (F, IDA)
  GO:0140290 peptidyl-serine ADP-deribosylation (P, IDA)
  GO:0140292 ADP-ribosylserine hydrolase activity (F, IDA)
  GO:0004649 poly(ADP-ribose) glycohydrolase activity (F, EXP)
  GO:0005634 nucleus (C, EXP)
  GO:0005759 mitochondrial matrix (C, EXP)
  GO:0006281 DNA repair (P, IMP)
  GO:0071451 cellular response to superoxide (P, IMP)
  GO:0005739 mitochondrion (C, HTP)
  GO:0004649 poly(ADP-ribose) glycohydrolase activity (F, TAS)
  GO:0005759 mitochondrial matrix (C, TAS)
  GO:0006287 base-excision repair, gap-filling (P, TAS)
  GO:0005515 protein binding (F, IPI)
  GO:0005654 nucleoplasm (C, IDA)
  GO:0005737 cytoplasm (C, IDA)

InterPro domains:
  IPR005502 ADP-ribosylation/Crystallin J1 [PF03747] (25-337)
  IPR036705 ADP-ribosylation/Crystallin J1 superfamily [G3DSA:1.10.4080.10] (14-363)
  IPR036705 ADP-ribosylation/Crystallin J1 superfamily [SSF101478] (20-360)
  IPR050792 ADP-ribosylglycohydrolase-like [PTHR16222] (17-359)

Secondary structure (DSSP, 8-state):
-HHHHHHHHHHHHHHHHHHHHHHHHTT--SHHHHHHTGGGG-----B---HHHHHHHHHHHHHHHHTS--HHHHHHHHHHHHHH-TTS---TTHHHHHHHHTSTT---TTHHHHHHHHHT---BTHHHHTTHHHHHH--SHHHHHHHHHHHHHTT--SHHHHHHHHHHHHHHHHHTT----HHHHHHHHHHHHHHHHSSHHHHHHHHHTTPPSSHHHHHHHHHHHHHT-TT--HHHHHHHH--SSBGGGTHHHHHHHHHHTTS--TTS-TTS-HHHHHHHHHHHT-SSHHHHHHHHHHHHHHHH-GGGS-HHHHTTBTTHHHHHHHHHHHHHHH-/-HHHHHHHHHHHHHHHHHHHH---HHHHHHHHHTT------B---HHHHHHHHHHHHHHHHTS--HHHHHHHHHHHHHH--TTT--TTHHHHHHHHTSTT---TTHHHHHHHHHT---BTHHHHTTHHHHHH--SHHHHHHHHHHHHHTT--SHHHHHHHHHHHHHHHHHHT----HHHHHHHHHHHHHHHTT---TTS--SSHHHHHHHHHHHHHTSTT--HHHHHHHH--SSBGGGTHHHHHHHHHHTTS--TTS-TTS-HHHHHHHHHHHT-SSHHHHHHHHHHHHHHHH-GGGS-HHHHTTBTTHHHHHHHHHHHIIIII-

Organism: Homo sapiens (NCBI:txid9606)